Protein 6ECS (pdb70)

Structure (mmCIF, N/CA/C/O backbone):
data_6ECS
#
_entry.id   6ECS
#
_cell.length_a   116.410
_cell.length_b   116.410
_cell.length_c   161.760
_cell.angle_alpha   90.00
_cell.angle_beta   90.00
_cell.angle_gamma   120.00
#
_symmetry.space_group_name_H-M   'P 32 2 1'
#
loop_
_atom_site.group_PDB
_atom_site.id
_atom_site.type_symbol
_atom_site.label_atom_id
_atom_site.label_alt_id
_atom_site.label_comp_id
_atom_site.label_asym_id
_atom_site.label_entity_id
_atom_site.label_seq_id
_atom_site.pdbx_PDB_ins_code
_atom_site.Cartn_x
_atom_site.Cartn_y
_atom_site.Cartn_z
_atom_site.occupancy
_atom_site.B_iso_or_equiv
_atom_site.auth_seq_id
_atom_site.auth_comp_id
_atom_site.auth_asym_id
_atom_site.auth_atom_id
_atom_site.pdbx_PDB_model_num
ATOM 1 N N . MET A 1 1 ? -72.333 22.576 -10.877 1.00 80.66 1 MET A N 1
ATOM 2 C CA . MET A 1 1 ? -72.045 21.434 -10.021 1.00 63.53 1 MET A CA 1
ATOM 3 C C . MET A 1 1 ? -70.881 21.714 -9.104 1.00 69.46 1 MET A C 1
ATOM 4 O O . MET A 1 1 ? -69.939 22.425 -9.467 1.00 84.25 1 MET A O 1
ATOM 9 N N . ASP A 1 2 ? -70.944 21.136 -7.910 1.00 74.37 2 ASP A N 1
ATOM 10 C CA . ASP A 1 2 ? -69.841 21.199 -6.958 1.00 75.91 2 ASP A CA 1
ATOM 11 C C . ASP A 1 2 ? -68.892 20.045 -7.264 1.00 77.44 2 ASP A C 1
ATOM 12 O O . ASP A 1 2 ? -69.209 18.884 -6.989 1.00 86.72 2 ASP A O 1
ATOM 17 N N . ILE A 1 3 ? -67.735 20.362 -7.843 1.00 64.36 3 ILE A N 1
ATOM 18 C CA . ILE A 1 3 ? -66.790 19.361 -8.329 1.00 54.53 3 ILE A CA 1
ATOM 19 C C . ILE A 1 3 ? -65.448 19.576 -7.641 1.00 58.46 3 ILE A C 1
ATOM 20 O O . ILE A 1 3 ? -64.830 20.638 -7.773 1.00 68.04 3 ILE A O 1
ATOM 25 N N . ASP A 1 4 ? -65.004 18.571 -6.908 1.00 59.43 4 ASP A N 1
ATOM 26 C CA . ASP A 1 4 ? -63.653 18.534 -6.401 1.00 47.29 4 ASP A CA 1
ATOM 27 C C . ASP A 1 4 ? -62.820 17.705 -7.360 1.00 59.02 4 ASP A C 1
ATOM 28 O O . ASP A 1 4 ? -63.062 16.492 -7.491 1.00 59.77 4 ASP A O 1
ATOM 33 N N . PRO A 1 5 ? -61.842 18.296 -8.047 1.00 58.01 5 PRO A N 1
ATOM 34 C CA . PRO A 1 5 ? -61.067 17.527 -9.032 1.00 58.61 5 PRO A CA 1
ATOM 35 C C . PRO A 1 5 ? -60.207 16.424 -8.426 1.00 53.63 5 PRO A C 1
ATOM 36 O O . PRO A 1 5 ? -59.686 15.598 -9.187 1.00 66.04 5 PRO A O 1
ATOM 40 N N . TYR A 1 6 ? -60.049 16.372 -7.099 1.00 47.18 6 TYR A N 1
ATOM 41 C CA . TYR A 1 6 ? -59.278 15.313 -6.451 1.00 62.77 6 TYR A CA 1
ATOM 42 C C . TYR A 1 6 ? -60.140 14.152 -5.967 1.00 64.29 6 TYR A C 1
ATOM 43 O O . TYR A 1 6 ? -59.591 13.107 -5.593 1.00 57.38 6 TYR A O 1
ATOM 52 N N . LYS A 1 7 ? -61.467 14.307 -5.988 1.00 54.97 7 LYS A N 1
ATOM 53 C CA . LYS A 1 7 ? -62.353 13.290 -5.432 1.00 50.48 7 LYS A CA 1
ATOM 54 C C . LYS A 1 7 ? -62.270 11.971 -6.205 1.00 60.65 7 LYS A C 1
ATOM 55 O O . LYS A 1 7 ? -62.330 10.891 -5.605 1.00 61.32 7 LYS A O 1
ATOM 61 N N . GLU A 1 8 ? -62.144 12.031 -7.534 1.00 61.65 8 GLU A N 1
ATOM 62 C CA . GLU A 1 8 ? -62.008 10.793 -8.296 1.00 58.08 8 GLU A CA 1
ATOM 63 C C . GLU A 1 8 ? -60.649 10.153 -8.097 1.00 70.12 8 GLU A C 1
ATOM 64 O O . GLU A 1 8 ? -60.442 9.011 -8.529 1.00 73.62 8 GLU A O 1
ATOM 70 N N . PHE A 1 9 ? -59.724 10.862 -7.460 1.00 68.68 9 PHE A N 1
ATOM 71 C CA . PHE A 1 9 ? -58.407 10.331 -7.161 1.00 72.43 9 PHE A CA 1
ATOM 72 C C . PHE A 1 9 ? -58.266 9.931 -5.701 1.00 68.43 9 PHE A C 1
ATOM 73 O O . PHE A 1 9 ? -57.149 9.860 -5.179 1.00 78.80 9 PHE A O 1
ATOM 81 N N . GLY A 1 10 ? -59.378 9.655 -5.036 1.00 56.92 10 GLY A N 1
ATOM 82 C CA . GLY A 1 10 ? -59.323 9.166 -3.682 1.00 66.05 10 GLY A CA 1
ATOM 83 C C . GLY A 1 10 ? -58.778 10.133 -2.667 1.00 58.15 10 GLY A C 1
ATOM 84 O O . GLY A 1 10 ? -58.439 9.703 -1.558 1.00 63.93 10 GLY A O 1
ATOM 85 N N . SER A 1 11 ? -58.661 11.419 -3.015 1.00 57.27 11 SER A N 1
ATOM 86 C CA . SER A 1 11 ? -58.258 12.446 -2.059 1.00 57.12 11 SER A CA 1
ATOM 87 C C . SER A 1 11 ? -59.279 13.572 -2.036 1.00 49.64 11 SER A C 1
ATOM 88 O O . SER A 1 11 ? -60.414 13.387 -2.478 1.00 60.74 11 SER A O 1
ATOM 91 N N . SER A 1 12 ? -58.911 14.723 -1.483 1.00 51.04 12 SER A N 1
ATOM 92 C CA . SER A 1 12 ? -59.845 15.839 -1.402 1.00 51.04 12 SER A CA 1
ATOM 93 C C . SER A 1 12 ? -59.076 17.147 -1.474 1.00 65.64 12 SER A C 1
ATOM 94 O O . SER A 1 12 ? -57.862 17.196 -1.261 1.00 71.65 12 SER A O 1
ATOM 97 N N . TYR A 1 13 ? -59.803 18.217 -1.777 1.00 74.82 13 TYR A N 1
ATOM 98 C CA . TYR A 1 13 ? -59.150 19.509 -1.921 1.00 64.38 13 TYR A CA 1
ATOM 99 C C . TYR A 1 13 ? -58.657 20.024 -0.577 1.00 66.83 13 TYR A C 1
ATOM 100 O O . TYR A 1 13 ? -57.525 20.513 -0.470 1.00 74.88 13 TYR A O 1
ATOM 109 N N . GLN A 1 14 ? -59.477 19.885 0.475 1.00 57.10 14 GLN A N 1
ATOM 110 C CA . GLN A 1 14 ? -59.097 20.461 1.764 1.00 72.42 14 GLN A CA 1
ATOM 111 C C . GLN A 1 14 ? -57.821 19.827 2.298 1.00 68.68 14 GLN A C 1
ATOM 112 O O . GLN A 1 14 ? -57.044 20.487 3.008 1.00 86.52 14 GLN A O 1
ATOM 118 N N . LEU A 1 15 ? -57.563 18.575 1.910 1.00 58.15 15 LEU A N 1
ATOM 119 C CA . LEU A 1 15 ? -56.340 17.897 2.308 1.00 68.02 15 LEU A CA 1
ATOM 120 C C . LEU A 1 15 ? -55.132 18.476 1.598 1.00 69.12 15 LEU A C 1
ATOM 121 O O . LEU A 1 15 ? -54.065 18.619 2.202 1.00 71.58 15 LEU A O 1
ATOM 126 N N . LEU A 1 16 ? -55.268 18.773 0.308 1.00 59.74 16 LEU A N 1
ATOM 127 C CA . LEU A 1 16 ? -54.191 19.465 -0.392 1.00 61.39 16 LEU A CA 1
ATOM 128 C C . LEU A 1 16 ? -53.956 20.845 0.213 1.00 66.91 16 LEU A C 1
ATOM 129 O O . LEU A 1 16 ? -52.817 21.321 0.286 1.00 71.24 16 LEU A O 1
ATOM 134 N N . ASN A 1 17 ? -55.029 21.494 0.671 1.00 62.31 17 ASN A N 1
ATOM 135 C CA . ASN A 1 17 ? -54.944 22.847 1.200 1.00 55.10 17 ASN A CA 1
ATOM 136 C C . ASN A 1 17 ? -54.457 22.907 2.643 1.00 58.54 17 ASN A C 1
ATOM 137 O O . ASN A 1 17 ? -54.203 24.009 3.138 1.00 70.41 17 ASN A O 1
ATOM 142 N N . PHE A 1 18 ? -54.320 21.768 3.335 1.00 65.88 18 PHE A N 1
ATOM 143 C CA . PHE A 1 18 ? -53.684 21.792 4.656 1.00 64.80 18 PHE A CA 1
ATOM 144 C C . PHE A 1 18 ? -52.179 22.048 4.547 1.00 65.84 18 PHE A C 1
ATOM 145 O O . PHE A 1 18 ? -51.589 22.728 5.397 1.00 69.97 18 PHE A O 1
ATOM 153 N N . LEU A 1 19 ? -51.549 21.502 3.512 1.00 63.04 19 LEU A N 1
ATOM 154 C CA . LEU A 1 19 ? -50.112 21.609 3.344 1.00 60.59 19 LEU A CA 1
ATOM 155 C C . LEU A 1 19 ? -49.686 23.070 3.212 1.00 66.95 19 LEU A C 1
ATOM 156 O O . LEU A 1 19 ? -50.417 23.895 2.648 1.00 66.49 19 LEU A O 1
ATOM 161 N N . PRO A 1 20 ? -48.501 23.413 3.715 1.00 65.04 20 PRO A N 1
ATOM 162 C CA . PRO A 1 20 ? -47.996 24.776 3.539 1.00 66.13 20 PRO A CA 1
ATOM 163 C C . PRO A 1 20 ? -47.749 25.073 2.070 1.00 69.11 20 PRO A C 1
ATOM 164 O O . PRO A 1 20 ? -47.453 24.182 1.275 1.00 69.56 20 PRO A O 1
ATOM 168 N N . LEU A 1 21 ? -47.897 26.351 1.708 1.00 86.29 21 LEU A N 1
ATOM 169 C CA . LEU A 1 21 ? -47.794 26.733 0.304 1.00 68.78 21 LEU A CA 1
ATOM 170 C C . LEU A 1 21 ? -46.411 26.434 -0.255 1.00 73.48 21 LEU A C 1
ATOM 171 O O . LEU A 1 21 ? -46.283 26.081 -1.431 1.00 76.21 21 LEU A O 1
ATOM 176 N N . ASP A 1 22 ? -45.369 26.553 0.568 1.00 90.27 22 ASP A N 1
ATOM 177 C CA . ASP A 1 22 ? -44.003 26.293 0.129 1.00 93.82 22 ASP A CA 1
ATOM 178 C C . ASP A 1 22 ? -43.696 24.807 -0.031 1.00 91.06 22 ASP A C 1
ATOM 179 O O . ASP A 1 22 ? -42.607 24.464 -0.497 1.00 102.46 22 ASP A O 1
ATOM 184 N N . PHE A 1 23 ? -44.624 23.923 0.334 1.00 80.05 23 PHE A N 1
ATOM 185 C CA . PHE A 1 23 ? -44.396 22.486 0.211 1.00 63.38 23 PHE A CA 1
ATOM 186 C C . PHE A 1 23 ? -44.350 22.052 -1.242 1.00 62.62 23 PHE A C 1
ATOM 187 O O . PHE A 1 23 ? -43.630 21.107 -1.586 1.00 66.19 23 PHE A O 1
ATOM 195 N N . PHE A 1 24 ? -45.116 22.702 -2.088 1.00 58.15 24 PHE A N 1
ATOM 196 C CA . PHE A 1 24 ? -45.218 22.325 -3.488 1.00 65.05 24 PHE A CA 1
ATOM 197 C C . PHE A 1 24 ? -44.092 22.966 -4.275 1.00 71.77 24 PHE A C 1
ATOM 198 O O . PHE A 1 24 ? -43.872 24.173 -4.143 1.00 73.85 24 PHE A O 1
ATOM 206 N N . PRO A 1 25 ? -43.379 22.204 -5.101 1.00 71.05 25 PRO A N 1
ATOM 207 C CA . PRO A 1 25 ? -42.322 22.800 -5.930 1.00 68.29 25 PRO A CA 1
ATOM 208 C C . PRO A 1 25 ? -42.869 23.933 -6.796 1.00 71.88 25 PRO A C 1
ATOM 209 O O . PRO A 1 25 ? -44.077 24.059 -7.010 1.00 75.17 25 PRO A O 1
ATOM 213 N N . ASP A 1 26 ? -41.971 24.788 -7.281 1.00 76.31 26 ASP A N 1
ATOM 214 C CA . ASP A 1 26 ? -42.444 25.803 -8.207 1.00 90.59 26 ASP A CA 1
ATOM 215 C C . ASP A 1 26 ? -42.888 25.145 -9.511 1.00 88.54 26 ASP A C 1
ATOM 216 O O . ASP A 1 26 ? -42.544 23.995 -9.813 1.00 84.88 26 ASP A O 1
ATOM 221 N N . LEU A 1 27 ? -43.693 25.885 -10.275 1.00 83.31 27 LEU A N 1
ATOM 222 C CA . LEU A 1 27 ? -44.324 25.300 -11.451 1.00 80.63 27 LEU A CA 1
ATOM 223 C C . LEU A 1 27 ? -43.276 24.847 -12.469 1.00 91.99 27 LEU A C 1
ATOM 224 O O . LEU A 1 27 ? -43.331 23.713 -12.960 1.00 99.47 27 LEU A O 1
ATOM 229 N N . ASN A 1 28 ? -42.284 25.703 -12.755 1.00 85.78 28 ASN A N 1
ATOM 230 C CA . ASN A 1 28 ? -41.248 25.369 -13.736 1.00 86.06 28 ASN A CA 1
ATOM 231 C C . ASN A 1 28 ? -40.588 24.028 -13.443 1.00 79.85 28 ASN A C 1
ATOM 232 O O . ASN A 1 28 ? -40.330 23.235 -14.358 1.00 70.30 28 ASN A O 1
ATOM 237 N N . ALA A 1 29 ? -40.304 23.764 -12.167 1.00 78.65 29 ALA A N 1
ATOM 238 C CA . ALA A 1 29 ? -39.707 22.493 -11.781 1.00 79.15 29 ALA A CA 1
ATOM 239 C C . ALA A 1 29 ? -40.660 21.339 -12.043 1.00 79.25 29 ALA A C 1
ATOM 240 O O . ALA A 1 29 ? -40.243 20.273 -12.507 1.00 82.61 29 ALA A O 1
ATOM 242 N N . LEU A 1 30 ? -41.945 21.530 -11.748 1.00 75.28 30 LEU A N 1
ATOM 243 C CA . LEU A 1 30 ? -42.903 20.457 -11.972 1.00 68.09 30 LEU A CA 1
ATOM 244 C C . LEU A 1 30 ? -43.060 20.163 -13.462 1.00 66.96 30 LEU A C 1
ATOM 245 O O . LEU A 1 30 ? -43.131 18.996 -13.866 1.00 57.34 30 LEU A O 1
ATOM 250 N N . VAL A 1 31 ? -43.095 21.199 -14.301 1.00 69.78 31 VAL A N 1
ATOM 251 C CA . VAL A 1 31 ? -43.146 20.936 -15.732 1.00 67.68 31 VAL A CA 1
ATOM 252 C C . VAL A 1 31 ? -41.877 20.226 -16.180 1.00 67.94 31 VAL A C 1
ATOM 253 O O . VAL A 1 31 ? -41.945 19.259 -16.943 1.00 67.74 31 VAL A O 1
ATOM 257 N N . ASP A 1 32 ? -40.706 20.655 -15.681 1.00 70.13 32 ASP A N 1
ATOM 258 C CA . ASP A 1 32 ? -39.462 19.969 -16.040 1.00 70.86 32 ASP A CA 1
ATOM 259 C C . ASP A 1 32 ? -39.516 18.499 -15.637 1.00 71.02 32 ASP A C 1
ATOM 260 O O . ASP A 1 32 ? -39.109 17.618 -16.405 1.00 67.88 32 ASP A O 1
ATOM 265 N N . THR A 1 33 ? -40.059 18.219 -14.451 1.00 64.88 33 THR A N 1
ATOM 266 C CA . THR A 1 33 ? -40.192 16.844 -13.986 1.00 74.63 33 THR A CA 1
ATOM 267 C C . THR A 1 33 ? -41.137 16.057 -14.882 1.00 71.35 33 THR A C 1
ATOM 268 O O . THR A 1 33 ? -40.811 14.954 -15.333 1.00 71.42 33 THR A O 1
ATOM 272 N N . ALA A 1 34 ? -42.317 16.617 -15.147 1.00 65.54 34 ALA A N 1
ATOM 273 C CA . ALA A 1 34 ? -43.287 15.974 -16.022 1.00 66.04 34 ALA A CA 1
ATOM 274 C C . ALA A 1 34 ? -42.712 15.708 -17.414 1.00 73.57 34 ALA A C 1
ATOM 275 O O . ALA A 1 34 ? -42.906 14.624 -17.976 1.00 72.68 34 ALA A O 1
ATOM 277 N N . THR A 1 35 ? -42.024 16.693 -17.996 1.00 73.90 35 THR A N 1
ATOM 278 C CA . THR A 1 35 ? -41.385 16.496 -19.293 1.00 70.70 35 THR A CA 1
ATOM 279 C C . THR A 1 35 ? -40.386 15.351 -19.235 1.00 72.81 35 THR A C 1
ATOM 280 O O . THR A 1 35 ? -40.438 14.415 -20.046 1.00 81.62 35 THR A O 1
ATOM 284 N N . ALA A 1 36 ? -39.496 15.391 -18.240 1.00 71.31 36 ALA A N 1
ATOM 285 C CA . ALA A 1 36 ? -38.400 14.434 -18.156 1.00 69.43 36 ALA A CA 1
ATOM 286 C C . ALA A 1 36 ? -38.898 13.016 -17.903 1.00 73.42 36 ALA A C 1
ATOM 287 O O . ALA A 1 36 ? -38.357 12.057 -18.462 1.00 77.44 36 ALA A O 1
ATOM 289 N N . LEU A 1 37 ? -39.930 12.862 -17.076 1.00 74.46 37 LEU A N 1
ATOM 290 C CA . LEU A 1 37 ? -40.397 11.542 -16.676 1.00 69.64 37 LEU A CA 1
ATOM 291 C C . LEU A 1 37 ? -41.492 10.977 -17.570 1.00 63.90 37 LEU A C 1
ATOM 292 O O . LEU A 1 37 ? -41.599 9.750 -17.692 1.00 62.20 37 LEU A O 1
ATOM 297 N N . TYR A 1 38 ? -42.310 11.829 -18.203 1.00 58.94 38 TYR A N 1
ATOM 298 C CA . TYR A 1 38 ? -43.483 11.327 -18.909 1.00 61.44 38 TYR A CA 1
ATOM 299 C C . TYR A 1 38 ? -43.792 12.064 -20.213 1.00 68.20 38 TYR A C 1
ATOM 300 O O . TYR A 1 38 ? -44.941 11.994 -20.680 1.00 68.39 38 TYR A O 1
ATOM 3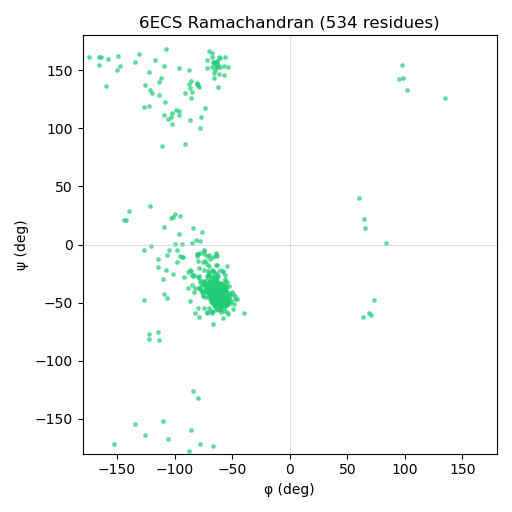09 N N . GLU A 1 39 ? -42.816 12.755 -20.828 1.00 62.57 39 GLU A N 1
ATOM 310 C CA . GLU A 1 39 ? -43.129 13.544 -22.022 1.00 61.22 39 GLU A CA 1
ATOM 311 C C . GLU A 1 39 ? -43.761 12.690 -23.113 1.00 64.79 39 GLU A C 1
ATOM 312 O O . GLU A 1 39 ? -44.778 13.071 -23.705 1.00 62.76 39 GLU A O 1
ATOM 318 N N . GLU A 1 40 ? -43.171 11.530 -23.402 1.00 76.25 40 GLU A N 1
ATOM 319 C CA . GLU A 1 40 ? -43.701 10.711 -24.485 1.00 70.77 40 GLU A CA 1
ATOM 320 C C . GLU A 1 40 ? -45.110 10.229 -24.171 1.00 76.26 40 GLU A C 1
ATOM 321 O O . GLU A 1 40 ? -45.973 10.205 -25.058 1.00 80.76 40 GLU A O 1
ATOM 327 N N . GLU A 1 41 ? -45.371 9.867 -22.909 1.00 72.03 41 GLU A N 1
ATOM 328 C CA . GLU A 1 41 ? -46.688 9.345 -22.553 1.00 69.59 41 GLU A CA 1
ATOM 329 C C . GLU A 1 41 ? -47.759 10.432 -22.603 1.00 74.59 41 GLU A C 1
ATOM 330 O O . GLU A 1 41 ? -48.880 10.179 -23.063 1.00 80.47 41 GLU A O 1
ATOM 336 N N . LEU A 1 42 ? -47.433 11.642 -22.135 1.00 68.16 42 LEU A N 1
ATOM 337 C CA . LEU A 1 42 ? -48.422 12.714 -22.086 1.00 63.23 42 LEU A CA 1
ATOM 338 C C . LEU A 1 42 ? -48.723 13.264 -23.468 1.00 68.21 42 LEU A C 1
ATOM 339 O O . LEU A 1 42 ? -49.876 13.588 -23.776 1.00 74.42 42 LEU A O 1
ATOM 344 N N . THR A 1 43 ? -47.698 13.428 -24.289 1.00 60.35 43 THR A N 1
ATOM 345 C CA . THR A 1 43 ? -47.928 13.835 -25.668 1.00 62.14 43 THR A CA 1
ATOM 346 C C . THR A 1 43 ? -48.319 12.665 -26.575 1.00 64.84 43 THR A C 1
ATOM 347 O O . THR A 1 43 ? -48.487 12.863 -27.785 1.00 64.66 43 THR A O 1
ATOM 351 N N . GLY A 1 44 ? -48.484 11.462 -26.030 1.00 63.36 44 GLY A N 1
ATOM 352 C CA . GLY A 1 44 ? -48.853 10.308 -26.823 1.00 59.29 44 GLY A CA 1
ATOM 353 C C . GLY A 1 44 ? -50.333 10.249 -27.191 1.00 68.06 44 GLY A C 1
ATOM 354 O O . GLY A 1 44 ? -51.109 11.179 -26.967 1.00 73.50 44 GLY A O 1
ATOM 355 N N . ARG A 1 45 ? -50.714 9.104 -27.769 1.00 74.70 45 ARG A N 1
ATOM 356 C CA . ARG A 1 45 ? -52.048 8.839 -28.303 1.00 66.25 45 ARG A CA 1
ATOM 357 C C . ARG A 1 45 ? -52.917 8.029 -27.347 1.00 58.20 45 ARG A C 1
ATOM 358 O O . ARG A 1 45 ? -54.092 7.755 -27.661 1.00 64.31 45 ARG A O 1
ATOM 366 N N . GLU A 1 46 ? -52.394 7.676 -26.175 1.00 56.51 46 GLU A N 1
ATOM 367 C CA . GLU A 1 46 ? -53.108 6.817 -25.243 1.00 67.70 46 GLU A CA 1
ATOM 368 C C . GLU A 1 46 ? -53.298 7.504 -23.896 1.00 71.36 46 GLU A C 1
ATOM 369 O O . GLU A 1 46 ? -52.470 8.316 -23.457 1.00 75.74 46 GLU A O 1
ATOM 375 N N . HIS A 1 47 ? -54.414 7.159 -23.249 1.00 61.36 47 HIS A N 1
ATOM 376 C CA . HIS A 1 47 ? -54.791 7.770 -21.973 1.00 54.78 47 HIS A CA 1
ATOM 377 C C . HIS A 1 47 ? -53.700 7.619 -20.918 1.00 56.12 47 HIS A C 1
ATOM 378 O O . HIS A 1 47 ? -53.403 8.573 -20.190 1.00 53.31 47 HIS A O 1
ATOM 385 N N . CYS A 1 48 ? -53.119 6.413 -20.810 1.00 71.52 48 CYS A N 1
ATOM 386 C CA . CYS A 1 48 ? -52.143 5.967 -19.804 1.00 69.58 48 CYS A CA 1
ATOM 387 C C . CYS A 1 48 ? -52.764 5.811 -18.418 1.00 71.19 48 CYS A C 1
ATOM 388 O O . CYS A 1 48 ? -52.762 4.708 -17.860 1.00 76.62 48 CYS A O 1
ATOM 391 N N . SER A 1 49 ? -53.302 6.889 -17.863 1.00 61.93 49 SER A N 1
ATOM 392 C CA . SER A 1 49 ? -53.941 6.866 -16.553 1.00 55.50 49 SER A CA 1
ATOM 393 C C . SER A 1 49 ? -54.736 8.151 -16.388 1.00 60.64 49 SER A C 1
ATOM 394 O O . SER A 1 49 ? -54.415 9.160 -17.017 1.00 60.38 49 SER A O 1
ATOM 397 N N . PRO A 1 50 ? -55.773 8.137 -15.551 1.00 55.10 50 PRO A N 1
ATOM 398 C CA . PRO A 1 50 ? -56.473 9.393 -15.253 1.00 56.61 50 PRO A CA 1
ATOM 399 C C . PRO A 1 50 ? -55.544 10.470 -14.719 1.00 56.30 50 PRO A C 1
ATOM 400 O O . PRO A 1 50 ? -55.826 11.661 -14.899 1.00 59.51 50 PRO A O 1
ATOM 404 N N . HIS A 1 51 ? -54.428 10.083 -14.091 1.00 53.44 51 HIS A N 1
ATOM 405 C CA . HIS A 1 51 ? -53.408 11.052 -13.692 1.00 56.55 51 HIS A CA 1
ATOM 406 C C . HIS A 1 51 ? -52.820 11.779 -14.900 1.00 56.96 51 HIS A C 1
ATOM 407 O O . HIS A 1 51 ? -52.668 13.004 -14.879 1.00 61.70 51 HIS A O 1
ATOM 414 N N . HIS A 1 52 ? -52.440 11.033 -15.948 1.00 57.80 52 HIS A N 1
ATOM 415 C CA . HIS A 1 52 ? -52.000 11.653 -17.201 1.00 59.22 52 HIS A CA 1
ATOM 416 C C . HIS A 1 52 ? -53.050 12.620 -17.744 1.00 56.66 52 HIS A C 1
ATOM 417 O O . HIS A 1 52 ? -52.727 13.750 -18.133 1.00 59.20 52 HIS A O 1
ATOM 424 N N . THR A 1 53 ? -54.314 12.177 -17.795 1.00 45.56 53 THR A N 1
ATOM 425 C CA . THR A 1 53 ? -55.401 13.034 -18.260 1.00 46.89 53 THR A CA 1
ATOM 426 C C . THR A 1 53 ? -55.493 14.307 -17.432 1.00 52.56 53 THR A C 1
ATOM 427 O O . THR A 1 53 ? -55.655 15.407 -17.980 1.00 56.94 53 THR A O 1
ATOM 431 N N . ALA A 1 54 ? -55.395 14.181 -16.107 1.00 50.27 54 ALA A N 1
ATOM 432 C CA . ALA A 1 54 ? -55.419 15.367 -15.258 1.00 53.54 54 ALA A CA 1
ATOM 433 C C . ALA A 1 54 ? -54.230 16.284 -15.557 1.00 56.87 54 ALA A C 1
ATOM 434 O O . ALA A 1 54 ? -54.387 17.506 -15.673 1.00 60.08 54 ALA A O 1
ATOM 436 N N . ILE A 1 55 ? -53.041 15.712 -15.729 1.00 51.61 55 ILE A N 1
ATOM 437 C CA . ILE A 1 55 ? -51.868 16.522 -16.025 1.00 64.07 55 ILE A CA 1
ATOM 438 C C . ILE A 1 55 ? -52.065 17.298 -17.326 1.00 65.03 55 ILE A C 1
ATOM 439 O O . ILE A 1 55 ? -51.829 18.514 -17.379 1.00 61.27 55 ILE A O 1
ATOM 444 N N . ARG A 1 56 ? -52.528 16.622 -18.388 1.00 57.33 56 ARG A N 1
ATOM 445 C CA . ARG A 1 56 ? -52.673 17.329 -19.659 1.00 58.38 56 ARG A CA 1
ATOM 446 C C . ARG A 1 56 ? -53.753 18.386 -19.583 1.00 54.10 56 ARG A C 1
ATOM 447 O O . ARG A 1 56 ? -53.624 19.460 -20.187 1.00 54.18 56 ARG A O 1
ATOM 455 N N . GLN A 1 57 ? -54.840 18.095 -18.873 1.00 47.63 57 GLN A N 1
ATOM 456 C CA . GLN A 1 57 ? -55.875 19.108 -18.737 1.00 54.08 57 GLN A CA 1
ATOM 457 C C . GLN A 1 57 ? -55.330 20.327 -18.002 1.00 56.67 57 GLN A C 1
ATOM 458 O O . GLN A 1 57 ? -55.563 21.469 -18.415 1.00 65.40 57 GLN A O 1
ATOM 464 N N . ALA A 1 58 ? -54.553 20.095 -16.942 1.00 54.70 58 ALA A N 1
ATOM 465 C CA . ALA A 1 58 ? -54.024 21.189 -16.134 1.00 56.92 58 ALA A CA 1
ATOM 466 C C . ALA A 1 58 ? -53.008 22.021 -16.913 1.00 66.45 58 ALA A C 1
ATOM 467 O O . ALA A 1 58 ? -52.999 23.255 -16.811 1.00 72.16 58 ALA A O 1
ATOM 469 N N . LEU A 1 59 ? -52.145 21.367 -17.693 1.00 64.79 59 LEU A N 1
ATOM 470 C CA . LEU A 1 59 ? -51.160 22.101 -18.484 1.00 66.32 59 LEU A CA 1
ATOM 471 C C . LEU A 1 59 ? -51.829 22.887 -19.605 1.00 67.12 59 LEU A C 1
ATOM 472 O O . LEU A 1 59 ? -51.448 24.030 -19.880 1.00 68.81 59 LEU A O 1
ATOM 477 N N . VAL A 1 60 ? -52.828 22.285 -20.259 1.00 57.69 60 VAL A N 1
ATOM 478 C CA . VAL A 1 60 ? -53.601 22.986 -21.28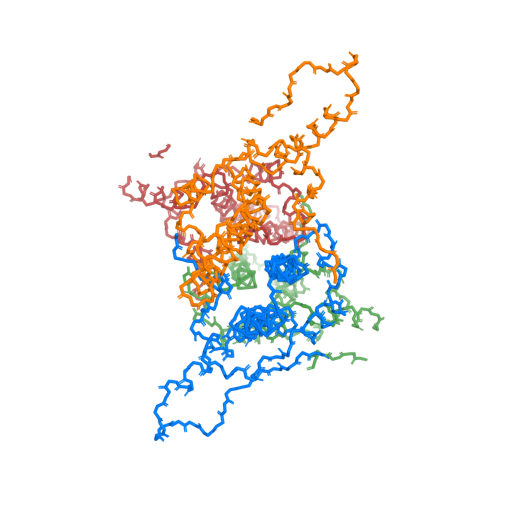5 1.00 59.45 60 VAL A CA 1
ATOM 479 C C . VAL A 1 60 ? -54.286 24.223 -20.695 1.00 63.10 60 VAL A C 1
ATOM 480 O O . VAL A 1 60 ? -54.196 25.331 -21.243 1.00 65.86 60 VAL A O 1
ATOM 484 N N . CYS A 1 61 ? -54.966 24.052 -19.558 1.00 61.69 61 CYS A N 1
ATOM 485 C CA . CYS A 1 61 ? -55.562 25.179 -18.840 1.00 60.18 61 CYS A CA 1
ATOM 486 C C . CYS A 1 61 ? -54.533 26.268 -18.564 1.00 71.50 61 CYS A C 1
ATOM 487 O O . CYS A 1 61 ? -54.757 27.452 -18.866 1.00 78.24 61 CYS A O 1
ATOM 490 N N . TRP A 1 62 ? -53.394 25.880 -17.983 1.00 71.36 62 TRP A N 1
ATOM 491 C CA . TRP A 1 62 ? -52.363 26.857 -17.659 1.00 73.52 62 TRP A CA 1
ATOM 492 C C . TRP A 1 62 ? -51.887 27.578 -18.907 1.00 77.60 62 TRP A C 1
ATOM 493 O O . TRP A 1 62 ? -51.569 28.775 -18.869 1.00 78.24 62 TRP A O 1
ATOM 504 N N . ASP A 1 63 ? -51.838 26.864 -20.028 1.00 70.94 63 ASP A N 1
ATOM 505 C CA . ASP A 1 63 ? -51.433 27.498 -21.271 1.00 70.61 63 ASP A CA 1
ATOM 506 C C . ASP A 1 63 ? -52.433 28.575 -21.668 1.00 74.85 63 ASP A C 1
ATOM 507 O O . ASP A 1 63 ? -52.050 29.725 -21.922 1.00 77.08 63 ASP A O 1
ATOM 512 N N . GLU A 1 64 ? -53.729 28.230 -21.700 1.00 67.77 64 GLU A N 1
ATOM 513 C CA . GLU A 1 64 ? -54.743 29.253 -21.954 1.00 64.80 64 GLU A CA 1
ATOM 514 C C . GLU A 1 64 ? -54.527 30.463 -21.063 1.00 71.84 64 GLU A C 1
ATOM 515 O O . GLU A 1 64 ? -54.604 31.609 -21.527 1.00 75.25 64 GLU A O 1
ATOM 521 N N . LEU A 1 65 ? -54.212 30.228 -19.788 1.00 61.51 65 LEU A N 1
ATOM 522 C CA . LEU A 1 65 ? -54.029 31.346 -18.873 1.00 69.61 65 LEU A CA 1
ATOM 523 C C . LEU A 1 65 ? -52.848 32.219 -19.280 1.00 71.96 65 LEU A C 1
ATOM 524 O O . LEU A 1 65 ? -52.949 33.454 -19.300 1.00 73.99 65 LEU A O 1
ATOM 529 N N . THR A 1 66 ? -51.710 31.600 -19.598 1.00 71.90 66 THR A N 1
ATOM 530 C CA . THR A 1 66 ? -50.551 32.415 -19.951 1.00 81.04 66 THR A CA 1
ATOM 531 C C . THR A 1 66 ? -50.786 33.178 -21.248 1.00 83.08 66 THR A C 1
ATOM 532 O O . THR A 1 66 ? -50.303 34.308 -21.393 1.00 95.06 66 THR A O 1
ATOM 536 N N . LYS A 1 67 ? -51.547 32.596 -22.182 1.00 70.16 67 LYS A N 1
ATOM 537 C CA . LYS A 1 67 ? -51.891 33.323 -23.401 1.00 76.76 67 LYS A CA 1
ATOM 538 C C . LYS A 1 67 ? -52.855 34.466 -23.118 1.00 86.55 67 LYS A C 1
ATOM 539 O O . LYS A 1 67 ? -52.824 35.490 -23.814 1.00 88.25 67 LYS A O 1
ATOM 545 N N . LEU A 1 68 ? -53.729 34.304 -22.124 1.00 82.60 68 LEU A N 1
ATOM 546 C CA . LEU A 1 68 ? -54.626 35.390 -21.749 1.00 72.31 68 LEU A CA 1
ATOM 547 C C . LEU A 1 68 ? -53.852 36.554 -21.143 1.00 83.95 68 LEU A C 1
ATOM 548 O O . LEU A 1 68 ? -54.022 37.707 -21.563 1.00 96.71 68 LEU A O 1
ATOM 553 N N . ILE A 1 69 ? -52.986 36.275 -20.161 1.00 84.83 69 ILE A N 1
ATOM 554 C CA . ILE A 1 69 ? -52.242 37.381 -19.563 1.00 87.88 69 ILE A CA 1
ATOM 555 C C . ILE A 1 69 ? -51.274 37.977 -20.579 1.00 78.64 69 ILE A C 1
ATOM 556 O O . ILE A 1 69 ? -50.995 39.181 -20.539 1.00 78.02 69 ILE A O 1
ATOM 561 N N . ALA A 1 70 ? -50.774 37.170 -21.518 1.00 73.90 70 ALA A N 1
ATOM 562 C CA . ALA A 1 70 ? -49.960 37.716 -22.604 1.00 76.36 70 ALA A CA 1
ATOM 563 C C . ALA A 1 70 ? -50.776 38.654 -23.483 1.00 84.12 70 ALA A C 1
ATOM 564 O O . ALA A 1 70 ? -50.298 39.733 -23.873 1.00 91.33 70 ALA A O 1
ATOM 566 N N . TRP A 1 71 ? -52.016 38.261 -23.795 1.00 81.83 71 TRP A N 1
ATOM 567 C CA . TRP A 1 71 ? -52.882 39.076 -24.643 1.00 83.58 71 TRP A CA 1
ATOM 568 C C . TRP A 1 71 ? -53.199 40.416 -23.986 1.00 87.34 71 TRP A C 1
ATOM 569 O O . TRP A 1 71 ? -52.973 41.479 -24.574 1.00 99.23 71 TRP A O 1
ATOM 580 N N . MET A 1 72 ? -53.734 40.391 -22.765 1.00 78.44 72 MET A N 1
ATOM 581 C CA . MET A 1 72 ? -54.025 41.651 -22.090 1.00 97.50 72 MET A CA 1
ATOM 582 C C . MET A 1 72 ? -52.764 42.432 -21.753 1.00 113.19 72 MET A C 1
ATOM 583 O O . MET A 1 72 ? -52.832 43.652 -21.567 1.00 118.36 72 MET A O 1
ATOM 588 N N . SER A 1 73 ? -51.622 41.757 -21.663 1.00 109.73 73 SER A N 1
ATOM 589 C CA . SER A 1 73 ? -50.359 42.446 -21.442 1.00 107.47 73 SER A CA 1
ATOM 590 C C . SER A 1 73 ? -50.029 43.295 -22.650 1.00 107.20 73 SER A C 1
ATOM 591 O O . SER A 1 73 ? -50.063 44.527 -22.582 1.00 115.55 73 SER A O 1
ATOM 594 N N . SER A 1 74 ? -49.726 42.640 -23.768 1.00 105.67 74 SER A N 1
ATOM 595 C CA . SER A 1 74 ? -49.314 43.384 -24.952 1.00 118.67 74 SER A CA 1
ATOM 596 C C . SER A 1 74 ? -50.440 44.192 -25.565 1.00 127.15 74 SER A C 1
ATOM 597 O O . SER A 1 74 ? -50.169 45.051 -26.414 1.00 139.99 74 SER A O 1
ATOM 600 N N . ASN A 1 75 ? -51.690 43.964 -25.164 1.00 118.62 75 ASN A N 1
ATOM 601 C CA . ASN A 1 75 ? -52.811 44.572 -25.867 1.00 120.91 75 ASN A CA 1
ATOM 602 C C . ASN A 1 75 ? -53.476 45.708 -25.110 1.00 121.55 75 ASN A C 1
ATOM 603 O O . ASN A 1 75 ? -53.718 46.753 -25.731 1.00 136.88 75 ASN A O 1
ATOM 608 N N . ILE A 1 76 ? -53.770 45.567 -23.812 1.00 100.97 76 ILE A N 1
ATOM 609 C CA . ILE A 1 76 ? -54.630 46.529 -23.112 1.00 114.64 76 ILE A CA 1
ATOM 610 C C . ILE A 1 76 ? -53.967 47.096 -21.844 1.00 123.14 76 ILE A C 1
ATOM 611 O O . ILE A 1 76 ? -53.937 48.307 -21.644 1.00 129.09 76 ILE A O 1
ATOM 616 N N . THR A 1 77 ? -53.399 46.233 -20.992 1.00 120.14 77 THR A N 1
ATOM 617 C CA . THR A 1 77 ? -53.034 46.587 -19.610 1.00 129.06 77 THR A CA 1
ATOM 618 C C . THR A 1 77 ? -51.633 47.195 -19.521 1.00 134.33 77 THR A C 1
ATOM 619 O O . THR A 1 77 ? -50.688 46.698 -20.149 1.00 136.33 77 THR A O 1
ATOM 623 N N . SER A 1 78 ? -51.511 48.248 -18.703 1.00 134.84 78 SER A N 1
ATOM 624 C CA . SER A 1 78 ? -50.245 48.937 -18.427 1.00 130.93 78 SER A CA 1
ATOM 625 C C . SER A 1 78 ? -49.285 48.017 -17.658 1.00 130.70 78 SER A C 1
ATOM 626 O O . SER A 1 78 ? -49.572 46.845 -17.420 1.00 132.43 78 SER A O 1
ATOM 629 N N . GLU A 1 79 ? -48.143 48.554 -17.222 1.00 131.48 79 GLU A N 1
ATOM 630 C CA . GLU A 1 79 ? -47.105 47.692 -16.667 1.00 130.92 79 GLU A CA 1
ATOM 631 C C . GLU A 1 79 ? -47.404 47.306 -15.222 1.00 132.19 79 GLU A C 1
ATOM 632 O O . GLU A 1 79 ? -47.450 46.118 -14.883 1.00 141.14 79 GLU A O 1
ATOM 638 N N . GLN A 1 80 ? -47.624 48.290 -14.352 1.00 129.52 80 GLN A N 1
ATOM 639 C CA . GLN A 1 80 ? -47.814 47.963 -12.943 1.00 129.57 80 GLN A CA 1
ATOM 640 C C . GLN A 1 80 ? -49.074 47.123 -12.734 1.00 133.59 80 GLN A C 1
ATOM 641 O O . GLN A 1 80 ? -49.051 46.109 -12.022 1.00 130.73 80 GLN A O 1
ATOM 647 N N . VAL A 1 81 ? -50.180 47.516 -13.375 1.00 128.53 81 VAL A N 1
ATOM 648 C CA . VAL A 1 81 ? -51.438 46.778 -13.249 1.00 122.92 81 VAL A CA 1
ATOM 649 C C . VAL A 1 81 ? -51.292 45.359 -13.798 1.00 119.87 81 VAL A C 1
ATOM 650 O O . VAL A 1 81 ? -51.867 44.399 -13.257 1.00 115.63 81 VAL A O 1
ATOM 654 N N . ARG A 1 82 ? -50.484 45.198 -14.850 1.00 118.20 82 ARG A N 1
ATOM 655 C CA . ARG A 1 82 ? -50.145 43.865 -15.339 1.00 115.40 82 ARG A CA 1
ATOM 656 C C . ARG A 1 82 ? -49.432 43.050 -14.273 1.00 113.87 82 ARG A C 1
ATOM 657 O O . ARG A 1 82 ? -49.710 41.856 -14.105 1.00 113.43 82 ARG A O 1
ATOM 665 N N . THR A 1 83 ? -48.501 43.671 -13.545 1.00 109.02 83 THR A N 1
ATOM 666 C CA . THR A 1 83 ? -47.762 42.904 -12.547 1.00 106.22 83 THR A CA 1
ATOM 667 C C . THR A 1 83 ? -48.633 42.541 -11.349 1.00 105.62 83 THR A C 1
ATOM 668 O O . THR A 1 83 ? -48.410 41.498 -10.720 1.00 115.64 83 THR A O 1
ATOM 672 N N . ILE A 1 84 ? -49.639 43.356 -11.017 1.00 97.71 84 ILE A N 1
ATOM 673 C CA . ILE A 1 84 ? -50.505 42.935 -9.916 1.00 99.87 84 ILE A CA 1
ATOM 674 C C . ILE A 1 84 ? -51.457 41.834 -10.375 1.00 103.12 84 ILE A C 1
ATOM 675 O O . ILE A 1 84 ? -51.814 40.945 -9.586 1.00 91.93 84 ILE A O 1
AT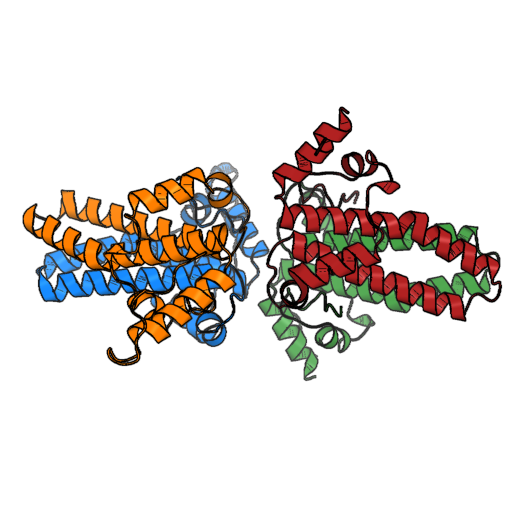OM 680 N N . ILE A 1 85 ? -51.865 41.853 -11.650 1.00 105.62 85 ILE A N 1
ATOM 681 C CA . ILE A 1 85 ? -52.655 40.741 -12.182 1.00 96.79 85 ILE A CA 1
ATOM 682 C C . ILE A 1 85 ? -51.836 39.454 -12.166 1.00 90.97 85 ILE A C 1
ATOM 683 O O . ILE A 1 85 ? -52.314 38.387 -11.756 1.00 86.52 85 ILE A O 1
ATOM 688 N N . VAL A 1 86 ? -50.589 39.535 -12.626 1.00 85.81 86 VAL A N 1
ATOM 689 C CA . VAL A 1 86 ? -49.740 38.350 -12.676 1.00 91.59 86 VAL A CA 1
ATOM 690 C C . VAL A 1 86 ? -49.446 37.841 -11.268 1.00 94.65 86 VAL A C 1
ATOM 691 O O . VAL A 1 86 ? -49.387 36.628 -11.026 1.00 100.61 86 VAL A O 1
ATOM 695 N N . ASN A 1 87 ? -49.283 38.753 -10.310 1.00 96.84 87 ASN A N 1
ATOM 696 C CA . ASN A 1 87 ? -48.990 38.316 -8.952 1.00 103.44 87 ASN A CA 1
ATOM 697 C C . ASN A 1 87 ? -50.208 37.665 -8.300 1.00 104.17 87 ASN A C 1
ATOM 698 O O . ASN A 1 87 ? -50.073 36.647 -7.606 1.00 105.28 87 ASN A O 1
ATOM 703 N N . HIS A 1 88 ? -51.404 38.231 -8.507 1.00 95.41 88 HIS A N 1
ATOM 704 C CA . HIS A 1 88 ? -52.610 37.557 -8.029 1.00 96.68 88 HIS A CA 1
ATOM 705 C C . HIS A 1 88 ? -52.747 36.183 -8.664 1.00 90.25 88 HIS A C 1
ATOM 706 O O . HIS A 1 88 ? -53.110 35.209 -7.992 1.00 73.56 88 HIS A O 1
ATOM 713 N N . VAL A 1 89 ? -52.466 36.090 -9.963 1.00 89.38 89 VAL A N 1
ATOM 714 C CA . VAL A 1 89 ? -52.589 34.817 -10.662 1.00 84.58 89 VAL A CA 1
ATOM 715 C C . VAL A 1 89 ? -51.658 33.786 -10.037 1.00 85.16 89 VAL A C 1
ATOM 716 O O . VAL A 1 89 ? -52.071 32.673 -9.690 1.00 92.75 89 VAL A O 1
ATOM 720 N N . ASN A 1 90 ? -50.390 34.151 -9.855 1.00 80.03 90 ASN A N 1
ATOM 721 C CA . ASN A 1 90 ? -49.440 33.182 -9.329 1.00 86.78 90 ASN A CA 1
ATOM 722 C C . ASN A 1 90 ? -49.748 32.817 -7.881 1.00 91.79 90 ASN A C 1
ATOM 723 O O . ASN A 1 90 ? -49.546 31.662 -7.479 1.00 83.49 90 ASN A O 1
ATOM 728 N N . ASP A 1 91 ? -50.265 33.769 -7.094 1.00 100.12 91 ASP A N 1
ATOM 729 C CA . ASP A 1 91 ? -50.617 33.485 -5.707 1.00 107.99 91 ASP A CA 1
ATOM 730 C C . ASP A 1 91 ? -51.882 32.636 -5.573 1.00 102.29 91 ASP A C 1
ATOM 731 O O . ASP A 1 91 ? -52.133 32.098 -4.487 1.00 99.97 91 ASP A O 1
ATOM 736 N N . THR A 1 92 ? -52.670 32.484 -6.642 1.00 95.49 92 THR A N 1
ATOM 737 C CA . THR A 1 92 ? -53.916 31.725 -6.579 1.00 75.13 92 THR A CA 1
ATOM 738 C C . THR A 1 92 ? -53.921 30.571 -7.577 1.00 85.62 92 THR A C 1
ATOM 739 O O . THR A 1 92 ? -53.662 29.418 -7.217 1.00 84.67 92 THR A O 1
ATOM 743 N N . TRP A 1 93 ? -54.232 30.892 -8.833 1.00 64.11 93 TRP A N 1
ATOM 744 C CA . TRP A 1 93 ? -54.333 29.895 -9.898 1.00 76.12 93 TRP A CA 1
ATOM 745 C C . TRP A 1 93 ? -53.048 29.083 -10.038 1.00 78.75 93 TRP A C 1
ATOM 746 O O . TRP A 1 93 ? -53.082 27.850 -10.164 1.00 70.23 93 TRP A O 1
ATOM 757 N N . GLY A 1 94 ? -51.904 29.769 -10.052 1.00 77.28 94 GLY A N 1
ATOM 758 C CA . GLY A 1 94 ? -50.635 29.073 -10.172 1.00 78.32 94 GLY A CA 1
ATOM 759 C C . GLY A 1 94 ? -50.399 28.094 -9.039 1.00 72.87 94 GLY A C 1
ATOM 760 O O . GLY A 1 94 ? -49.869 26.999 -9.251 1.00 83.73 94 GLY A O 1
ATOM 761 N N . LEU A 1 95 ? -50.782 28.474 -7.819 1.00 67.05 95 LEU A N 1
ATOM 762 C CA . LEU A 1 95 ? -50.674 27.533 -6.714 1.00 66.94 95 LEU A CA 1
ATOM 763 C C . LEU A 1 95 ? -51.505 26.296 -6.993 1.00 71.16 95 LEU A C 1
ATOM 764 O O . LEU A 1 95 ? -51.055 25.174 -6.751 1.00 64.69 95 LEU A O 1
ATOM 769 N N . LYS A 1 96 ? -52.703 26.480 -7.550 1.00 68.74 96 LYS A N 1
ATOM 770 C CA . LYS A 1 96 ? -53.590 25.351 -7.798 1.00 46.67 96 LYS A CA 1
ATOM 771 C C . LYS A 1 96 ? -53.037 24.434 -8.886 1.00 56.01 96 LYS A C 1
ATOM 772 O O . LYS A 1 96 ? -53.124 23.201 -8.771 1.00 75.54 96 LYS A O 1
ATOM 778 N N . VAL A 1 97 ? -52.435 25.009 -9.931 1.00 49.81 97 VAL A N 1
ATOM 779 C CA . VAL A 1 97 ? -51.789 24.189 -10.956 1.00 58.67 97 VAL A CA 1
ATOM 780 C C . VAL A 1 97 ? -50.587 23.445 -10.378 1.00 62.72 97 VAL A C 1
ATOM 781 O O . VAL A 1 97 ? -50.303 22.300 -10.758 1.00 55.24 97 VAL A O 1
ATOM 785 N N . ARG A 1 98 ? -49.854 24.078 -9.457 1.00 62.44 98 ARG A N 1
ATOM 786 C CA . ARG A 1 98 ? -48.746 23.379 -8.814 1.00 60.97 98 ARG A CA 1
ATOM 787 C C . ARG A 1 98 ? -49.249 22.262 -7.906 1.00 61.68 98 ARG A C 1
ATOM 788 O O . ARG A 1 98 ? -48.681 21.169 -7.888 1.00 68.17 98 ARG A O 1
ATOM 796 N N . GLN A 1 99 ? -50.311 22.516 -7.145 1.00 62.75 99 GLN A N 1
ATOM 797 C CA . GLN A 1 99 ? -50.926 21.467 -6.338 1.00 59.20 99 GLN A CA 1
ATOM 798 C C . GLN A 1 99 ? -51.318 20.277 -7.198 1.00 58.71 99 GLN A C 1
ATOM 799 O O . GLN A 1 99 ? -51.055 19.127 -6.834 1.00 54.48 99 GLN A O 1
ATOM 805 N N . SER A 1 100 ? -51.940 20.539 -8.355 1.00 64.07 100 SER A N 1
ATOM 806 C CA . SER A 1 100 ? -52.364 19.453 -9.239 1.00 58.51 100 SER A CA 1
ATOM 807 C C . SER A 1 100 ? -51.165 18.684 -9.787 1.00 60.22 100 SER A C 1
ATOM 808 O O . SER A 1 100 ? -51.097 17.453 -9.676 1.00 65.25 100 SER A O 1
ATOM 811 N N . LEU A 1 101 ? -50.205 19.393 -10.383 1.00 57.99 101 LEU A N 1
ATOM 812 C CA . LEU A 1 101 ? -49.041 18.713 -10.938 1.00 60.52 101 LEU A CA 1
ATOM 813 C C . LEU A 1 101 ? -48.301 17.932 -9.862 1.00 63.61 101 LEU A C 1
ATOM 814 O O . LEU A 1 101 ? -47.855 16.804 -10.100 1.00 65.80 101 LEU A O 1
ATOM 819 N N . TRP A 1 102 ? -48.176 18.506 -8.667 1.00 56.49 102 TRP A N 1
ATOM 820 C CA . TRP A 1 102 ? -47.486 17.803 -7.597 1.00 57.96 102 TRP A CA 1
ATOM 821 C C . TRP A 1 102 ? -48.230 16.531 -7.245 1.00 66.39 102 TRP A C 1
ATOM 822 O O . TRP A 1 102 ? -47.633 15.450 -7.146 1.00 67.58 102 TRP A O 1
ATOM 833 N N . PHE A 1 103 ? -49.547 16.647 -7.069 1.00 58.22 103 PHE A N 1
ATOM 834 C CA . PHE A 1 103 ? -50.362 15.496 -6.705 1.00 56.44 103 PHE A CA 1
ATOM 835 C C . PHE A 1 103 ? -50.210 14.375 -7.727 1.00 61.36 103 PHE A C 1
ATOM 836 O O . PHE A 1 103 ? -49.855 13.244 -7.380 1.00 53.37 103 PHE A O 1
ATOM 844 N N . HIS A 1 104 ? -50.446 14.680 -9.004 1.00 59.70 104 HIS A N 1
ATOM 845 C CA . HIS A 1 104 ? -50.535 13.615 -9.995 1.00 58.98 104 HIS A CA 1
ATOM 846 C C . HIS A 1 104 ? -49.156 13.075 -10.363 1.00 65.62 104 HIS A C 1
ATOM 847 O O . HIS A 1 104 ? -48.982 11.858 -10.525 1.00 64.40 104 HIS A O 1
ATOM 854 N N . LEU A 1 105 ? -48.161 13.957 -10.487 1.00 62.23 105 LEU A N 1
ATOM 855 C CA . LEU A 1 105 ? -46.793 13.495 -10.706 1.00 61.41 105 LEU A CA 1
ATOM 856 C C . LEU A 1 105 ? -46.319 12.618 -9.551 1.00 66.47 105 LEU A C 1
ATOM 857 O O . LEU A 1 105 ? -45.641 11.599 -9.767 1.00 67.29 105 LEU A O 1
ATOM 862 N N . SER A 1 106 ? -46.685 12.993 -8.314 1.00 57.43 106 SER A N 1
ATOM 863 C CA . SER A 1 106 ? -46.337 12.194 -7.141 1.00 58.65 106 SER A CA 1
ATOM 864 C C . SER A 1 106 ? -47.054 10.847 -7.144 1.00 63.66 106 SER A C 1
ATOM 865 O O . SER A 1 106 ? -46.477 9.828 -6.749 1.00 68.32 106 SER A O 1
ATOM 868 N N . CYS A 1 107 ? -48.313 10.817 -7.577 1.00 52.27 107 CYS A N 1
ATOM 869 C CA . CYS A 1 107 ? -49.013 9.544 -7.675 1.00 56.27 107 CYS A CA 1
ATOM 870 C C . CYS A 1 107 ? -48.338 8.637 -8.696 1.00 59.63 107 CYS A C 1
ATOM 871 O O . CYS A 1 107 ? -48.030 7.478 -8.403 1.00 63.13 107 CYS A O 1
ATOM 874 N N . LEU A 1 108 ? -48.064 9.161 -9.892 1.00 62.66 108 LEU A N 1
ATOM 875 C CA . LEU A 1 108 ? -47.399 8.359 -10.914 1.00 58.69 108 LEU A CA 1
ATOM 876 C C . LEU A 1 108 ? -46.031 7.860 -10.448 1.00 68.99 108 LEU A C 1
ATOM 877 O O . LEU A 1 108 ? -45.622 6.748 -10.804 1.00 76.19 108 LEU A O 1
ATOM 882 N N . THR A 1 109 ? -45.312 8.655 -9.640 1.00 67.00 109 THR A N 1
ATOM 883 C CA . THR A 1 109 ? -43.947 8.271 -9.274 1.00 65.91 109 THR A CA 1
ATOM 884 C C . THR A 1 109 ? -43.897 7.346 -8.049 1.00 64.74 109 THR A C 1
ATOM 885 O O . THR A 1 109 ? -43.236 6.299 -8.081 1.00 70.89 109 THR A O 1
ATOM 889 N N . PHE A 1 110 ? -44.592 7.698 -6.967 1.00 59.08 110 PHE A N 1
ATOM 890 C CA . PHE A 1 110 ? -44.525 6.950 -5.716 1.00 63.17 110 PHE A CA 1
ATOM 891 C C . PHE A 1 110 ? -45.751 6.085 -5.450 1.00 74.21 110 PHE A C 1
ATOM 892 O O . PHE A 1 110 ? -45.763 5.338 -4.461 1.00 88.76 110 PHE A O 1
ATOM 900 N N . GLY A 1 111 ? -46.773 6.154 -6.298 1.00 68.37 111 GLY A N 1
ATOM 901 C CA . GLY A 1 111 ? -47.977 5.372 -6.098 1.00 74.66 111 GLY A CA 1
ATOM 902 C C . GLY A 1 111 ? -49.115 6.195 -5.531 1.00 80.99 111 GLY A C 1
ATOM 903 O O . GLY A 1 111 ? -48.913 6.953 -4.577 1.00 89.66 111 GLY A O 1
ATOM 904 N N . GLN A 1 112 ? -50.316 6.064 -6.106 1.00 76.97 112 GLN A N 1
ATOM 905 C CA . GLN A 1 112 ? -51.439 6.863 -5.623 1.00 68.83 112 GLN A CA 1
ATOM 906 C C . GLN A 1 112 ? -51.754 6.551 -4.167 1.00 63.03 112 GLN A C 1
ATOM 907 O O . GLN A 1 112 ? -52.089 7.455 -3.396 1.00 62.47 112 GLN A O 1
ATOM 913 N N . HIS A 1 113 ? -51.626 5.285 -3.762 1.00 63.88 113 HIS A N 1
ATOM 914 C CA . HIS A 1 113 ? -51.980 4.934 -2.392 1.00 65.72 113 HIS A CA 1
ATOM 915 C C . HIS A 1 113 ? -51.082 5.634 -1.377 1.00 73.47 113 HIS A C 1
ATOM 916 O O . HIS A 1 113 ? -51.568 6.148 -0.363 1.00 77.33 113 HIS A O 1
ATOM 923 N N . THR A 1 114 ? -49.771 5.675 -1.623 1.00 70.49 114 THR A N 1
ATOM 924 C CA . THR A 1 114 ? -48.916 6.267 -0.603 1.00 69.40 114 THR A CA 1
ATOM 925 C C . THR A 1 114 ? -49.093 7.785 -0.557 1.00 65.96 114 THR A C 1
ATOM 926 O O . THR A 1 114 ? -48.955 8.392 0.514 1.00 76.23 114 THR A O 1
ATOM 930 N N . VAL A 1 115 ? -49.472 8.401 -1.681 1.00 52.73 115 VAL A N 1
ATOM 931 C CA . VAL A 1 115 ? -49.790 9.830 -1.684 1.00 60.74 115 VAL A CA 1
ATOM 932 C C . VAL A 1 115 ? -51.076 10.089 -0.908 1.00 56.59 115 VAL A C 1
ATOM 933 O O . VAL A 1 115 ? -51.150 11.017 -0.090 1.00 57.18 115 VAL A O 1
ATOM 937 N N . GLN A 1 116 ? -52.111 9.280 -1.164 1.00 53.27 116 GLN A N 1
ATOM 938 C CA . GLN A 1 116 ? -53.356 9.393 -0.409 1.00 53.46 116 GLN A CA 1
ATOM 939 C C . GLN A 1 116 ? -53.091 9.286 1.083 1.00 64.37 116 GLN A C 1
ATOM 940 O O . GLN A 1 116 ? -53.578 10.105 1.877 1.00 63.64 116 GLN A O 1
ATOM 946 N N . GLU A 1 117 ? -52.321 8.261 1.477 1.00 66.74 117 GLU A N 1
ATOM 947 C CA . GLU A 1 117 ? -52.040 8.014 2.887 1.00 61.54 117 GLU A CA 1
ATOM 948 C C . GLU A 1 117 ? -51.243 9.162 3.487 1.00 60.67 117 GLU A C 1
ATOM 949 O O . GLU A 1 117 ? -51.444 9.532 4.652 1.00 64.99 117 GLU A O 1
ATOM 955 N N . PHE A 1 118 ? -50.338 9.751 2.700 1.00 57.59 118 PHE A N 1
ATOM 956 C CA . PHE A 1 118 ? -49.611 10.918 3.182 1.00 53.98 118 PHE A CA 1
ATOM 957 C C . PHE A 1 118 ? -50.566 12.056 3.479 1.00 53.61 118 PHE A C 1
ATOM 958 O O . PHE A 1 118 ? -50.566 12.612 4.580 1.00 49.45 118 PHE A O 1
ATOM 966 N N . LEU A 1 119 ? -51.394 12.413 2.496 1.00 61.38 119 LEU A N 1
ATOM 967 C CA . LEU A 1 119 ? -52.308 13.534 2.664 1.00 59.08 119 LEU A CA 1
ATOM 968 C C . LEU A 1 119 ? -53.238 13.322 3.853 1.00 61.90 119 LEU A C 1
ATOM 969 O O . LEU A 1 119 ? -53.479 14.252 4.637 1.00 69.44 119 LEU A O 1
ATOM 974 N N . VAL A 1 120 ? -53.766 12.103 4.006 1.00 51.31 120 VAL A N 1
ATOM 975 C CA . VAL A 1 120 ? -54.657 11.809 5.124 1.00 62.11 120 VAL A CA 1
ATOM 976 C C . VAL A 1 120 ? -53.913 11.939 6.447 1.00 72.35 120 VAL A C 1
ATOM 977 O O . VAL A 1 120 ? -54.428 12.532 7.410 1.00 77.18 120 VAL A O 1
ATOM 981 N N . SER A 1 121 ? -52.682 11.409 6.506 1.00 61.92 121 SER A N 1
ATOM 982 C CA . SER A 1 121 ? -51.859 11.536 7.706 1.00 70.00 121 SER A CA 1
ATOM 983 C C . SER A 1 121 ? -51.610 13.002 8.052 1.00 69.40 121 SER A C 1
ATOM 984 O O . SER A 1 121 ? -51.725 13.415 9.215 1.00 73.96 121 SER A O 1
ATOM 987 N N . PHE A 1 122 ? -51.261 13.800 7.054 1.00 56.63 122 PHE A N 1
ATOM 988 C CA . PHE A 1 122 ? -51.025 15.212 7.297 1.00 61.28 122 PHE A CA 1
ATOM 989 C C . PHE A 1 122 ? -52.277 15.902 7.814 1.00 62.88 122 PHE A C 1
ATOM 990 O O . PHE A 1 122 ? -52.195 16.756 8.702 1.00 57.08 122 PHE A O 1
ATOM 998 N N . GLY A 1 123 ? -53.438 15.577 7.240 1.00 63.59 123 GLY A N 1
ATOM 999 C CA . GLY A 1 123 ? -54.684 16.106 7.771 1.00 59.01 123 GLY A CA 1
ATOM 1000 C C . GLY A 1 123 ? -54.866 15.787 9.243 1.00 61.51 123 GLY A C 1
ATOM 1001 O O . GLY A 1 123 ? -55.098 16.679 10.067 1.00 58.47 123 GLY A O 1
ATOM 1002 N N . VAL A 1 124 ? -54.753 14.507 9.595 1.00 69.02 124 VAL A N 1
ATOM 1003 C CA . VAL A 1 124 ? -54.835 14.127 11.002 1.00 64.10 124 VAL A CA 1
ATOM 1004 C C . VAL A 1 124 ? -53.877 14.962 11.836 1.00 64.85 124 VAL A C 1
ATOM 1005 O O . VAL A 1 124 ? -54.236 15.472 12.902 1.00 69.72 124 VAL A O 1
ATOM 1009 N N . TRP A 1 125 ? -52.652 15.139 11.345 1.00 70.05 125 TRP A N 1
ATOM 1010 C CA . TRP A 1 125 ? -51.623 15.803 12.134 1.00 69.04 125 TRP A CA 1
ATOM 1011 C C . TRP A 1 125 ? -51.941 17.282 12.333 1.00 64.17 125 TRP A C 1
ATOM 1012 O O . TRP A 1 125 ? -51.888 17.791 13.457 1.00 66.52 125 TRP A O 1
ATOM 1023 N N . ILE A 1 126 ? -52.280 17.988 11.254 1.00 51.06 126 ILE A N 1
ATOM 1024 C CA . ILE A 1 126 ? -52.560 19.407 11.393 1.00 62.22 126 ILE A CA 1
ATOM 1025 C C . ILE A 1 126 ? -53.819 19.624 12.222 1.00 61.32 126 ILE A C 1
ATOM 1026 O O . ILE A 1 126 ? -53.956 20.653 12.896 1.00 59.93 126 ILE A O 1
ATOM 1031 N N . ARG A 1 127 ? -54.746 18.666 12.210 1.00 64.38 127 ARG A N 1
ATOM 1032 C CA . ARG A 1 127 ? -55.977 18.829 12.971 1.00 64.46 127 ARG A CA 1
ATOM 1033 C C . ARG A 1 127 ? -55.807 18.512 14.453 1.00 68.01 127 ARG A C 1
ATOM 1034 O O . ARG A 1 127 ? -56.726 18.786 15.233 1.00 71.13 127 ARG A O 1
ATOM 1042 N N . THR A 1 128 ? -54.651 17.942 14.865 1.00 73.89 128 THR A N 1
ATOM 1043 C CA . THR A 1 128 ? -54.463 17.538 16.258 1.00 70.03 128 THR A CA 1
ATOM 1044 C C . THR A 1 128 ? -54.082 18.740 17.120 1.00 75.30 128 THR A C 1
ATOM 1045 O O . THR A 1 128 ? -53.289 19.583 16.696 1.00 84.10 128 THR A O 1
ATOM 1049 N N . PRO A 1 129 ? -54.651 18.859 18.316 1.00 71.12 129 PRO A N 1
ATOM 1050 C CA . PRO A 1 129 ? -54.247 19.942 19.221 1.00 66.37 129 PRO A CA 1
ATOM 1051 C C . PRO A 1 129 ? -52.812 19.785 19.689 1.00 83.84 129 PRO A C 1
ATOM 1052 O O . PRO A 1 129 ? -52.305 18.673 19.851 1.00 91.72 129 PRO A O 1
ATOM 1056 N N . ALA A 1 130 ? -52.165 20.929 19.912 1.00 95.20 130 ALA A N 1
ATOM 1057 C CA . ALA A 1 130 ? -50.756 20.959 20.302 1.00 91.64 130 ALA A CA 1
ATOM 1058 C C . ALA A 1 130 ? -50.390 20.047 21.472 1.00 98.03 130 ALA A C 1
ATOM 1059 O O . ALA A 1 130 ? -49.309 19.432 21.411 1.00 90.95 130 ALA A O 1
ATOM 1061 N N . PRO A 1 131 ? -51.194 19.915 22.544 1.00 98.56 131 PRO A N 1
ATOM 1062 C CA . PRO A 1 131 ? -50.800 18.980 23.625 1.00 96.23 131 PRO A CA 1
ATOM 1063 C C . PRO A 1 131 ? -50.554 17.556 23.144 1.00 99.06 131 PRO A C 1
ATOM 1064 O O . PRO A 1 131 ? -49.499 16.976 23.435 1.00 103.57 131 PRO A O 1
ATOM 1068 N N . ALA A 1 132 ? -51.497 16.977 22.403 1.00 90.33 132 ALA A N 1
ATOM 1069 C CA . ALA A 1 132 ? -51.360 15.621 21.887 1.00 83.45 132 ALA A CA 1
ATOM 1070 C C . ALA A 1 132 ? -50.592 15.533 20.573 1.00 91.47 132 ALA A C 1
ATOM 1071 O O . ALA A 1 132 ? -50.440 14.427 20.046 1.00 93.59 132 ALA A O 1
ATOM 1073 N N . ARG A 1 133 ? -50.109 16.641 20.029 1.00 95.86 133 ARG A N 1
ATOM 1074 C CA . ARG A 1 133 ? -49.628 16.624 18.650 1.00 91.94 133 ARG A CA 1
ATOM 1075 C C . ARG A 1 133 ? -48.177 16.168 18.591 1.00 94.32 133 ARG A C 1
ATOM 1076 O O . ARG A 1 133 ? -47.322 16.759 19.258 1.00 99.50 133 ARG A O 1
ATOM 1084 N N . PRO A 1 134 ? -47.857 15.148 17.790 1.00 93.76 134 PRO A N 1
ATOM 1085 C CA . PRO A 1 134 ? -46.463 14.736 17.657 1.00 89.50 134 PRO A CA 1
ATOM 1086 C C . PRO A 1 134 ? -45.642 15.857 17.047 1.00 90.20 134 PRO A C 1
ATOM 1087 O O . PRO A 1 134 ? -46.174 16.694 16.298 1.00 90.71 134 PRO A O 1
ATOM 1091 N N . PRO A 1 135 ? -44.339 15.913 17.332 1.00 93.64 135 PRO A N 1
ATOM 1092 C CA . PRO A 1 135 ? -43.543 17.056 16.860 1.00 94.52 135 PRO A CA 1
ATOM 1093 C C . PRO A 1 135 ? -43.320 17.077 15.359 1.00 89.97 135 PRO A C 1
ATOM 1094 O O . PRO A 1 135 ? -43.142 18.164 14.795 1.00 83.25 135 PRO A O 1
ATOM 1098 N N . ASN A 1 136 ? -43.349 15.931 14.688 1.00 90.89 136 ASN A N 1
ATOM 1099 C CA . ASN A 1 136 ? -42.878 15.830 13.315 1.00 93.08 136 ASN A CA 1
ATOM 1100 C C . ASN A 1 136 ? -44.020 15.525 12.353 1.00 86.22 136 ASN A C 1
ATOM 1101 O O . ASN A 1 136 ? -44.915 14.729 12.645 1.00 88.30 136 ASN A O 1
ATOM 1106 N N . ALA A 1 137 ? -43.979 16.175 11.207 1.00 81.66 137 ALA A N 1
ATOM 1107 C CA . ALA A 1 137 ? -44.995 15.973 10.198 1.00 72.49 137 ALA A CA 1
ATOM 1108 C C . ALA A 1 137 ? -44.837 14.598 9.554 1.00 74.44 137 ALA A C 1
ATOM 1109 O O . ALA A 1 137 ? -43.724 14.070 9.467 1.00 84.40 137 ALA A O 1
ATOM 1111 N N . PRO A 1 138 ? -45.932 14.013 9.063 1.00 77.62 138 PRO A N 1
ATOM 1112 C CA . PRO A 1 138 ? -45.802 12.889 8.131 1.00 66.15 138 PRO A CA 1
ATOM 1113 C C . PRO A 1 138 ? -44.982 13.331 6.932 1.00 73.78 138 PRO A C 1
ATOM 1114 O O . PRO A 1 138 ? -44.941 14.519 6.593 1.00 81.55 138 PRO A O 1
ATOM 1118 N N . ILE A 1 139 ? -44.310 12.376 6.282 1.00 73.08 139 ILE A N 1
ATOM 1119 C CA . ILE A 1 139 ? -43.517 12.767 5.125 1.00 88.16 139 ILE A CA 1
ATOM 1120 C C . ILE A 1 139 ? -43.801 11.857 3.941 1.00 86.76 139 ILE A C 1
ATOM 1121 O O . ILE A 1 139 ? -44.379 10.777 4.068 1.00 89.08 139 ILE A O 1
ATOM 1126 N N . LEU A 1 140 ? -43.386 12.339 2.772 1.00 90.88 140 LEU A N 1
ATOM 1127 C CA . LEU A 1 140 ? -43.540 11.671 1.492 1.00 92.04 140 LEU A CA 1
ATOM 1128 C C . LEU A 1 140 ? -42.374 12.113 0.619 1.00 114.05 140 LEU A C 1
ATOM 1129 O O . LEU A 1 140 ? -41.857 13.224 0.785 1.00 113.35 140 LEU A O 1
ATOM 1134 N N . SER A 1 141 ? -41.948 11.231 -0.292 1.00 124.30 141 SER A N 1
ATOM 1135 C CA . SER A 1 141 ? -40.776 11.486 -1.125 1.00 121.08 141 SER A CA 1
ATOM 1136 C C . SER A 1 141 ? -40.967 12.742 -1.980 1.00 126.27 141 SER A C 1
ATOM 1137 O O . SER A 1 141 ? -42.087 13.212 -2.211 1.00 135.85 141 SER A O 1
ATOM 1140 N N . THR A 1 142 ? -39.850 13.289 -2.459 1.00 118.37 142 THR A N 1
ATOM 1141 C CA . THR A 1 142 ? -39.872 14.433 -3.359 1.00 112.27 142 THR A CA 1
ATOM 1142 C C . THR A 1 142 ? -39.459 13.996 -4.758 1.00 111.58 142 THR A C 1
ATOM 1143 O O . THR A 1 142 ? -38.730 13.015 -4.934 1.00 105.72 142 THR A O 1
ATOM 1147 N N . LEU A 1 143 ? -39.937 14.729 -5.745 1.00 119.36 143 LEU A N 1
ATOM 1148 C CA . LEU A 1 143 ? -39.808 14.459 -7.167 1.00 117.78 143 LEU A CA 1
ATOM 1149 C C . LEU A 1 143 ? -38.517 15.061 -7.719 1.00 122.72 143 LEU A C 1
ATOM 1150 O O . LEU A 1 143 ? -38.033 16.082 -7.216 1.00 123.12 143 LEU A O 1
ATOM 1155 N N . PRO A 1 144 ? -37.940 14.430 -8.757 1.00 112.59 144 PRO A N 1
ATOM 1156 C CA . PRO A 1 144 ? -36.705 14.843 -9.447 1.00 115.63 144 PRO A CA 1
ATOM 1157 C C . PRO A 1 144 ? -36.623 16.327 -9.840 1.00 116.97 144 PRO A C 1
ATOM 1158 O O . PRO A 1 144 ? -35.518 16.837 -10.093 1.00 116.61 144 PRO A O 1
ATOM 1162 N N . MET B 1 1 ? -43.997 21.834 -23.045 1.00 104.29 1 MET B N 1
ATOM 1163 C CA . MET B 1 1 ? -44.479 20.592 -23.647 1.00 88.49 1 MET B CA 1
ATOM 1164 C C . MET B 1 1 ? -45.675 20.838 -24.538 1.00 85.86 1 MET B C 1
ATOM 1165 O O . MET B 1 1 ? -46.541 21.646 -24.211 1.00 100.58 1 MET B O 1
ATOM 1170 N N . ASP B 1 2 ? -45.735 20.113 -25.651 1.00 75.00 2 ASP B N 1
ATOM 1171 C CA . ASP B 1 2 ? -46.757 20.318 -26.677 1.00 70.86 2 ASP B CA 1
ATOM 1172 C C . ASP B 1 2 ? -47.830 19.235 -26.541 1.00 72.62 2 ASP B C 1
ATOM 1173 O O . ASP B 1 2 ? -47.629 18.094 -26.965 1.00 82.40 2 ASP B O 1
ATOM 1178 N N . ILE B 1 3 ? -48.985 19.595 -25.977 1.00 66.88 3 ILE B N 1
ATOM 1179 C CA . ILE B 1 3 ? -50.034 18.633 -25.645 1.00 65.44 3 ILE B CA 1
ATOM 1180 C C . ILE B 1 3 ? -51.307 18.994 -26.402 1.00 68.53 3 ILE B C 1
ATOM 1181 O O . ILE B 1 3 ? -51.745 20.148 -26.373 1.00 68.76 3 ILE B O 1
ATOM 1186 N N . ASP B 1 4 ? -51.904 18.000 -27.078 1.00 71.01 4 ASP B N 1
ATOM 1187 C CA . ASP B 1 4 ? -53.234 18.130 -27.667 1.00 51.96 4 ASP B CA 1
ATOM 1188 C C . ASP B 1 4 ? -54.219 17.404 -26.769 1.00 52.35 4 ASP B C 1
ATOM 1189 O O . ASP B 1 4 ? -54.219 16.159 -26.736 1.00 64.60 4 ASP B O 1
ATOM 1194 N N . PRO B 1 5 ? -55.100 18.114 -26.066 1.00 57.87 5 PRO B N 1
ATOM 1195 C CA . PRO B 1 5 ? -56.005 17.437 -25.121 1.00 61.57 5 PRO B CA 1
ATOM 1196 C C . PRO B 1 5 ? -56.963 16.470 -25.787 1.00 61.80 5 PRO B C 1
ATOM 1197 O O . PRO B 1 5 ? -57.607 15.687 -25.081 1.00 69.23 5 PRO B O 1
ATOM 1201 N N . TYR B 1 6 ? -57.044 16.480 -27.118 1.00 64.19 6 TYR B N 1
ATOM 1202 C CA . TYR B 1 6 ? -57.876 15.558 -27.879 1.00 61.71 6 TYR B CA 1
ATOM 1203 C C . TYR B 1 6 ? -57.107 14.361 -28.437 1.00 55.53 6 TYR B C 1
ATOM 1204 O O . TYR B 1 6 ? -57.735 13.371 -28.837 1.00 49.67 6 TYR B O 1
ATOM 1213 N N . LYS B 1 7 ? -55.772 14.411 -28.464 1.00 55.28 7 LYS B N 1
ATOM 1214 C CA . LYS B 1 7 ? -55.045 13.312 -29.080 1.00 61.18 7 LYS B CA 1
ATOM 1215 C C . LYS B 1 7 ? -55.179 12.041 -28.245 1.00 68.19 7 LYS B C 1
ATOM 1216 O O . LYS B 1 7 ? -55.299 10.938 -28.789 1.00 61.60 7 LYS B O 1
ATOM 1222 N N . GLU B 1 8 ? -55.215 12.179 -26.922 1.00 77.11 8 GLU B N 1
ATOM 1223 C CA . GLU B 1 8 ? -55.507 11.039 -26.065 1.00 60.07 8 GLU B CA 1
ATOM 1224 C C . GLU B 1 8 ? -56.881 10.445 -26.351 1.00 66.06 8 GLU B C 1
ATOM 1225 O O . GLU B 1 8 ? -57.114 9.266 -26.064 1.00 75.93 8 GLU B O 1
ATOM 1231 N N . PHE B 1 9 ? -57.788 11.223 -26.940 1.00 65.85 9 PHE B N 1
ATOM 1232 C CA . PHE B 1 9 ? -59.131 10.764 -27.267 1.00 63.76 9 PHE B CA 1
ATOM 1233 C C . PHE B 1 9 ? -59.291 10.420 -28.748 1.00 62.42 9 PHE B C 1
ATOM 1234 O O . PHE B 1 9 ? -60.414 10.427 -29.267 1.00 64.42 9 PHE B O 1
ATOM 1242 N N . GLY B 1 10 ? -58.193 10.098 -29.430 1.00 58.34 10 GLY B N 1
ATOM 1243 C CA . GLY B 1 10 ? -58.265 9.707 -30.820 1.00 55.29 10 GLY B CA 1
ATOM 1244 C C . GLY B 1 10 ? -58.746 10.793 -31.743 1.00 55.21 10 GLY B C 1
ATOM 1245 O O . GLY B 1 10 ? -59.249 10.477 -32.826 1.00 65.97 10 GLY B O 1
ATOM 1246 N N . SER B 1 11 ? -58.628 12.059 -31.344 1.00 59.17 11 SER B N 1
ATOM 1247 C CA . SER B 1 11 ? -58.988 13.183 -32.204 1.00 54.07 11 SER B CA 1
ATOM 1248 C C . SER B 1 11 ? -57.899 14.255 -32.161 1.00 65.00 11 SER B C 1
ATOM 1249 O O . SER B 1 11 ? -56.721 13.989 -31.885 1.00 64.73 11 SER B O 1
ATOM 1252 N N . SER B 1 12 ? -58.294 15.494 -32.440 1.00 69.85 12 SER B N 1
ATOM 1253 C CA . SER B 1 12 ? -57.368 16.520 -32.877 1.00 80.48 12 SER B CA 1
ATOM 1254 C C . SER B 1 12 ? -57.989 17.883 -32.633 1.00 76.94 12 SER B C 1
ATOM 1255 O O . SER B 1 12 ? -59.160 18.091 -32.929 1.00 76.57 12 SER B O 1
ATOM 1258 N N . TYR B 1 13 ? -57.199 18.820 -32.105 1.00 68.77 13 TYR B N 1
ATOM 1259 C CA . TYR B 1 13 ? -57.669 20.205 -32.122 1.00 64.35 13 TYR B CA 1
ATOM 1260 C C . TYR B 1 13 ? -58.110 20.604 -33.528 1.00 62.68 13 TYR B C 1
ATOM 1261 O O . TYR B 1 13 ? -59.201 21.144 -33.713 1.00 72.37 13 TYR B O 1
ATOM 1270 N N . GLN B 1 14 ? -57.272 20.321 -34.537 1.00 64.38 14 GLN B N 1
ATOM 1271 C CA . GLN B 1 14 ? -57.550 20.734 -35.914 1.00 62.21 14 GLN B CA 1
ATOM 1272 C C . GLN B 1 14 ? -58.938 20.298 -36.381 1.00 66.38 14 GLN B C 1
ATOM 1273 O O . GLN B 1 14 ? -59.600 21.020 -37.137 1.00 76.31 14 GLN B O 1
ATOM 1279 N N . LEU B 1 15 ? -59.401 19.120 -35.944 1.00 62.77 15 LEU B N 1
ATOM 1280 C CA . LEU B 1 15 ? -60.716 18.669 -36.389 1.00 54.57 15 LEU B CA 1
ATOM 1281 C C . LEU B 1 15 ? -61.816 19.453 -35.695 1.00 61.06 15 LEU B C 1
ATOM 1282 O O . LEU B 1 15 ? -62.818 19.811 -36.322 1.00 70.61 15 LEU B O 1
ATOM 1287 N N . LEU B 1 16 ? -61.632 19.748 -34.407 1.00 57.99 16 LEU B N 1
ATOM 1288 C CA . LEU B 1 16 ? -62.577 20.599 -33.686 1.00 61.75 16 LEU B CA 1
ATOM 1289 C C . LEU B 1 16 ? -62.638 22.011 -34.280 1.00 67.14 16 LEU B C 1
ATOM 1290 O O . LEU B 1 16 ? -63.715 22.613 -34.352 1.00 77.42 16 LEU B O 1
ATOM 1295 N N . ASN B 1 17 ? -61.498 22.557 -34.713 1.00 54.42 17 ASN B N 1
ATOM 1296 C CA . ASN B 1 17 ? -61.451 23.926 -35.209 1.00 57.97 17 ASN B CA 1
ATOM 1297 C C . ASN B 1 17 ? -61.974 24.069 -36.629 1.00 68.19 17 ASN B C 1
ATOM 1298 O O . ASN B 1 17 ? -62.072 25.202 -37.118 1.00 76.38 17 ASN B O 1
ATOM 1303 N N . PHE B 1 18 ? -62.276 22.960 -37.311 1.00 62.92 18 PHE B N 1
ATOM 1304 C CA . PHE B 1 18 ? -62.958 23.052 -38.599 1.00 66.68 18 PHE B CA 1
ATOM 1305 C C . PHE B 1 18 ? -64.421 23.439 -38.429 1.00 66.83 18 PHE B C 1
ATOM 1306 O O . PHE B 1 18 ? -64.964 24.186 -39.253 1.00 82.81 18 PHE B O 1
ATOM 1314 N N . LEU B 1 19 ? -65.062 22.944 -37.370 1.00 52.90 19 LEU B N 1
ATOM 1315 C CA . LEU B 1 19 ? -66.481 23.176 -37.152 1.00 53.69 19 LEU B CA 1
ATOM 1316 C C . LEU B 1 19 ? -66.748 24.654 -36.898 1.00 57.63 19 LEU B C 1
ATOM 1317 O O . LEU B 1 19 ? -65.943 25.327 -36.241 1.00 63.29 19 LEU B O 1
ATOM 1322 N N . PRO B 1 20 ? -67.871 25.177 -37.387 1.00 58.85 20 PRO B N 1
ATOM 1323 C CA . PRO B 1 20 ? -68.197 26.582 -37.149 1.00 63.54 20 PRO B CA 1
ATOM 1324 C C . PRO B 1 20 ? -68.485 26.824 -35.677 1.00 70.25 20 PRO B C 1
ATOM 1325 O O . PRO B 1 20 ? -68.908 25.925 -34.944 1.00 65.14 20 PRO B O 1
ATOM 1329 N N . LEU B 1 21 ? -68.234 28.065 -35.250 1.00 79.54 21 LEU B N 1
ATOM 1330 C CA . LEU B 1 21 ? -68.291 28.395 -33.831 1.00 71.08 21 LEU B CA 1
ATOM 1331 C C . LEU B 1 21 ? -69.697 28.215 -33.267 1.00 74.86 21 LEU B C 1
ATOM 1332 O O . LEU B 1 21 ? -69.854 27.795 -32.115 1.00 81.44 21 LEU B O 1
ATOM 1337 N N . ASP B 1 22 ? -70.727 28.496 -34.071 1.00 78.42 22 ASP B N 1
ATOM 1338 C CA . ASP B 1 22 ? -72.120 28.379 -33.652 1.00 83.06 22 ASP B CA 1
ATOM 1339 C C . ASP B 1 22 ? -72.602 26.939 -33.568 1.00 74.90 22 ASP B C 1
ATOM 1340 O O . ASP B 1 22 ? -73.736 26.709 -33.130 1.00 76.49 22 ASP B O 1
ATOM 1345 N N . PHE B 1 23 ? -71.768 25.976 -33.965 1.00 71.38 23 PHE B N 1
ATOM 1346 C CA . PHE B 1 23 ? -72.144 24.566 -33.915 1.00 68.66 23 PHE B CA 1
ATOM 1347 C C . PHE B 1 23 ? -72.128 24.034 -32.489 1.00 73.00 23 PHE B C 1
ATOM 1348 O O . PHE B 1 23 ? -72.944 23.175 -32.131 1.00 80.07 23 PHE B O 1
ATOM 1356 N N . PHE B 1 24 ? -71.230 24.513 -31.682 1.00 70.78 24 PHE B N 1
ATOM 1357 C CA . PHE B 1 24 ? -71.215 24.070 -30.299 1.00 66.86 24 PHE B CA 1
ATOM 1358 C C . PHE B 1 24 ? -72.281 24.814 -29.501 1.00 66.75 24 PHE B C 1
ATOM 1359 O O . PHE B 1 24 ? -72.476 26.016 -29.697 1.00 64.81 24 PHE B O 1
ATOM 1367 N N . PRO B 1 25 ? -73.020 24.115 -28.644 1.00 68.60 25 PRO B N 1
ATOM 1368 C CA . PRO B 1 25 ? -74.026 24.792 -27.821 1.00 67.30 25 PRO B CA 1
ATOM 1369 C C . PRO B 1 25 ? -73.395 25.801 -26.871 1.00 75.62 25 PRO B C 1
ATOM 1370 O O . PRO B 1 25 ? -72.209 25.722 -26.540 1.00 71.12 25 PRO B O 1
ATOM 1374 N N . ASP B 1 26 ? -74.213 26.774 -26.447 1.00 85.37 26 ASP B N 1
ATOM 1375 C CA . ASP B 1 26 ? -73.821 27.702 -25.395 1.00 82.16 26 ASP B CA 1
ATOM 1376 C C . ASP B 1 26 ? -73.360 26.936 -24.165 1.00 84.80 26 ASP B C 1
ATOM 1377 O O . ASP B 1 26 ? -73.767 25.790 -23.921 1.00 87.62 26 ASP B O 1
ATOM 1382 N N . LEU B 1 27 ? -72.485 27.581 -23.391 1.00 77.38 27 LEU B N 1
ATOM 1383 C CA . LEU B 1 27 ? -71.839 26.874 -22.295 1.00 71.25 27 LEU B CA 1
ATOM 1384 C C . LEU B 1 27 ? -72.829 26.569 -21.187 1.00 77.48 27 LEU B C 1
ATOM 1385 O O . LEU B 1 27 ? -72.760 25.514 -20.556 1.00 80.51 27 LEU B O 1
ATOM 1390 N N . ASN B 1 28 ? -73.737 27.494 -20.919 1.00 88.17 28 ASN B N 1
ATOM 1391 C CA . ASN B 1 28 ? -74.813 27.215 -19.982 1.00 88.30 28 ASN B CA 1
ATOM 1392 C C . ASN B 1 28 ? -75.607 25.986 -20.404 1.00 82.71 28 ASN B C 1
ATOM 1393 O O . ASN B 1 28 ? -76.035 25.201 -19.552 1.00 90.48 28 ASN B O 1
ATOM 1398 N N . ALA B 1 29 ? -75.793 25.797 -21.712 1.00 83.57 29 ALA B N 1
ATOM 1399 C CA . ALA B 1 29 ? -76.507 24.627 -22.215 1.00 82.29 29 ALA B CA 1
ATOM 1400 C C . ALA B 1 29 ? -75.710 23.341 -22.009 1.00 85.55 29 ALA B C 1
ATOM 1401 O O . ALA B 1 29 ? -76.275 22.314 -21.606 1.00 82.79 29 ALA B O 1
ATOM 1403 N N . LEU B 1 30 ? -74.399 23.367 -22.295 1.00 83.20 30 LEU B N 1
ATOM 1404 C CA . LEU B 1 30 ? -73.594 22.159 -22.111 1.00 68.54 30 LEU B CA 1
ATOM 1405 C C . LEU B 1 30 ? -73.464 21.811 -20.640 1.00 67.59 30 LEU B C 1
ATOM 1406 O O . LEU B 1 30 ? -73.492 20.632 -20.269 1.00 69.75 30 LEU B O 1
ATOM 1411 N N . VAL B 1 31 ? -73.325 22.825 -19.787 1.00 67.80 31 VAL B N 1
ATOM 1412 C CA . VAL B 1 31 ? -73.241 22.567 -18.357 1.00 67.18 31 VAL B CA 1
ATOM 1413 C C . VAL B 1 31 ? -74.565 22.030 -17.847 1.00 69.41 31 VAL B C 1
ATOM 1414 O O . VAL B 1 31 ? -74.594 21.101 -17.043 1.00 67.72 31 VAL B O 1
ATOM 1418 N N . ASP B 1 32 ? -75.681 22.592 -18.314 1.00 77.26 32 ASP B N 1
ATOM 1419 C CA . ASP B 1 32 ? -76.987 22.037 -17.966 1.00 76.19 32 ASP B CA 1
ATOM 1420 C C . ASP B 1 32 ? -77.085 20.570 -18.364 1.00 76.76 32 ASP B C 1
ATOM 1421 O O . ASP B 1 32 ? -77.579 19.742 -17.589 1.00 75.05 32 ASP B O 1
ATOM 1426 N N . THR B 1 33 ? -76.608 20.228 -19.567 1.00 73.82 33 THR B N 1
ATOM 1427 C CA . THR B 1 33 ? -76.680 18.844 -20.031 1.00 74.17 33 THR B CA 1
ATOM 1428 C C . THR B 1 33 ? -75.807 17.929 -19.185 1.00 80.82 33 THR B C 1
ATOM 1429 O O . THR B 1 33 ? -76.231 16.827 -18.817 1.00 85.45 33 THR B O 1
ATOM 1433 N N . ALA B 1 34 ? -74.586 18.369 -18.865 1.00 78.87 34 ALA B N 1
ATOM 1434 C CA . ALA B 1 34 ? -73.714 17.571 -18.010 1.00 71.10 34 ALA B CA 1
ATOM 1435 C C . ALA B 1 34 ? -74.295 17.430 -16.609 1.00 72.85 34 ALA B C 1
ATOM 1436 O O . ALA B 1 34 ? -74.202 16.369 -15.990 1.00 78.86 34 ALA B O 1
ATOM 1438 N N . THR B 1 35 ? -74.893 18.492 -16.081 1.00 72.59 35 THR B N 1
ATOM 1439 C CA . THR B 1 35 ? -75.539 18.391 -14.770 1.00 72.52 35 THR B CA 1
ATOM 1440 C C . THR B 1 35 ? -76.662 17.356 -14.799 1.00 74.78 35 THR B C 1
ATOM 1441 O O . THR B 1 35 ? -76.659 16.402 -14.010 1.00 78.50 35 THR B O 1
ATOM 1445 N N . ALA B 1 36 ? -77.574 17.465 -15.775 1.00 72.13 36 ALA B N 1
ATOM 1446 C CA . ALA B 1 36 ? -78.769 16.621 -15.786 1.00 68.89 36 ALA B CA 1
ATOM 1447 C C . ALA B 1 36 ? -78.436 15.176 -16.093 1.00 74.80 36 ALA B C 1
ATOM 1448 O O . ALA B 1 36 ? -78.986 14.260 -15.471 1.00 82.39 36 ALA B O 1
ATOM 1450 N N . LEU B 1 37 ? -77.550 14.950 -17.051 1.00 74.32 37 LEU B N 1
ATOM 1451 C CA . LEU B 1 37 ? -77.238 13.595 -17.479 1.00 79.91 37 LEU B CA 1
ATOM 1452 C C . LEU B 1 37 ? -76.148 12.929 -16.649 1.00 81.54 37 LEU B C 1
ATOM 1453 O O . LEU B 1 37 ? -76.078 11.694 -16.629 1.00 87.43 37 LEU B O 1
ATOM 1458 N N . TYR B 1 38 ? -75.295 13.703 -15.963 1.00 73.04 38 TYR B N 1
ATOM 1459 C CA . TYR B 1 38 ? -74.126 13.097 -15.338 1.00 66.10 38 TYR B CA 1
ATOM 1460 C C . TYR B 1 38 ? -73.729 13.710 -13.995 1.00 69.44 38 TYR B C 1
ATOM 1461 O O . TYR B 1 38 ? -72.579 13.523 -13.574 1.00 60.91 38 TYR B O 1
ATOM 1470 N N . GLU B 1 39 ? -74.639 14.403 -13.287 1.00 62.61 39 GLU B N 1
ATOM 1471 C CA . GLU B 1 39 ? -74.230 15.103 -12.069 1.00 55.19 39 GLU B CA 1
ATOM 1472 C C . GLU B 1 39 ? -73.647 14.140 -11.043 1.00 64.98 39 GLU B C 1
ATOM 1473 O O . GLU B 1 39 ? -72.583 14.399 -10.467 1.00 61.01 39 GLU B O 1
ATOM 1479 N N . GLU B 1 40 ? -74.316 13.008 -10.816 1.00 66.40 40 GLU B N 1
ATOM 1480 C CA . GLU B 1 40 ? -73.896 12.177 -9.702 1.00 70.29 40 GLU B CA 1
ATOM 1481 C C . GLU B 1 40 ? -72.604 11.438 -10.035 1.00 67.57 40 GLU B C 1
ATOM 1482 O O . GLU B 1 40 ? -71.759 11.233 -9.157 1.00 65.01 40 GLU B O 1
ATOM 1488 N N . GLU B 1 41 ? -72.404 11.082 -11.307 1.00 67.77 41 GLU B N 1
ATOM 1489 C CA . GLU B 1 41 ? -71.145 10.465 -11.714 1.00 61.64 41 GLU B CA 1
ATOM 1490 C C . GLU B 1 41 ? -69.989 11.460 -11.618 1.00 67.41 41 GLU B C 1
ATOM 1491 O O . GLU B 1 41 ? -68.924 11.136 -11.082 1.00 80.37 41 GLU B O 1
ATOM 1497 N N . LEU B 1 42 ? -70.183 12.679 -12.138 1.00 68.37 42 LEU B N 1
ATOM 1498 C CA . LEU B 1 42 ? -69.104 13.667 -12.182 1.00 64.75 42 LEU B CA 1
ATOM 1499 C C . LEU B 1 42 ? -68.689 14.104 -10.788 1.00 61.03 42 LEU B C 1
ATOM 1500 O O . LEU B 1 42 ? -67.507 14.360 -10.541 1.00 67.49 42 LEU B O 1
ATOM 1505 N N . THR B 1 43 ? -69.641 14.185 -9.860 1.00 56.09 43 THR B N 1
ATOM 1506 C CA . THR B 1 43 ? -69.362 14.649 -8.508 1.00 58.91 43 THR B CA 1
ATOM 1507 C C . THR B 1 43 ? -69.110 13.495 -7.546 1.00 59.99 43 THR B C 1
ATOM 1508 O O . THR B 1 43 ? -69.287 13.645 -6.333 1.00 70.69 43 THR B O 1
ATOM 1512 N N . GLY B 1 44 ? -68.674 12.349 -8.065 1.00 65.66 44 GLY B N 1
ATOM 1513 C CA . GLY B 1 44 ? -68.538 11.139 -7.290 1.00 56.15 44 GLY B CA 1
ATOM 1514 C C . GLY B 1 44 ? -67.097 10.789 -6.973 1.00 57.42 44 GLY B C 1
ATOM 1515 O O . GLY B 1 44 ? -66.177 11.593 -7.139 1.00 75.79 44 GLY B O 1
ATOM 1516 N N . ARG B 1 45 ? -66.916 9.552 -6.502 1.00 59.40 45 ARG B N 1
ATOM 1517 C CA . ARG B 1 45 ? -65.623 9.033 -6.065 1.00 68.83 45 ARG B CA 1
ATOM 1518 C C . ARG B 1 45 ? -64.878 8.281 -7.156 1.00 63.06 45 ARG B C 1
ATOM 1519 O O . ARG B 1 45 ? -63.693 7.979 -6.970 1.00 68.46 45 ARG B O 1
ATOM 1527 N N . GLU B 1 46 ? -65.533 7.983 -8.279 1.00 59.02 46 GLU B N 1
ATOM 1528 C CA . GLU B 1 46 ? -64.973 7.132 -9.321 1.00 64.38 46 GLU B CA 1
ATOM 1529 C C . GLU B 1 46 ? -64.675 7.934 -10.584 1.00 66.24 46 GLU B C 1
ATOM 1530 O O . GLU B 1 46 ? -65.422 8.853 -10.940 1.00 74.01 46 GLU B O 1
ATOM 1536 N N . HIS B 1 47 ? -63.571 7.571 -11.252 1.00 61.35 47 HIS B N 1
ATOM 1537 C CA . HIS B 1 47 ? -63.196 8.209 -12.511 1.00 49.78 47 HIS B CA 1
ATOM 1538 C C . HIS B 1 47 ? -64.322 8.128 -13.532 1.00 62.13 47 HIS B C 1
ATOM 1539 O O . HIS B 1 47 ? -64.561 9.090 -14.273 1.00 66.10 47 HIS B O 1
ATOM 1546 N N . CYS B 1 48 ? -65.000 6.970 -13.604 1.00 61.33 48 CYS B N 1
ATOM 1547 C CA . CYS B 1 48 ? -66.036 6.656 -14.593 1.00 55.70 48 CYS B CA 1
ATOM 1548 C C . CYS B 1 48 ? -65.514 6.504 -16.024 1.00 51.34 48 CYS B C 1
ATOM 1549 O O . CYS B 1 48 ? -65.683 5.447 -16.640 1.00 61.96 48 CYS B O 1
ATOM 1552 N N . SER B 1 49 ? -64.893 7.537 -16.578 1.00 49.32 49 SER B N 1
ATOM 1553 C CA . SER B 1 49 ? -64.284 7.431 -17.896 1.00 54.67 49 SER B CA 1
ATOM 1554 C C . SER B 1 49 ? -63.328 8.596 -18.072 1.00 60.15 49 SER B C 1
ATOM 1555 O O . SER B 1 49 ? -63.429 9.596 -17.348 1.00 68.12 49 SER B O 1
ATOM 1558 N N . PRO B 1 50 ? -62.390 8.504 -19.019 1.00 57.67 50 PRO B N 1
ATOM 1559 C CA . PRO B 1 50 ? -61.550 9.673 -19.306 1.00 56.23 50 PRO B CA 1
ATOM 1560 C C . PRO B 1 50 ? -62.361 10.896 -19.666 1.00 47.49 50 PRO B C 1
ATOM 1561 O O . PRO B 1 50 ? -61.953 12.014 -19.334 1.00 62.94 50 PRO B O 1
ATOM 1565 N N . HIS B 1 51 ? -63.520 10.711 -20.299 1.00 47.35 51 HIS B N 1
ATOM 1566 C CA . HIS B 1 51 ? -64.411 11.836 -20.579 1.00 52.54 51 HIS B CA 1
ATOM 1567 C C . HIS B 1 51 ? -64.845 12.549 -19.307 1.00 53.48 51 HIS B C 1
ATOM 1568 O O . HIS B 1 51 ? -64.943 13.780 -19.293 1.00 58.14 51 HIS B O 1
ATOM 1575 N N . HIS B 1 52 ? -65.130 11.795 -18.236 1.00 46.76 52 HIS B N 1
ATOM 1576 C CA . HIS B 1 52 ? -65.528 12.417 -16.974 1.00 58.32 52 HIS B CA 1
ATOM 1577 C C . HIS B 1 52 ? -64.385 13.238 -16.400 1.00 64.56 52 HIS B C 1
ATOM 1578 O O . HIS B 1 52 ? -64.572 14.402 -16.023 1.00 62.75 52 HIS B O 1
ATOM 1585 N N . THR B 1 53 ? -63.191 12.639 -16.334 1.00 49.31 53 THR B N 1
ATOM 1586 C CA . THR B 1 53 ? -62.006 13.349 -15.870 1.00 55.71 53 THR B CA 1
ATOM 1587 C C . THR B 1 53 ? -61.782 14.633 -16.664 1.00 60.06 53 THR B C 1
ATOM 1588 O O . THR B 1 53 ? -61.501 15.694 -16.090 1.00 56.38 53 THR B O 1
ATOM 1592 N N . ALA B 1 54 ? -61.936 14.560 -17.987 1.00 55.70 54 ALA B N 1
ATOM 1593 C CA . ALA B 1 54 ? -61.778 15.747 -18.819 1.00 51.67 54 ALA B CA 1
ATOM 1594 C C . ALA B 1 54 ? -62.855 16.792 -18.517 1.00 59.94 54 ALA B C 1
ATOM 1595 O O . ALA B 1 54 ? -62.570 17.995 -18.480 1.00 62.24 54 ALA B O 1
ATOM 1597 N N . ILE B 1 55 ? -64.094 16.361 -18.281 1.00 53.12 55 ILE B N 1
ATOM 1598 C CA . ILE B 1 55 ? -65.147 17.334 -18.018 1.00 55.91 55 ILE B CA 1
ATOM 1599 C C . ILE B 1 55 ? -64.931 18.009 -16.663 1.00 59.79 55 ILE B C 1
ATOM 1600 O O . ILE B 1 55 ? -65.113 19.229 -16.533 1.00 65.35 55 ILE B O 1
ATOM 1605 N N . ARG B 1 56 ? -64.538 17.245 -15.634 1.00 42.81 56 ARG B N 1
ATOM 1606 C CA . ARG B 1 56 ? -64.294 17.894 -14.350 1.00 51.82 56 ARG B CA 1
ATOM 1607 C C . ARG B 1 56 ? -63.118 18.848 -14.446 1.00 53.23 56 ARG B C 1
ATOM 1608 O O . ARG B 1 56 ? -63.163 19.955 -13.895 1.00 59.53 56 ARG B O 1
ATOM 1616 N N . GLN B 1 57 ? -62.066 18.452 -15.161 1.00 52.95 57 GLN B N 1
ATOM 1617 C CA . GLN B 1 57 ? -60.924 19.347 -15.302 1.00 55.33 57 GLN B CA 1
ATOM 1618 C C . GLN B 1 57 ? -61.320 20.612 -16.059 1.00 54.49 57 GLN B C 1
ATOM 1619 O O . GLN B 1 57 ? -60.962 21.726 -15.661 1.00 55.16 57 GLN B O 1
ATOM 1625 N N . ALA B 1 58 ? -62.075 20.453 -17.150 1.00 52.14 58 ALA B N 1
ATOM 1626 C CA . ALA B 1 58 ? -62.490 21.599 -17.963 1.00 60.75 58 ALA B CA 1
ATOM 1627 C C . ALA B 1 58 ? -63.345 22.578 -17.162 1.00 64.52 58 ALA B C 1
ATOM 1628 O O . ALA B 1 58 ? -63.168 23.802 -17.267 1.00 67.41 58 ALA B O 1
ATOM 1630 N N . LEU B 1 59 ? -64.284 22.052 -16.360 1.00 59.28 59 LEU B N 1
ATOM 1631 C CA . LEU B 1 59 ? -65.161 22.926 -15.598 1.00 54.37 59 LEU B CA 1
ATOM 1632 C C . LEU B 1 59 ? -64.442 23.548 -14.417 1.00 57.66 59 LEU B C 1
ATOM 1633 O O . LEU B 1 59 ? -64.751 24.681 -14.035 1.00 61.09 59 LEU B O 1
ATOM 1638 N N . VAL B 1 60 ? -63.515 22.817 -13.794 1.00 59.41 60 VAL B N 1
ATOM 1639 C CA . VAL B 1 60 ? -62.718 23.414 -12.727 1.00 51.43 60 VAL B CA 1
ATOM 1640 C C . VAL B 1 60 ? -61.862 24.543 -13.282 1.00 53.32 60 VAL B C 1
ATOM 1641 O O . VAL B 1 60 ? -61.746 25.619 -12.676 1.00 59.43 60 VAL B O 1
ATOM 1645 N N . CYS B 1 61 ? -61.270 24.321 -14.458 1.00 51.39 61 CYS B N 1
ATOM 1646 C CA . CYS B 1 61 ? -60.529 25.370 -15.150 1.00 56.10 61 CYS B CA 1
ATOM 1647 C C . CYS B 1 61 ? -61.406 26.591 -15.403 1.00 67.99 61 CYS B C 1
ATOM 1648 O O . CYS B 1 61 ? -61.045 27.720 -15.036 1.00 70.81 61 CYS B O 1
ATOM 1651 N N . TRP B 1 62 ? -62.580 26.378 -16.008 1.00 67.88 62 TRP B N 1
ATOM 1652 C CA . TRP B 1 62 ? -63.490 27.490 -16.267 1.00 67.11 62 TRP B CA 1
ATOM 1653 C C . TRP B 1 62 ? -63.909 28.190 -14.986 1.00 69.86 62 TRP B C 1
ATOM 1654 O O . TRP B 1 62 ? -64.145 29.406 -14.991 1.00 73.62 62 TRP B O 1
ATOM 1665 N N . ASP B 1 63 ? -64.035 27.446 -13.889 1.00 74.27 63 ASP B N 1
ATOM 1666 C CA . ASP B 1 63 ? -64.378 28.080 -12.625 1.00 75.40 63 ASP B CA 1
ATOM 1667 C C . ASP B 1 63 ? -63.253 28.998 -12.177 1.00 74.81 63 ASP B C 1
ATOM 1668 O O . ASP B 1 63 ? -63.491 30.139 -11.767 1.00 77.76 63 ASP B O 1
ATOM 1673 N N . GLU B 1 64 ? -62.009 28.527 -12.278 1.00 66.40 64 GLU B N 1
ATOM 1674 C CA . GLU B 1 64 ? -60.890 29.393 -11.929 1.00 67.90 64 GLU B CA 1
ATOM 1675 C C . GLU B 1 64 ? -60.903 30.650 -12.784 1.00 63.05 64 GLU B C 1
ATOM 1676 O O . GLU B 1 64 ? -60.624 31.752 -12.290 1.00 69.01 64 GLU B O 1
ATOM 1682 N N . LEU B 1 65 ? -61.280 30.507 -14.061 1.00 57.80 65 LEU B N 1
ATOM 1683 C CA . LEU B 1 65 ? -61.348 31.667 -14.945 1.00 65.52 65 LEU B CA 1
ATOM 1684 C C . LEU B 1 65 ? -62.442 32.639 -14.521 1.00 75.24 65 LEU B C 1
ATOM 1685 O O . LEU B 1 65 ? -62.221 33.857 -14.522 1.00 75.46 65 LEU B O 1
ATOM 1690 N N . THR B 1 66 ? -63.633 32.132 -14.175 1.00 78.38 66 THR B N 1
ATOM 1691 C CA . THR B 1 66 ? -64.696 33.030 -13.723 1.00 81.36 66 THR B CA 1
ATOM 1692 C C . THR B 1 66 ? -64.291 33.759 -12.446 1.00 84.66 66 THR B C 1
ATOM 1693 O O . THR B 1 66 ? -64.591 34.948 -12.286 1.00 84.31 66 THR B O 1
ATOM 1697 N N . LYS B 1 67 ? -63.595 33.072 -11.531 1.00 80.76 67 LYS B N 1
ATOM 1698 C CA . LYS B 1 67 ? -63.155 33.734 -10.307 1.00 81.80 67 LYS B CA 1
ATOM 1699 C C . LYS B 1 67 ? -62.077 34.777 -10.586 1.00 91.73 67 LYS B C 1
ATOM 1700 O O . LYS B 1 67 ? -62.032 35.813 -9.909 1.00 98.57 67 LYS B O 1
ATOM 1706 N N . LEU B 1 68 ? -61.210 34.532 -11.575 1.00 88.03 68 LEU B N 1
ATOM 1707 C CA . LEU B 1 68 ? -60.233 35.546 -11.967 1.00 76.85 68 LEU B CA 1
ATOM 1708 C C . LEU B 1 68 ? -60.922 36.766 -12.551 1.00 82.86 68 LEU B C 1
ATOM 1709 O O . LEU B 1 68 ? -60.596 37.908 -12.201 1.00 107.24 68 LEU B O 1
ATOM 1714 N N . ILE B 1 69 ? -61.870 36.538 -13.462 1.00 79.02 69 ILE B N 1
ATOM 1715 C CA . ILE B 1 69 ? -62.616 37.634 -14.077 1.00 79.21 69 ILE B CA 1
ATOM 1716 C C . ILE B 1 69 ? -63.389 38.410 -13.020 1.00 86.02 69 ILE B C 1
ATOM 1717 O O . ILE B 1 69 ? -63.526 39.635 -13.102 1.00 90.19 69 ILE B O 1
ATOM 1722 N N . ALA B 1 70 ? -63.897 37.707 -12.008 1.00 89.51 70 ALA B N 1
ATOM 1723 C CA . ALA B 1 70 ? -64.569 38.364 -10.892 1.00 73.33 70 ALA B CA 1
ATOM 1724 C C . ALA B 1 70 ? -63.602 39.259 -10.121 1.00 75.99 70 ALA B C 1
ATOM 1725 O O . ALA B 1 70 ? -63.895 40.436 -9.851 1.00 91.03 70 ALA B O 1
ATOM 1727 N N . TRP B 1 71 ? -62.436 38.712 -9.768 1.00 82.88 71 TRP B N 1
ATOM 1728 C CA . TRP B 1 71 ? -61.462 39.454 -8.979 1.00 86.89 71 TRP B CA 1
ATOM 1729 C C . TRP B 1 71 ? -61.019 40.717 -9.707 1.00 91.95 71 TRP B C 1
ATOM 1730 O O . TRP B 1 71 ? -61.161 41.835 -9.190 1.00 105.36 71 TRP B O 1
ATOM 1741 N N . MET B 1 72 ? -60.481 40.562 -10.921 1.00 87.71 72 MET B N 1
ATOM 1742 C CA . MET B 1 72 ? -60.006 41.744 -11.630 1.00 101.04 72 MET B CA 1
ATOM 1743 C C . MET B 1 72 ? -61.157 42.625 -12.076 1.00 108.36 72 MET B C 1
ATOM 1744 O O . MET B 1 72 ? -60.947 43.811 -12.349 1.00 113.58 72 MET B O 1
ATOM 1749 N N . SER B 1 73 ? -62.368 42.075 -12.120 1.00 110.71 73 SER B N 1
ATOM 1750 C CA . SER B 1 73 ? -63.546 42.862 -12.460 1.00 114.80 73 SER B CA 1
ATOM 1751 C C . SER B 1 73 ? -63.853 43.881 -11.366 1.00 123.45 73 SER B C 1
ATOM 1752 O O . SER B 1 73 ? -63.863 45.094 -11.612 1.00 125.51 73 SER B O 1
ATOM 1755 N N . SER B 1 74 ? -64.079 43.407 -10.136 1.00 125.66 74 SER B N 1
ATOM 1756 C CA . SER B 1 74 ? -64.436 44.318 -9.052 1.00 127.41 74 SER B CA 1
ATOM 1757 C C . SER B 1 74 ? -63.247 45.060 -8.452 1.00 130.87 74 SER B C 1
ATOM 1758 O O . SER B 1 74 ? -63.462 46.028 -7.715 1.00 138.66 74 SER B O 1
ATOM 1761 N N . ASN B 1 75 ? -62.012 44.644 -8.732 1.00 124.50 75 ASN B N 1
ATOM 1762 C CA . ASN B 1 75 ? -60.841 45.246 -8.101 1.00 133.36 75 ASN B CA 1
ATOM 1763 C C . ASN B 1 75 ? -59.995 46.098 -9.034 1.00 145.73 75 ASN B C 1
ATOM 1764 O O . ASN B 1 75 ? -59.556 47.180 -8.637 1.00 157.81 75 ASN B O 1
ATOM 1769 N N . ILE B 1 76 ? -59.747 45.642 -10.262 1.00 118.17 76 ILE B N 1
ATOM 1770 C CA . ILE B 1 76 ? -58.684 46.195 -11.089 1.00 120.79 76 ILE B CA 1
ATOM 1771 C C . ILE B 1 76 ? -59.208 46.994 -12.283 1.00 126.10 76 ILE B C 1
ATOM 1772 O O . ILE B 1 76 ? -58.561 47.964 -12.697 1.00 128.90 76 ILE B O 1
ATOM 1777 N N . THR B 1 77 ? -60.375 46.653 -12.815 1.00 128.93 77 THR B N 1
ATOM 1778 C CA . THR B 1 77 ? -60.687 46.923 -14.209 1.00 132.90 77 THR B CA 1
ATOM 1779 C C . THR B 1 77 ? -61.981 47.715 -14.357 1.00 137.60 77 THR B C 1
ATOM 1780 O O . THR B 1 77 ? -62.974 47.441 -13.674 1.00 129.43 77 THR B O 1
ATOM 1784 N N . SER B 1 78 ? -61.949 48.704 -15.257 1.00 146.85 78 SER B N 1
ATOM 1785 C CA . SER B 1 78 ? -63.110 49.515 -15.599 1.00 145.25 78 SER B CA 1
ATOM 1786 C C . SER B 1 78 ? -64.127 48.684 -16.375 1.00 145.19 78 SER B C 1
ATOM 1787 O O . SER B 1 78 ? -63.826 47.599 -16.867 1.00 154.40 78 SER B O 1
ATOM 1790 N N . GLU B 1 79 ? -65.345 49.217 -16.509 1.00 139.71 79 GLU B N 1
ATOM 1791 C CA . GLU B 1 79 ? -66.423 48.402 -17.063 1.00 140.20 79 GLU B CA 1
ATOM 1792 C C . GLU B 1 79 ? -66.204 48.115 -18.543 1.00 134.52 79 GLU B C 1
ATOM 1793 O O . GLU B 1 79 ? -66.559 47.032 -19.027 1.00 129.07 79 GLU B O 1
ATOM 1799 N N . GLN B 1 80 ? -65.604 49.050 -19.279 1.00 125.03 80 GLN B N 1
ATOM 1800 C CA . GLN B 1 80 ? -65.461 48.808 -20.709 1.00 122.90 80 GLN B CA 1
ATOM 1801 C C . GLN B 1 80 ? -64.237 47.953 -21.026 1.00 121.53 80 GLN B C 1
ATOM 1802 O O . GLN B 1 80 ? -64.310 47.061 -21.881 1.00 128.44 80 GLN B O 1
ATOM 1808 N N . VAL B 1 81 ? -63.110 48.188 -20.348 1.00 110.12 81 VAL B N 1
ATOM 1809 C CA . VAL B 1 81 ? -61.978 47.273 -20.493 1.00 99.74 81 VAL B CA 1
ATOM 1810 C C . VAL B 1 81 ? -62.336 45.887 -19.957 1.00 96.10 81 VAL B C 1
ATOM 1811 O O . VAL B 1 81 ? -61.862 44.862 -20.472 1.00 93.16 81 VAL B O 1
ATOM 1815 N N . ARG B 1 82 ? -63.209 45.826 -18.951 1.00 98.24 82 ARG B N 1
ATOM 1816 C CA . ARG B 1 82 ? -63.719 44.536 -18.501 1.00 104.23 82 ARG B CA 1
ATOM 1817 C C . ARG B 1 82 ? -64.470 43.825 -19.612 1.00 105.84 82 ARG B C 1
ATOM 1818 O O . ARG B 1 82 ? -64.236 42.642 -19.869 1.00 105.52 82 ARG B O 1
ATOM 1826 N N . THR B 1 83 ? -65.405 44.518 -20.260 1.00 101.19 83 THR B N 1
ATOM 1827 C CA . THR B 1 83 ? -66.193 43.845 -21.282 1.00 99.88 83 THR B CA 1
ATOM 1828 C C . THR B 1 83 ? -65.348 43.497 -22.496 1.00 95.44 83 THR B C 1
ATOM 1829 O O . THR B 1 83 ? -65.652 42.529 -23.194 1.00 101.63 83 THR B O 1
ATOM 1833 N N . ILE B 1 84 ? -64.287 44.257 -22.764 1.00 91.41 84 ILE B N 1
ATOM 1834 C CA . ILE B 1 84 ? -63.356 43.854 -23.815 1.00 94.88 84 ILE B CA 1
ATOM 1835 C C . ILE B 1 84 ? -62.668 42.550 -23.438 1.00 101.50 84 ILE B C 1
ATOM 1836 O O . ILE B 1 84 ? -62.514 41.642 -24.270 1.00 104.85 84 ILE B O 1
ATOM 1841 N N . ILE B 1 85 ? -62.272 42.427 -22.171 1.00 98.47 85 ILE B N 1
ATOM 1842 C CA . ILE B 1 85 ? -61.641 41.201 -21.688 1.00 93.25 85 ILE B CA 1
ATOM 1843 C C . ILE B 1 85 ? -62.617 40.032 -21.745 1.00 90.53 85 ILE B C 1
ATOM 1844 O O . ILE B 1 85 ? -62.280 38.929 -22.198 1.00 90.26 85 ILE B O 1
ATOM 1849 N N . VAL B 1 86 ? -63.829 40.250 -21.243 1.00 81.50 86 VAL B N 1
ATOM 1850 C CA . VAL B 1 86 ? -64.837 39.204 -21.241 1.00 85.17 86 VAL B CA 1
ATOM 1851 C C . VAL B 1 86 ? -65.155 38.772 -22.662 1.00 90.81 86 VAL B C 1
ATOM 1852 O O . VAL B 1 86 ? -65.363 37.586 -22.933 1.00 90.92 86 VAL B O 1
ATOM 1856 N N . ASN B 1 87 ? -65.193 39.722 -23.594 1.00 97.75 87 ASN B N 1
ATOM 1857 C CA . ASN B 1 87 ? -65.364 39.352 -24.994 1.00 100.41 87 ASN B CA 1
ATOM 1858 C C . ASN B 1 87 ? -64.221 38.464 -25.461 1.00 93.73 87 ASN B C 1
ATOM 1859 O O . ASN B 1 87 ? -64.453 37.447 -26.129 1.00 95.35 87 ASN B O 1
ATOM 1864 N N . HIS B 1 88 ? -62.978 38.826 -25.111 1.00 84.24 88 HIS B N 1
ATOM 1865 C CA . HIS B 1 88 ? -61.829 38.036 -25.550 1.00 81.41 88 HIS B CA 1
ATOM 1866 C C . HIS B 1 88 ? -61.916 36.610 -25.020 1.00 93.49 88 HIS B C 1
ATOM 1867 O O . HIS B 1 88 ? -61.871 35.644 -25.791 1.00 102.81 88 HIS B O 1
ATOM 1874 N N . VAL B 1 89 ? -62.054 36.453 -23.702 1.00 89.84 89 VAL B N 1
ATOM 1875 C CA . VAL B 1 89 ? -62.089 35.099 -23.167 1.00 89.88 89 VAL B CA 1
ATOM 1876 C C . VAL B 1 89 ? -63.342 34.356 -23.622 1.00 87.20 89 VAL B C 1
ATOM 1877 O O . VAL B 1 89 ? -63.342 33.123 -23.663 1.00 96.37 89 VAL B O 1
ATOM 1881 N N . ASN B 1 90 ? -64.403 35.069 -24.004 1.00 83.28 90 ASN B N 1
ATOM 1882 C CA . ASN B 1 90 ? -65.602 34.383 -24.481 1.00 82.77 90 ASN B CA 1
ATOM 1883 C C . ASN B 1 90 ? -65.390 33.814 -25.880 1.00 87.64 90 ASN B C 1
ATOM 1884 O O . ASN B 1 90 ? -65.758 32.665 -26.150 1.00 98.46 90 ASN B O 1
ATOM 1889 N N . ASP B 1 91 ? -64.796 34.599 -26.782 1.00 87.46 91 ASP B N 1
ATOM 1890 C CA . ASP B 1 91 ? -64.514 34.136 -28.138 1.00 94.02 91 ASP B CA 1
ATOM 1891 C C . ASP B 1 91 ? -63.325 33.187 -28.212 1.00 87.89 91 ASP B C 1
ATOM 1892 O O . ASP B 1 91 ? -63.127 32.546 -29.250 1.00 84.32 91 ASP B O 1
ATOM 1897 N N . THR B 1 92 ? -62.507 33.114 -27.164 1.00 81.96 92 THR B N 1
ATOM 1898 C CA . THR B 1 92 ? -61.338 32.249 -27.189 1.00 64.88 92 THR B CA 1
ATOM 1899 C C . THR B 1 92 ? -61.475 31.115 -26.180 1.00 66.94 92 THR B C 1
ATOM 1900 O O . THR B 1 92 ? -61.874 30.002 -26.532 1.00 65.62 92 THR B O 1
ATOM 1904 N N . TRP B 1 93 ? -61.151 31.403 -24.921 1.00 64.20 93 TRP B N 1
ATOM 1905 C CA . TRP B 1 93 ? -61.188 30.397 -23.861 1.00 68.29 93 TRP B CA 1
ATOM 1906 C C . TRP B 1 93 ? -62.550 29.720 -23.774 1.00 72.27 93 TRP B C 1
ATOM 1907 O O . TRP B 1 93 ? -62.645 28.486 -23.752 1.00 72.04 93 TRP B O 1
ATOM 1918 N N . GLY B 1 94 ? -63.616 30.521 -23.710 1.00 67.91 94 GLY B N 1
ATOM 1919 C CA . GLY B 1 94 ? -64.953 29.966 -23.589 1.00 55.71 94 GLY B CA 1
ATOM 1920 C C . GLY B 1 94 ? -65.321 29.053 -24.741 1.00 64.51 94 GLY B C 1
ATOM 1921 O O . GLY B 1 94 ? -65.876 27.972 -24.529 1.00 71.31 94 GLY B O 1
ATOM 1922 N N . LEU B 1 95 ? -65.026 29.477 -25.977 1.00 70.01 95 LEU B N 1
ATOM 1923 C CA . LEU B 1 95 ? -65.252 28.603 -27.124 1.00 74.65 95 LEU B CA 1
ATOM 1924 C C . LEU B 1 95 ? -64.579 27.257 -26.915 1.00 78.91 95 LEU B C 1
ATOM 1925 O O . LEU B 1 95 ? -65.166 26.207 -27.198 1.00 83.12 95 LEU B O 1
ATOM 1930 N N . LYS B 1 96 ? -63.348 27.276 -26.395 1.00 67.86 96 LYS B N 1
ATOM 1931 C CA . LYS B 1 96 ? -62.608 26.042 -26.189 1.00 60.44 96 LYS B CA 1
ATOM 1932 C C . LYS B 1 96 ? -63.235 25.194 -25.098 1.00 60.84 96 LYS B C 1
ATOM 1933 O O . LYS B 1 96 ? -63.256 23.959 -25.213 1.00 65.42 96 LYS B O 1
ATOM 1939 N N . VAL B 1 97 ? -63.777 25.826 -24.054 1.00 51.49 97 VAL B N 1
ATOM 1940 C CA . VAL B 1 97 ? -64.464 25.043 -23.035 1.00 55.61 97 VAL B CA 1
ATOM 1941 C C . VAL B 1 97 ? -65.690 24.380 -23.640 1.00 64.11 97 VAL B C 1
ATOM 1942 O O . VAL B 1 97 ? -65.920 23.180 -23.444 1.00 67.54 97 VAL B O 1
ATOM 1946 N N . ARG B 1 98 ? -66.469 25.139 -24.423 1.00 59.70 98 ARG B N 1
ATOM 1947 C CA . ARG B 1 98 ? -67.626 24.564 -25.106 1.00 57.34 98 ARG B CA 1
ATOM 1948 C C . ARG B 1 98 ? -67.213 23.419 -26.021 1.00 68.64 98 ARG B C 1
ATOM 1949 O O . ARG B 1 98 ? -67.916 22.409 -26.115 1.00 77.55 98 ARG B O 1
ATOM 1957 N N . GLN B 1 99 ? -66.065 23.547 -26.692 1.00 68.77 99 GLN B N 1
ATOM 1958 C CA . GLN B 1 99 ? -65.586 22.462 -27.544 1.00 65.42 99 GLN B CA 1
ATOM 1959 C C . GLN B 1 99 ? -65.277 21.209 -26.722 1.00 72.72 99 GLN B C 1
ATOM 1960 O O . GLN B 1 99 ? -65.611 20.093 -27.142 1.00 80.92 99 GLN B O 1
ATOM 1966 N N . SER B 1 100 ? -64.648 21.373 -25.545 1.00 54.27 100 SER B N 1
ATOM 1967 C CA . SER B 1 100 ? -64.323 20.222 -24.704 1.00 47.98 100 SER B CA 1
ATOM 1968 C C . SER B 1 100 ? -65.589 19.557 -24.167 1.00 62.55 100 SER B C 1
ATOM 1969 O O . SER B 1 100 ? -65.756 18.332 -24.266 1.00 65.06 100 SER B O 1
ATOM 1972 N N . LEU B 1 101 ? -66.495 20.357 -23.599 1.00 55.64 101 LEU B N 1
ATOM 1973 C CA . LEU B 1 101 ? -67.745 19.825 -23.066 1.00 59.19 101 LEU B CA 1
ATOM 1974 C C . LEU B 1 101 ? -68.563 19.139 -24.151 1.00 61.83 101 LEU B C 1
ATOM 1975 O O . LEU B 1 101 ? -69.070 18.030 -23.954 1.00 62.95 101 LEU B O 1
ATOM 1980 N N . TRP B 1 102 ? -68.723 19.798 -25.301 1.00 55.27 102 TRP B N 1
ATOM 1981 C CA . TRP B 1 102 ? -69.452 19.187 -26.407 1.00 56.77 102 TRP B CA 1
ATOM 1982 C C . TRP B 1 102 ? -68.799 17.879 -26.840 1.00 69.05 102 TRP B C 1
ATOM 1983 O O . TRP B 1 102 ? -69.485 16.872 -27.057 1.00 62.67 102 TRP B O 1
ATOM 1994 N N . PHE B 1 103 ? -67.471 17.885 -27.004 1.00 69.86 103 PHE B N 1
ATOM 1995 C CA . PHE B 1 103 ? -66.783 16.680 -27.457 1.00 69.68 103 PHE B CA 1
ATOM 1996 C C . PHE B 1 103 ? -67.012 15.527 -26.490 1.00 62.68 103 PHE B C 1
ATOM 1997 O O . PHE B 1 103 ? -67.424 14.432 -26.895 1.00 56.85 103 PHE B O 1
ATOM 2005 N N . HIS B 1 104 ? -66.776 15.760 -25.198 1.00 58.34 104 HIS B N 1
ATOM 2006 C CA . HIS B 1 104 ? -66.819 14.647 -24.259 1.00 64.06 104 HIS B CA 1
ATOM 2007 C C . HIS B 1 104 ? -68.253 14.210 -23.963 1.00 63.92 104 HIS B C 1
ATOM 2008 O O . HIS B 1 104 ? -68.546 13.011 -23.964 1.00 60.89 104 HIS B O 1
ATOM 2015 N N . LEU B 1 105 ? -69.164 15.161 -23.737 1.00 58.77 105 LEU B N 1
ATOM 2016 C CA . LEU B 1 105 ? -70.576 14.818 -23.573 1.00 58.17 105 LEU B CA 1
ATOM 2017 C C . LEU B 1 105 ? -71.105 14.062 -24.786 1.00 69.35 105 LEU B C 1
ATOM 2018 O O . LEU B 1 105 ? -71.907 13.124 -24.648 1.00 67.34 105 LEU B O 1
ATOM 2023 N N . SER B 1 106 ? -70.668 14.464 -25.987 1.00 69.93 106 SER B N 1
ATOM 2024 C CA . SER B 1 106 ? -71.046 13.757 -27.208 1.00 63.98 106 SER B CA 1
ATOM 2025 C C . SER B 1 106 ? -70.485 12.341 -27.235 1.00 67.95 106 SER B C 1
ATOM 2026 O O . SER B 1 106 ? -71.178 11.404 -27.643 1.00 71.31 106 SER B O 1
ATOM 2029 N N . CYS B 1 107 ? -69.223 12.164 -26.831 1.00 61.78 107 CYS B N 1
ATOM 2030 C CA . CYS B 1 107 ? -68.675 10.814 -26.741 1.00 58.41 107 CYS B CA 1
ATOM 2031 C C . CYS B 1 107 ? -69.497 9.959 -25.794 1.00 59.01 107 CYS B C 1
ATOM 2032 O O . CYS B 1 107 ? -69.852 8.821 -26.120 1.00 74.12 107 CYS B O 1
ATOM 2035 N N . LEU B 1 108 ? -69.818 10.496 -24.620 1.00 57.35 108 LEU B N 1
ATOM 2036 C CA . LEU B 1 108 ? -70.566 9.730 -23.635 1.00 61.73 108 LEU B CA 1
ATOM 2037 C C . LEU B 1 108 ? -71.926 9.319 -24.176 1.00 74.85 108 LEU B C 1
ATOM 2038 O O . LEU B 1 108 ? -72.293 8.142 -24.111 1.00 86.65 108 LEU B O 1
ATOM 2043 N N . THR B 1 109 ? -72.687 10.268 -24.733 1.00 81.09 109 THR B N 1
ATOM 2044 C CA . THR B 1 109 ? -74.052 9.920 -25.125 1.00 86.17 109 THR B CA 1
ATOM 2045 C C . THR B 1 109 ? -74.111 9.182 -26.457 1.00 79.20 109 THR B C 1
ATOM 2046 O O . THR B 1 109 ? -75.047 8.416 -26.685 1.00 78.50 109 THR B O 1
ATOM 2050 N N . PHE B 1 110 ? -73.150 9.403 -27.353 1.00 71.89 110 PHE B N 1
ATOM 2051 C CA . PHE B 1 110 ? -73.243 8.929 -28.731 1.00 76.90 110 PHE B CA 1
ATOM 2052 C C . PHE B 1 110 ? -72.116 7.989 -29.145 1.00 73.17 110 PHE B C 1
ATOM 2053 O O . PHE B 1 110 ? -72.110 7.531 -30.292 1.00 79.13 110 PHE B O 1
ATOM 2061 N N . GLY B 1 111 ? -71.159 7.698 -28.266 1.00 77.53 111 GLY B N 1
ATOM 2062 C CA . GLY B 1 111 ? -70.056 6.822 -28.624 1.00 69.44 111 GLY B CA 1
ATOM 2063 C C . GLY B 1 111 ? -68.826 7.564 -29.099 1.00 85.41 111 GLY B C 1
ATOM 2064 O O . GLY B 1 111 ? -68.941 8.575 -29.798 1.00 91.55 111 GLY B O 1
ATOM 2065 N N . GLN B 1 112 ? -67.638 7.074 -28.733 1.00 85.73 112 GLN B N 1
ATOM 2066 C CA . GLN B 1 112 ? -66.428 7.806 -29.085 1.00 84.14 112 GLN B CA 1
ATOM 2067 C C . GLN B 1 112 ? -66.067 7.596 -30.552 1.00 89.75 112 GLN B C 1
ATOM 2068 O O . GLN B 1 112 ? -65.638 8.540 -31.225 1.00 92.58 112 GLN B O 1
ATOM 2074 N N . HIS B 1 113 ? -66.245 6.373 -31.070 1.00 87.19 113 HIS B N 1
ATOM 2075 C CA . HIS B 1 113 ? -65.977 6.119 -32.487 1.00 84.40 113 HIS B CA 1
ATOM 2076 C C . HIS B 1 113 ? -66.907 6.933 -33.376 1.00 89.57 113 HIS B C 1
ATOM 2077 O O . HIS B 1 113 ? -66.494 7.440 -34.427 1.00 103.20 113 HIS B O 1
ATOM 2084 N N . THR B 1 114 ? -68.168 7.072 -32.966 1.00 82.23 114 THR B N 1
ATOM 2085 C CA . THR B 1 114 ? -69.121 7.887 -33.714 1.00 76.25 114 THR B CA 1
ATOM 2086 C C . THR B 1 114 ? -68.634 9.328 -33.852 1.00 71.23 114 THR B C 1
ATOM 2087 O O . THR B 1 114 ? -68.638 9.899 -34.953 1.00 68.36 114 THR B O 1
ATOM 2091 N N . VAL B 1 115 ? -68.215 9.932 -32.735 1.00 70.15 115 VAL B N 1
ATOM 2092 C CA . VAL B 1 115 ? -67.782 11.327 -32.742 1.00 64.64 115 VAL B CA 1
ATOM 2093 C C . VAL B 1 115 ? -66.486 11.483 -33.530 1.00 69.26 115 VAL B C 1
ATOM 2094 O O . VAL B 1 115 ? -66.327 12.439 -34.301 1.00 68.84 115 VAL B O 1
ATOM 2098 N N . GLN B 1 116 ? -65.539 10.556 -33.337 1.00 67.10 116 GLN B N 1
ATOM 2099 C CA . GLN B 1 116 ? -64.299 10.557 -34.108 1.00 69.69 116 GLN B CA 1
ATOM 2100 C C . GLN B 1 116 ? -64.587 10.565 -35.606 1.00 75.33 116 GLN B C 1
ATOM 2101 O O . GLN B 1 116 ? -64.129 11.449 -36.346 1.00 70.02 116 GLN B O 1
ATOM 2107 N N . GLU B 1 117 ? -65.333 9.551 -36.064 1.00 79.06 117 GLU B N 1
ATOM 2108 C CA . GLU B 1 117 ? -65.662 9.423 -37.478 1.00 89.42 117 GLU B CA 1
ATOM 2109 C C . GLU B 1 117 ? -66.426 10.640 -37.985 1.00 84.68 117 GLU B C 1
ATOM 2110 O O . GLU B 1 117 ? -66.266 11.034 -39.145 1.00 91.20 117 GLU B O 1
ATOM 2116 N N . PHE B 1 118 ? -67.262 11.243 -37.139 1.00 70.70 118 PHE B N 1
ATOM 2117 C CA . PHE B 1 118 ? -67.938 12.467 -37.537 1.00 60.48 118 PHE B CA 1
ATOM 2118 C C . PHE B 1 118 ? -66.931 13.573 -37.808 1.00 67.42 118 PHE B C 1
ATOM 2119 O O . PHE B 1 118 ? -67.012 14.261 -38.829 1.00 76.71 118 PHE B O 1
ATOM 2127 N N . LEU B 1 119 ? -65.965 13.748 -36.905 1.00 68.39 119 LEU B N 1
ATOM 2128 C CA . LEU B 1 119 ? -64.984 14.816 -37.064 1.00 60.05 119 LEU B CA 1
ATOM 2129 C C . LEU B 1 119 ? -64.096 14.583 -38.281 1.00 71.48 119 LEU B C 1
ATOM 2130 O O . LEU B 1 119 ? -63.733 15.537 -38.984 1.00 74.15 119 LEU B O 1
ATOM 2135 N N . VAL B 1 120 ? -63.733 13.324 -38.549 1.00 58.23 120 VAL B N 1
ATOM 2136 C CA . VAL B 1 120 ? -62.915 13.066 -39.727 1.00 60.33 120 VAL B CA 1
ATOM 2137 C C . VAL B 1 120 ? -63.735 13.277 -40.994 1.00 79.21 120 VAL B C 1
ATOM 2138 O O . VAL B 1 120 ? -63.216 13.784 -42.001 1.00 77.98 120 VAL B O 1
ATOM 2142 N N . SER B 1 121 ? -65.029 12.936 -40.961 1.00 79.25 121 SER B N 1
ATOM 2143 C CA . SER B 1 121 ? -65.875 13.130 -42.134 1.00 77.54 121 SER B CA 1
ATOM 2144 C C . SER B 1 121 ? -66.079 14.606 -42.407 1.00 80.75 121 SER B C 1
ATOM 2145 O O . SER B 1 121 ? -66.010 15.050 -43.559 1.00 80.49 121 SER B O 1
ATOM 2148 N N . PHE B 1 122 ? -66.310 15.381 -41.350 1.00 76.81 122 PHE B N 1
ATOM 2149 C CA . PHE B 1 122 ? -66.433 16.820 -41.500 1.00 68.87 122 PHE B CA 1
ATOM 2150 C C . PHE B 1 122 ? -65.136 17.430 -42.014 1.00 68.89 122 PHE B C 1
ATOM 2151 O O . PHE B 1 122 ? -65.163 18.335 -42.855 1.00 76.31 122 PHE B O 1
ATOM 2159 N N . GLY B 1 123 ? -63.991 16.960 -41.518 1.00 64.16 123 GLY B N 1
ATOM 2160 C CA . GLY B 1 123 ? -62.727 17.442 -42.056 1.00 57.17 123 GLY B CA 1
ATOM 2161 C C . GLY B 1 123 ? -62.608 17.180 -43.545 1.00 64.67 123 GLY B C 1
ATOM 2162 O O . GLY B 1 123 ? -62.282 18.079 -44.329 1.00 65.63 123 GLY B O 1
ATOM 2163 N N . VAL B 1 124 ? -62.895 15.945 -43.959 1.00 67.73 124 VAL B N 1
ATOM 2164 C CA . VAL B 1 124 ? -62.908 15.640 -45.384 1.00 68.71 124 VAL B CA 1
ATOM 2165 C C . VAL B 1 124 ? -63.855 16.580 -46.113 1.00 71.55 124 VAL B C 1
ATOM 2166 O O . VAL B 1 124 ? -63.566 17.039 -47.222 1.00 84.58 124 VAL B O 1
ATOM 2170 N N . TRP B 1 125 ? -64.987 16.903 -45.490 1.00 71.37 125 TRP B N 1
ATOM 2171 C CA . TRP B 1 125 ? -66.004 17.705 -46.163 1.00 73.41 125 TRP B CA 1
ATOM 2172 C C . TRP B 1 125 ? -65.518 19.128 -46.383 1.00 75.97 125 TRP B C 1
ATOM 2173 O O . TRP B 1 125 ? -65.483 19.622 -47.517 1.00 84.37 125 TRP B O 1
ATOM 2184 N N . ILE B 1 126 ? -65.143 19.804 -45.297 1.00 68.82 126 ILE B N 1
ATOM 2185 C CA . ILE B 1 126 ? -64.622 21.160 -45.360 1.00 67.90 126 ILE B CA 1
ATOM 2186 C C . ILE B 1 126 ? -63.389 21.236 -46.248 1.00 69.28 126 ILE B C 1
ATOM 2187 O O . ILE B 1 126 ? -63.072 22.307 -46.776 1.00 75.70 126 ILE B O 1
ATOM 2192 N N . ARG B 1 127 ? -62.693 20.110 -46.447 1.00 65.48 127 ARG B N 1
ATOM 2193 C CA . ARG B 1 127 ? -61.477 20.108 -47.250 1.00 63.89 127 ARG B CA 1
ATOM 2194 C C . ARG B 1 127 ? -61.744 19.953 -48.743 1.00 71.22 127 ARG B C 1
ATOM 2195 O O . ARG B 1 127 ? -60.890 20.340 -49.545 1.00 75.79 127 ARG B O 1
ATOM 2203 N N . THR B 1 128 ? -62.893 19.391 -49.140 1.00 78.32 128 THR B N 1
ATOM 2204 C CA . THR B 1 128 ? -63.037 19.165 -50.579 1.00 77.37 128 THR B CA 1
ATOM 2205 C C . THR B 1 128 ? -63.583 20.415 -51.265 1.00 85.89 128 THR B C 1
ATOM 2206 O O . THR B 1 128 ? -64.479 21.078 -50.727 1.00 84.62 128 THR B O 1
ATOM 2210 N N . PRO B 1 129 ? -63.060 20.713 -52.456 1.00 84.61 129 PRO B N 1
ATOM 2211 C CA . PRO B 1 129 ? -63.487 21.915 -53.183 1.00 85.99 129 PRO B CA 1
ATOM 2212 C C . PRO B 1 129 ? -64.941 21.837 -53.624 1.00 100.24 129 PRO B C 1
ATOM 2213 O O . PRO B 1 129 ? -65.513 20.759 -53.805 1.00 109.83 129 PRO B O 1
ATOM 2217 N N . ALA B 1 130 ? -65.516 23.022 -53.837 1.00 105.50 130 ALA B N 1
ATOM 2218 C CA . ALA B 1 130 ? -66.954 23.160 -54.067 1.00 107.73 130 ALA B CA 1
ATOM 2219 C C . ALA B 1 130 ? -67.526 22.328 -55.218 1.00 110.03 130 ALA B C 1
ATOM 2220 O O . ALA B 1 130 ? -68.639 21.797 -55.051 1.00 103.78 130 ALA B O 1
ATOM 2222 N N . PRO B 1 131 ? -66.861 22.185 -56.410 1.00 108.95 131 PRO B N 1
ATOM 2223 C CA . PRO B 1 131 ? -67.444 21.340 -57.471 1.00 107.24 131 PRO B CA 1
ATOM 2224 C C . PRO B 1 131 ? -67.778 19.927 -57.002 1.0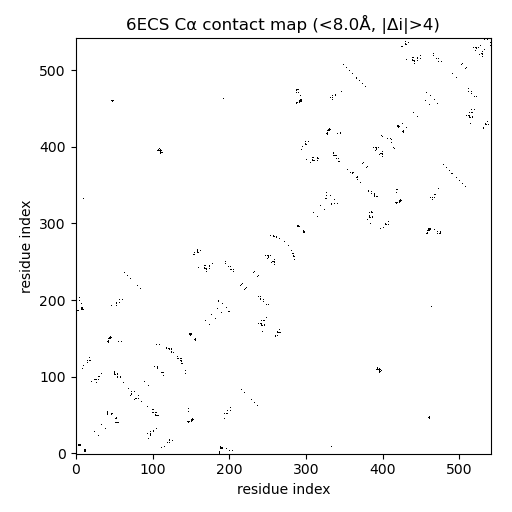0 104.67 131 PRO B C 1
ATOM 2225 O O . PRO B 1 131 ? -68.941 19.513 -57.034 1.00 104.88 131 PRO B O 1
ATOM 2229 N N . ALA B 1 132 ? -66.767 19.190 -56.546 1.00 98.43 132 ALA B N 1
ATOM 2230 C CA . ALA B 1 132 ? -66.931 17.828 -56.058 1.00 98.32 132 ALA B CA 1
ATOM 2231 C C . ALA B 1 132 ? -67.509 17.755 -54.646 1.00 99.46 132 ALA B C 1
ATOM 2232 O O . ALA B 1 132 ? -67.665 16.650 -54.111 1.00 100.30 132 ALA B O 1
ATOM 2234 N N . ARG B 1 133 ? -67.844 18.872 -54.042 1.00 90.03 133 ARG B N 1
ATOM 2235 C CA . ARG B 1 133 ? -68.203 18.770 -52.634 1.00 85.40 133 ARG B CA 1
ATOM 2236 C C . ARG B 1 133 ? -69.705 18.541 -52.483 1.00 88.28 133 ARG B C 1
ATOM 2237 O O . ARG B 1 133 ? -70.504 19.253 -53.110 1.00 86.36 133 ARG B O 1
ATOM 2245 N N . PRO B 1 134 ? -70.113 17.551 -51.689 1.00 86.37 134 PRO B N 1
ATOM 2246 C CA . PRO B 1 134 ? -71.541 17.332 -51.466 1.00 87.21 134 PRO B CA 1
ATOM 2247 C C . PRO B 1 134 ? -72.161 18.541 -50.785 1.00 95.19 134 PRO B C 1
ATOM 2248 O O . PRO B 1 134 ? -71.471 19.292 -50.072 1.00 93.01 134 PRO B O 1
ATOM 2252 N N . PRO B 1 135 ? -73.467 18.750 -50.963 1.00 97.33 135 PRO B N 1
ATOM 2253 C CA . PRO B 1 135 ? -74.075 19.994 -50.465 1.00 97.75 135 PRO B CA 1
ATOM 2254 C C . PRO B 1 135 ? -74.353 20.011 -48.969 1.00 96.77 135 PRO B C 1
ATOM 2255 O O . PRO B 1 135 ? -74.485 21.106 -48.400 1.00 94.91 135 PRO B O 1
ATOM 2259 N N . ASN B 1 136 ? -74.434 18.853 -48.307 1.00 94.03 136 ASN B N 1
ATOM 2260 C CA . ASN B 1 136 ? -74.852 18.777 -46.911 1.00 89.18 136 ASN B CA 1
ATOM 2261 C C . ASN B 1 136 ? -73.770 18.144 -46.054 1.00 86.28 136 ASN B C 1
ATOM 2262 O O . ASN B 1 136 ? -73.227 17.089 -46.402 1.00 83.34 136 ASN B O 1
ATOM 2267 N N . ALA B 1 137 ? -73.488 18.786 -44.926 1.00 83.01 137 ALA B N 1
ATOM 2268 C CA . ALA B 1 137 ? -72.419 18.346 -44.052 1.00 75.41 137 ALA B CA 1
ATOM 2269 C C . ALA B 1 137 ? -72.756 16.989 -43.445 1.00 84.01 137 ALA B C 1
ATOM 2270 O O . ALA B 1 137 ? -73.930 16.610 -43.362 1.00 91.22 137 ALA B O 1
ATOM 2272 N N . PRO B 1 138 ? -71.741 16.239 -43.023 1.00 80.34 138 PRO B N 1
ATOM 2273 C CA . PRO B 1 138 ? -71.987 15.073 -42.171 1.00 76.08 138 PRO B CA 1
ATOM 2274 C C . PRO B 1 138 ? -72.732 15.466 -40.908 1.00 86.14 138 PRO B C 1
ATOM 2275 O O . PRO B 1 138 ? -72.525 16.545 -40.352 1.00 95.18 138 PRO B O 1
ATOM 2279 N N . ILE B 1 139 ? -73.592 14.567 -40.446 1.00 88.41 139 ILE B N 1
ATOM 2280 C CA . ILE B 1 139 ? -74.298 14.746 -39.190 1.00 93.07 139 ILE B CA 1
ATOM 2281 C C . ILE B 1 139 ? -73.727 13.789 -38.151 1.00 85.86 139 ILE B C 1
ATOM 2282 O O . ILE B 1 139 ? -72.991 12.860 -38.471 1.00 88.24 139 ILE B O 1
ATOM 2287 N N . LEU B 1 140 ? -74.096 13.995 -36.888 1.00 78.24 140 LEU B N 1
ATOM 2288 C CA . LEU B 1 140 ? -73.657 13.117 -35.808 1.00 90.52 140 LEU B CA 1
ATOM 2289 C C . LEU B 1 140 ? -74.850 12.295 -35.327 1.00 112.68 140 LEU B C 1
ATOM 2290 O O . LEU B 1 140 ? -75.788 12.841 -34.732 1.00 116.01 140 LEU B O 1
ATOM 2295 N N . SER B 1 141 ? -74.811 10.985 -35.591 1.00 114.76 141 SER B N 1
ATOM 2296 C CA . SER B 1 141 ? -75.912 10.084 -35.234 1.00 104.68 141 SER B CA 1
ATOM 2297 C C . SER B 1 141 ? -75.413 8.696 -34.815 1.00 102.13 141 SER B C 1
ATOM 2298 O O . SER B 1 141 ? -76.209 7.783 -34.555 1.00 104.92 141 SER B O 1
ATOM 2301 N N . MET C 1 1 ? -60.775 -15.053 -25.980 1.00 125.24 1 MET C N 1
ATOM 2302 C CA . MET C 1 1 ? -59.670 -14.190 -26.384 1.00 112.38 1 MET C CA 1
ATOM 2303 C C . MET C 1 1 ? -58.503 -14.325 -25.423 1.00 105.75 1 MET C C 1
ATOM 2304 O O . MET C 1 1 ? -58.613 -14.975 -24.378 1.00 104.32 1 MET C O 1
ATOM 2309 N N . ASP C 1 2 ? -57.387 -13.692 -25.780 1.00 105.61 2 ASP C N 1
ATOM 2310 C CA . ASP C 1 2 ? -56.124 -13.835 -25.059 1.00 110.43 2 ASP C CA 1
ATOM 2311 C C . ASP C 1 2 ? -55.886 -12.569 -24.254 1.00 100.00 2 ASP C C 1
ATOM 2312 O O . ASP C 1 2 ? -55.562 -11.523 -24.824 1.00 91.23 2 ASP C O 1
ATOM 2317 N N . ILE C 1 3 ? -56.031 -12.669 -22.932 1.00 93.82 3 ILE C N 1
ATOM 2318 C CA . ILE C 1 3 ? -55.932 -11.526 -22.030 1.00 87.16 3 ILE C CA 1
ATOM 2319 C C . ILE C 1 3 ? -54.700 -11.688 -21.152 1.00 85.53 3 ILE C C 1
ATOM 2320 O O . ILE C 1 3 ? -54.516 -12.735 -20.522 1.00 73.22 3 ILE C O 1
ATOM 2325 N N . ASP C 1 4 ? -53.856 -10.646 -21.110 1.00 86.03 4 ASP C N 1
ATOM 2326 C CA . ASP C 1 4 ? -52.755 -10.583 -20.160 1.00 76.29 4 ASP C CA 1
ATOM 2327 C C . ASP C 1 4 ? -53.219 -9.762 -18.972 1.00 87.95 4 ASP C C 1
ATOM 2328 O O . ASP C 1 4 ? -53.415 -8.541 -19.111 1.00 98.78 4 ASP C O 1
ATOM 2333 N N . PRO C 1 5 ? -53.402 -10.366 -17.795 1.00 79.69 5 PRO C N 1
ATOM 2334 C CA . PRO C 1 5 ? -53.979 -9.615 -16.671 1.00 86.50 5 PRO C CA 1
ATOM 2335 C C . PRO C 1 5 ? -53.112 -8.458 -16.211 1.00 93.07 5 PRO C C 1
ATOM 2336 O O . PRO C 1 5 ? -53.625 -7.559 -15.529 1.00 90.93 5 PRO C O 1
ATOM 2340 N N . TYR C 1 6 ? -51.826 -8.445 -16.579 1.00 88.25 6 TYR C N 1
ATOM 2341 C CA . TYR C 1 6 ? -50.891 -7.400 -16.177 1.00 83.10 6 TYR C CA 1
ATOM 2342 C C . TYR C 1 6 ? -50.781 -6.267 -17.190 1.00 94.51 6 TYR C C 1
ATOM 2343 O O . TYR C 1 6 ? -50.012 -5.327 -16.960 1.00 91.67 6 TYR C O 1
ATOM 2352 N N . LYS C 1 7 ? -51.523 -6.329 -18.297 1.00 96.25 7 LYS C N 1
ATOM 2353 C CA . LYS C 1 7 ? -51.380 -5.316 -19.337 1.00 85.46 7 LYS C CA 1
ATOM 2354 C C . LYS C 1 7 ? -52.040 -4.012 -18.921 1.00 85.53 7 LYS C C 1
ATOM 2355 O O . LYS C 1 7 ? -51.474 -2.928 -19.106 1.00 91.71 7 LYS C O 1
ATOM 2361 N N . GLU C 1 8 ? -53.243 -4.100 -18.347 1.00 92.43 8 GLU C N 1
ATOM 2362 C CA . GLU C 1 8 ? -53.911 -2.905 -17.838 1.00 103.30 8 GLU C CA 1
ATOM 2363 C C . GLU C 1 8 ? -53.126 -2.258 -16.706 1.00 100.50 8 GLU C C 1
ATOM 2364 O O . GLU C 1 8 ? -53.368 -1.091 -16.378 1.00 117.41 8 GLU C O 1
ATOM 2370 N N . PHE C 1 9 ? -52.194 -2.990 -16.102 1.00 73.65 9 PHE C N 1
ATOM 2371 C CA . PHE C 1 9 ? -51.271 -2.435 -15.125 1.00 85.80 9 PHE C CA 1
ATOM 2372 C C . PHE C 1 9 ? -49.904 -2.123 -15.740 1.00 92.09 9 PHE C C 1
ATOM 2373 O O . PHE C 1 9 ? -48.887 -2.119 -15.035 1.00 76.72 9 PHE C O 1
ATOM 2381 N N . GLY C 1 10 ? -49.868 -1.867 -17.047 1.00 89.84 10 GLY C N 1
ATOM 2382 C CA . GLY C 1 10 ? -48.651 -1.437 -17.722 1.00 86.32 10 GLY C CA 1
ATOM 2383 C C . GLY C 1 10 ? -47.492 -2.409 -17.651 1.00 90.16 10 GLY C C 1
ATOM 2384 O O . GLY C 1 10 ? -46.338 -1.987 -17.498 1.00 93.72 10 GLY C O 1
ATOM 2385 N N . SER C 1 11 ? -47.766 -3.702 -17.772 1.00 88.87 11 SER C N 1
ATOM 2386 C CA . SER C 1 11 ? -46.726 -4.717 -17.663 1.00 82.64 11 SER C CA 1
ATOM 2387 C C . SER C 1 11 ? -47.168 -5.929 -18.477 1.00 84.63 11 SER C C 1
ATOM 2388 O O . SER C 1 11 ? -48.161 -5.878 -19.209 1.00 95.68 11 SER C O 1
ATOM 2391 N N . SER C 1 12 ? -46.426 -7.025 -18.360 1.00 85.92 12 SER C N 1
ATOM 2392 C CA . SER C 1 12 ? -46.780 -8.236 -19.080 1.00 87.76 12 SER C CA 1
ATOM 2393 C C . SER C 1 12 ? -46.368 -9.433 -18.242 1.00 93.70 12 SER C C 1
ATOM 2394 O O . SER C 1 12 ? -45.453 -9.346 -17.418 1.00 91.41 12 SER C O 1
ATOM 2397 N N . TYR C 1 13 ? -47.069 -10.549 -18.450 1.00 95.12 13 TYR C N 1
ATOM 2398 C CA . TYR C 1 13 ? -46.749 -11.760 -17.708 1.00 92.02 13 TYR C CA 1
ATOM 2399 C C . TYR C 1 13 ? -45.327 -12.227 -18.018 1.00 93.93 13 TYR C C 1
ATOM 2400 O O . TYR C 1 13 ? -44.616 -12.725 -17.124 1.00 96.01 13 TYR C O 1
ATOM 2409 N N . GLN C 1 14 ? -44.876 -12.018 -19.261 1.00 86.34 14 GLN C N 1
ATOM 2410 C CA . GLN C 1 14 ? -43.500 -12.347 -19.617 1.00 94.36 14 GLN C CA 1
ATOM 2411 C C . GLN C 1 14 ? -42.502 -11.578 -18.758 1.00 102.34 14 GLN C C 1
ATOM 2412 O O . GLN C 1 14 ? -41.495 -12.141 -18.308 1.00 100.23 14 GLN C O 1
ATOM 2418 N N . LEU C 1 15 ? -42.760 -10.283 -18.538 1.00 115.01 15 LEU C N 1
ATOM 2419 C CA . LEU C 1 15 ? -41.923 -9.477 -17.653 1.00 115.11 15 LEU C CA 1
ATOM 2420 C C . LEU C 1 15 ? -41.802 -10.105 -16.275 1.00 103.01 15 LEU C C 1
ATOM 2421 O O . LEU C 1 15 ? -40.759 -9.981 -15.625 1.00 101.76 15 LEU C O 1
ATOM 2426 N N . LEU C 1 16 ? -42.847 -10.798 -15.825 1.00 95.44 16 LEU C N 1
ATOM 2427 C CA . LEU C 1 16 ? -42.903 -11.342 -14.477 1.00 100.87 16 LEU C CA 1
ATOM 2428 C C . LEU C 1 16 ? -42.300 -12.728 -14.347 1.00 108.08 16 LEU C C 1
ATOM 2429 O O . LEU C 1 16 ? -41.904 -13.114 -13.239 1.00 108.73 16 LEU C O 1
ATOM 2434 N N . ASN C 1 17 ? -42.235 -13.495 -15.432 1.00 112.91 17 ASN C N 1
ATOM 2435 C CA . ASN C 1 17 ? -41.657 -14.826 -15.303 1.00 114.59 17 ASN C CA 1
ATOM 2436 C C . ASN C 1 17 ? -40.141 -14.797 -15.138 1.00 119.56 17 ASN C C 1
ATOM 2437 O O . ASN C 1 17 ? -39.591 -15.668 -14.456 1.00 132.24 17 ASN C O 1
ATOM 2442 N N . PHE C 1 18 ? -39.449 -13.812 -15.725 1.00 112.77 18 PHE C N 1
ATOM 2443 C CA . PHE C 1 18 ? -37.984 -13.798 -15.683 1.00 112.80 18 PHE C CA 1
ATOM 2444 C C . PHE C 1 18 ? -37.435 -13.876 -14.261 1.00 103.47 18 PHE C C 1
ATOM 2445 O O . PHE C 1 18 ? -36.270 -14.241 -14.073 1.00 106.14 18 PHE C O 1
ATOM 2453 N N . LEU C 1 19 ? -38.248 -13.580 -13.265 1.00 92.82 19 LEU C N 1
ATOM 2454 C CA . LEU C 1 19 ? -37.831 -13.525 -11.873 1.00 100.26 19 LEU C CA 1
ATOM 2455 C C . LEU C 1 19 ? -37.937 -14.920 -11.259 1.00 102.32 19 LEU C C 1
ATOM 2456 O O . LEU C 1 19 ? -38.922 -15.625 -11.496 1.00 106.14 19 LEU C O 1
ATOM 2461 N N . PRO C 1 20 ? -36.925 -15.352 -10.508 1.00 98.40 20 PRO C N 1
ATOM 2462 C CA . PRO C 1 20 ? -36.910 -16.728 -9.987 1.00 91.94 20 PRO C CA 1
ATOM 2463 C C . PRO C 1 20 ? -38.055 -17.007 -9.022 1.00 103.90 20 PRO C C 1
ATOM 2464 O O . PRO C 1 20 ? -38.636 -16.098 -8.428 1.00 116.61 20 PRO C O 1
ATOM 2468 N N . LEU C 1 21 ? -38.377 -18.304 -8.873 1.00 107.20 21 LEU C N 1
ATOM 2469 C CA . LEU C 1 21 ? -39.467 -18.713 -7.985 1.00 106.48 21 LEU C CA 1
ATOM 2470 C C . LEU C 1 21 ? -39.200 -18.291 -6.548 1.00 109.17 21 LEU C C 1
ATOM 2471 O O . LEU C 1 21 ? -40.119 -17.841 -5.852 1.00 107.34 21 LEU C O 1
ATOM 2476 N N . ASP C 1 22 ? -37.953 -18.417 -6.092 1.00 107.13 22 ASP C N 1
ATOM 2477 C CA . ASP C 1 22 ? -37.641 -18.073 -4.715 1.00 105.38 22 ASP C CA 1
ATOM 2478 C C . ASP C 1 22 ? -37.717 -16.577 -4.453 1.00 105.75 22 ASP C C 1
ATOM 2479 O O . ASP C 1 22 ? -37.653 -16.166 -3.289 1.00 100.07 22 ASP C O 1
ATOM 2484 N N . PHE C 1 23 ? -37.861 -15.757 -5.497 1.00 102.47 23 PHE C N 1
ATOM 2485 C CA . PHE C 1 23 ? -38.021 -14.320 -5.284 1.00 93.26 23 PHE C CA 1
ATOM 2486 C C . PHE C 1 23 ? -39.347 -13.992 -4.599 1.00 89.79 23 PHE C C 1
ATOM 2487 O O . PHE C 1 23 ? -39.383 -13.182 -3.671 1.00 97.09 23 PHE C O 1
ATOM 2495 N N . PHE C 1 24 ? -40.440 -14.625 -5.018 1.00 95.25 24 PHE C N 1
ATOM 2496 C CA . PHE C 1 24 ? -41.766 -14.293 -4.498 1.00 95.49 24 PHE C CA 1
ATOM 2497 C C . PHE C 1 24 ? -41.985 -14.934 -3.130 1.00 86.88 24 PHE C C 1
ATOM 2498 O O . PHE C 1 24 ? -41.667 -16.110 -2.944 1.00 91.25 24 PHE C O 1
ATOM 2506 N N . PRO C 1 25 ? -42.531 -14.205 -2.159 1.00 87.49 25 PRO C N 1
ATOM 2507 C CA . PRO C 1 25 ? -42.818 -14.814 -0.854 1.00 86.71 25 PRO C CA 1
ATOM 2508 C C . PRO C 1 25 ? -43.888 -15.887 -0.972 1.00 89.60 25 PRO C C 1
ATOM 2509 O O . PRO C 1 25 ? -44.699 -15.899 -1.902 1.00 90.77 25 PRO C O 1
ATOM 2513 N N . ASP C 1 26 ? -43.866 -16.813 -0.017 1.00 85.69 26 ASP C N 1
ATOM 2514 C CA . ASP C 1 26 ? -44.880 -17.857 0.011 1.00 84.69 26 ASP C CA 1
ATOM 2515 C C . ASP C 1 26 ? -46.256 -17.220 0.153 1.00 84.17 26 ASP C C 1
ATOM 2516 O O . ASP C 1 26 ? -46.394 -16.117 0.684 1.00 91.10 26 ASP C O 1
ATOM 2521 N N . LEU C 1 27 ? -47.281 -17.918 -0.347 1.00 82.32 27 LEU C N 1
ATOM 2522 C CA . LEU C 1 27 ? -48.614 -17.321 -0.430 1.00 81.91 27 LEU C CA 1
ATOM 2523 C C . LEU C 1 27 ? -49.107 -16.832 0.929 1.00 93.17 27 LEU C C 1
ATOM 2524 O O . LEU C 1 27 ? -49.684 -15.739 1.033 1.00 87.54 27 LEU C O 1
ATOM 2529 N N . ASN C 1 28 ? -48.880 -17.621 1.983 1.00 100.33 28 ASN C N 1
ATOM 2530 C CA . ASN C 1 28 ? -49.343 -17.233 3.311 1.00 103.19 28 ASN C CA 1
ATOM 2531 C C . ASN C 1 28 ? -48.764 -15.888 3.728 1.00 101.99 28 ASN C C 1
ATOM 2532 O O . ASN C 1 28 ? -49.473 -15.045 4.288 1.00 111.75 28 ASN C O 1
ATOM 2537 N N . ALA C 1 29 ? -47.482 -15.658 3.441 1.00 95.97 29 ALA C N 1
ATOM 2538 C CA . ALA C 1 29 ? -46.876 -14.366 3.751 1.00 88.59 29 ALA C CA 1
ATOM 2539 C C . ALA C 1 29 ? -47.561 -13.233 2.993 1.00 85.57 29 ALA C C 1
ATOM 2540 O O . ALA C 1 29 ? -47.782 -12.146 3.545 1.00 77.81 29 ALA C O 1
ATOM 2542 N N . LEU C 1 30 ? -47.916 -13.475 1.728 1.00 84.54 30 LEU C N 1
ATOM 2543 C CA . LEU C 1 30 ? -48.497 -12.421 0.905 1.00 79.53 30 LEU C CA 1
ATOM 2544 C C . LEU C 1 30 ? -49.908 -12.078 1.370 1.00 82.53 30 LEU C C 1
ATOM 2545 O O . LEU C 1 30 ? -50.255 -10.898 1.498 1.00 87.32 30 LEU C O 1
ATOM 2550 N N . VAL C 1 31 ? -50.736 -13.095 1.638 1.00 79.09 31 VAL C N 1
ATOM 2551 C CA . VAL C 1 31 ? -52.086 -12.803 2.125 1.00 79.89 31 VAL C CA 1
ATOM 2552 C C . VAL C 1 31 ? -52.027 -12.172 3.509 1.00 85.88 31 VAL C C 1
ATOM 2553 O O . VAL C 1 31 ? -52.859 -11.322 3.843 1.00 86.41 31 VAL C O 1
ATOM 2557 N N . ASP C 1 32 ? -51.063 -12.578 4.340 1.00 89.43 32 ASP C N 1
ATOM 2558 C CA . ASP C 1 32 ? -50.938 -11.961 5.654 1.00 90.41 32 ASP C CA 1
ATOM 2559 C C . ASP C 1 32 ? -50.549 -10.497 5.524 1.00 102.39 32 ASP C C 1
ATOM 2560 O O . ASP C 1 32 ? -51.013 -9.653 6.301 1.00 110.13 32 ASP C O 1
ATOM 2565 N N . THR C 1 33 ? -49.714 -10.178 4.529 1.00 102.16 33 THR C N 1
ATOM 2566 C CA . THR C 1 33 ? -49.355 -8.788 4.259 1.00 95.39 33 THR C CA 1
ATOM 2567 C C . THR C 1 33 ? -50.565 -7.982 3.791 1.00 98.30 33 THR C C 1
ATOM 2568 O O . THR C 1 33 ? -50.860 -6.912 4.342 1.00 104.73 33 THR C O 1
ATOM 2572 N N . ALA C 1 34 ? -51.274 -8.480 2.770 1.00 91.93 34 ALA C N 1
ATOM 2573 C CA . ALA C 1 34 ? -52.475 -7.804 2.279 1.00 86.72 34 ALA C CA 1
ATOM 2574 C C . ALA C 1 34 ? -53.517 -7.630 3.374 1.00 92.53 34 ALA C C 1
ATOM 2575 O O . ALA C 1 34 ? -54.249 -6.632 3.386 1.00 91.80 34 ALA C O 1
ATOM 2577 N N . THR C 1 35 ? -53.605 -8.592 4.291 1.00 89.61 35 THR C N 1
ATOM 2578 C CA . THR C 1 35 ? -54.566 -8.501 5.380 1.00 88.90 35 THR C CA 1
ATOM 2579 C C . THR C 1 35 ? -54.138 -7.439 6.383 1.00 92.54 35 THR C C 1
ATOM 2580 O O . THR C 1 35 ? -54.864 -6.466 6.623 1.00 91.17 35 THR C O 1
ATOM 2584 N N . ALA C 1 36 ? -52.938 -7.593 6.953 1.00 96.49 36 ALA C N 1
ATOM 2585 C CA . ALA C 1 36 ? -52.462 -6.640 7.950 1.00 98.42 36 ALA C CA 1
ATOM 2586 C C . ALA C 1 36 ? -52.472 -5.210 7.421 1.00 100.81 36 ALA C C 1
ATOM 2587 O O . ALA C 1 36 ? -52.782 -4.275 8.168 1.00 107.93 36 ALA C O 1
ATOM 2589 N N . LEU C 1 37 ? -52.178 -5.024 6.135 1.00 90.24 37 LEU C N 1
ATOM 2590 C CA . LEU C 1 37 ? -52.058 -3.686 5.573 1.00 81.51 37 LEU C CA 1
ATOM 2591 C C . LEU C 1 37 ? -53.379 -3.117 5.059 1.00 85.96 37 LEU C C 1
ATOM 2592 O O . LEU C 1 37 ? -53.615 -1.914 5.215 1.00 96.79 37 LEU C O 1
ATOM 2597 N N . TYR C 1 38 ? -54.256 -3.943 4.446 1.00 81.38 38 TYR C N 1
ATOM 2598 C CA . TYR C 1 38 ? -55.446 -3.409 3.778 1.00 90.25 38 TYR C CA 1
ATOM 2599 C C . TYR C 1 38 ? -56.709 -4.251 3.984 1.00 101.55 38 TYR C C 1
ATOM 2600 O O . TYR C 1 38 ? -57.604 -4.231 3.126 1.00 72.97 38 TYR C O 1
ATOM 2609 N N . GLU C 1 39 ? -56.828 -4.969 5.109 1.00 99.86 39 GLU C N 1
ATOM 2610 C CA . GLU C 1 39 ? -58.007 -5.819 5.300 1.00 95.34 39 GLU C CA 1
ATOM 2611 C C . GLU C 1 39 ? -59.293 -5.005 5.271 1.00 96.93 39 GLU C C 1
ATOM 2612 O O . GLU C 1 39 ? -60.263 -5.398 4.615 1.00 90.97 39 GLU C O 1
ATOM 2618 N N . GLU C 1 40 ? -59.327 -3.869 5.976 1.00 115.29 40 GLU C N 1
ATOM 2619 C CA . GLU C 1 40 ? -60.545 -3.068 5.980 1.00 106.11 40 GLU C CA 1
ATOM 2620 C C . GLU C 1 40 ? -60.807 -2.452 4.608 1.00 96.55 40 GLU C C 1
ATOM 2621 O O . GLU C 1 40 ? -61.956 -2.399 4.158 1.00 100.78 40 GLU C O 1
ATOM 2627 N N . GLU C 1 41 ? -59.758 -2.006 3.914 1.00 79.41 41 GLU C N 1
ATOM 2628 C CA . GLU C 1 41 ? -59.968 -1.444 2.588 1.00 84.36 41 GLU C CA 1
ATOM 2629 C C . GLU C 1 41 ? -60.542 -2.492 1.643 1.00 93.74 41 GLU C C 1
ATOM 2630 O O . GLU C 1 41 ? -61.411 -2.184 0.816 1.00 99.08 41 GLU C O 1
ATOM 2636 N N . LEU C 1 42 ? -60.103 -3.752 1.791 1.00 93.27 42 LEU C N 1
ATOM 2637 C CA . LEU C 1 42 ? -60.437 -4.815 0.844 1.00 83.40 42 LEU C CA 1
ATOM 2638 C C . LEU C 1 42 ? -61.809 -5.432 1.121 1.00 88.96 42 LEU C C 1
ATOM 2639 O O . LEU C 1 42 ? -62.532 -5.787 0.181 1.00 87.17 42 LEU C O 1
ATOM 2644 N N . THR C 1 43 ? -62.174 -5.590 2.393 1.00 89.47 43 THR C N 1
ATOM 2645 C CA . THR C 1 43 ? -63.530 -5.954 2.785 1.00 91.17 43 THR C CA 1
ATOM 2646 C C . THR C 1 43 ? -64.500 -4.781 2.682 1.00 106.35 43 THR C C 1
ATOM 2647 O O . THR C 1 43 ? -65.620 -4.873 3.198 1.00 115.13 43 THR C O 1
ATOM 2651 N N . GLY C 1 44 ? -64.079 -3.678 2.064 1.00 110.66 44 GLY C N 1
ATOM 2652 C CA . GLY C 1 44 ? -64.847 -2.452 2.052 1.00 108.48 44 GLY C CA 1
ATOM 2653 C C . GLY C 1 44 ? -65.839 -2.392 0.909 1.00 98.08 44 GLY C C 1
ATOM 2654 O O . GLY C 1 44 ? -65.981 -3.318 0.113 1.00 90.82 44 GLY C O 1
ATOM 2655 N N . ARG C 1 45 ? -66.537 -1.260 0.826 1.00 100.76 45 ARG C N 1
ATOM 2656 C CA . ARG C 1 45 ? -67.641 -1.093 -0.113 1.00 98.89 45 ARG C CA 1
ATOM 2657 C C . ARG C 1 45 ? -67.247 -0.375 -1.400 1.00 91.54 45 ARG C C 1
ATOM 2658 O O . ARG C 1 45 ? -68.082 -0.254 -2.309 1.00 94.22 45 ARG C O 1
ATOM 2666 N N . GLU C 1 46 ? -66.008 0.109 -1.505 1.00 87.82 46 GLU C N 1
ATOM 2667 C CA . GLU C 1 46 ? -65.569 0.886 -2.658 1.00 94.66 46 GLU C CA 1
ATOM 2668 C C . GLU C 1 46 ? -64.210 0.406 -3.135 1.00 95.54 46 GLU C C 1
ATOM 2669 O O . GLU C 1 46 ? -63.440 -0.180 -2.367 1.00 78.37 46 GLU C O 1
ATOM 2675 N N . HIS C 1 47 ? -63.931 0.692 -4.417 1.00 98.84 47 HIS C N 1
ATOM 2676 C CA . HIS C 1 47 ? -62.875 -0.002 -5.154 1.00 84.48 47 HIS C CA 1
ATOM 2677 C C . HIS C 1 47 ? -61.505 0.210 -4.522 1.00 85.91 47 HIS C C 1
ATOM 2678 O O . HIS C 1 47 ? -60.700 -0.727 -4.460 1.00 83.90 47 HIS C O 1
ATOM 2685 N N . CYS C 1 48 ? -61.234 1.429 -4.036 1.00 90.01 48 CYS C N 1
ATOM 2686 C CA . CYS C 1 48 ? -59.952 1.872 -3.491 1.00 76.25 48 CYS C CA 1
ATOM 2687 C C . CYS C 1 48 ? -58.921 2.084 -4.592 1.00 86.19 48 CYS C C 1
ATOM 2688 O O . CYS C 1 48 ? -58.233 3.112 -4.609 1.00 94.50 48 CYS C O 1
ATOM 2691 N N . SER C 1 49 ? -58.800 1.119 -5.497 1.00 81.65 49 SER C N 1
ATOM 2692 C CA . SER C 1 49 ? -57.833 1.148 -6.588 1.00 86.38 49 SER C CA 1
ATOM 2693 C C . SER C 1 49 ? -58.083 -0.061 -7.488 1.00 102.25 49 SER C C 1
ATOM 2694 O O . SER C 1 49 ? -58.733 -1.025 -7.069 1.00 105.92 49 SER C O 1
ATOM 2697 N N . PRO C 1 50 ? -57.580 -0.028 -8.726 1.00 111.02 50 PRO C N 1
ATOM 2698 C CA . PRO C 1 50 ? -57.627 -1.238 -9.567 1.00 100.02 50 PRO C CA 1
ATOM 2699 C C . PRO C 1 50 ? -56.736 -2.350 -9.046 1.00 94.55 50 PRO C C 1
ATOM 2700 O O . PRO C 1 50 ? -56.949 -3.523 -9.387 1.00 90.87 50 PRO C O 1
ATOM 2704 N N . HIS C 1 51 ? -55.734 -2.014 -8.239 1.00 96.36 51 HIS C N 1
ATOM 2705 C CA . HIS C 1 51 ? -54.962 -3.049 -7.568 1.00 101.66 51 HIS C CA 1
ATOM 2706 C C . HIS C 1 51 ? -55.809 -3.757 -6.522 1.00 97.18 51 HIS C C 1
ATOM 2707 O O . HIS C 1 51 ? -55.734 -4.977 -6.383 1.00 94.03 51 HIS C O 1
ATOM 2714 N N . HIS C 1 52 ? -56.644 -3.011 -5.799 1.00 100.69 52 HIS C N 1
ATOM 2715 C CA . HIS C 1 52 ? -57.557 -3.643 -4.853 1.00 99.24 52 HIS C CA 1
ATOM 2716 C C . HIS C 1 52 ? -58.498 -4.605 -5.568 1.00 102.03 52 HIS C C 1
ATOM 2717 O O . HIS C 1 52 ? -58.734 -5.723 -5.095 1.00 105.25 52 HIS C O 1
ATOM 2724 N N . THR C 1 53 ? -59.034 -4.188 -6.718 1.00 94.77 53 THR C N 1
ATOM 2725 C CA . THR C 1 53 ? -59.903 -5.056 -7.504 1.00 81.12 53 THR C CA 1
ATOM 2726 C C . THR C 1 53 ? -59.174 -6.317 -7.938 1.00 84.23 53 THR C C 1
ATOM 2727 O O . THR C 1 53 ? -59.699 -7.430 -7.806 1.00 81.50 53 THR C O 1
ATOM 2731 N N . ALA C 1 54 ? -57.963 -6.156 -8.483 1.00 83.46 54 ALA C N 1
ATOM 2732 C CA . ALA C 1 54 ? -57.194 -7.311 -8.941 1.00 70.97 54 ALA C CA 1
ATOM 2733 C C . ALA C 1 54 ? -56.879 -8.262 -7.793 1.00 65.51 54 ALA C C 1
ATOM 2734 O O . ALA C 1 54 ? -56.984 -9.484 -7.936 1.00 65.38 54 ALA C O 1
ATOM 2736 N N . ILE C 1 55 ? -56.481 -7.721 -6.648 1.00 73.30 55 ILE C N 1
ATOM 2737 C CA . ILE C 1 55 ? -56.257 -8.554 -5.471 1.00 74.56 55 ILE C CA 1
ATOM 2738 C C . ILE C 1 55 ? -57.530 -9.331 -5.119 1.00 74.71 55 ILE C C 1
ATOM 2739 O O . ILE C 1 55 ? -57.527 -10.565 -5.127 1.00 74.73 55 ILE C O 1
ATOM 2744 N N . ARG C 1 56 ? -58.651 -8.627 -4.888 1.00 81.22 56 ARG C N 1
ATOM 2745 C CA . ARG C 1 56 ? -59.932 -9.274 -4.565 1.00 69.21 56 ARG C CA 1
ATOM 2746 C C . ARG C 1 56 ? -60.257 -10.415 -5.533 1.00 72.47 56 ARG C C 1
ATOM 2747 O O . ARG C 1 56 ? -60.562 -11.543 -5.113 1.00 71.09 56 ARG C O 1
ATOM 2755 N N . GLN C 1 57 ? -60.182 -10.142 -6.838 1.00 66.28 57 GLN C N 1
ATOM 2756 C CA . GLN C 1 57 ? -60.453 -11.178 -7.828 1.00 67.16 57 GLN C CA 1
ATOM 2757 C C . GLN C 1 57 ? -59.510 -12.358 -7.670 1.00 66.67 57 GLN C C 1
ATOM 2758 O O . GLN C 1 57 ? -59.928 -13.525 -7.721 1.00 61.92 57 GLN C O 1
ATOM 2764 N N . ALA C 1 58 ? -58.224 -12.068 -7.485 1.00 56.72 58 ALA C N 1
ATOM 2765 C CA . ALA C 1 58 ? -57.233 -13.132 -7.398 1.00 59.53 58 ALA C CA 1
ATOM 2766 C C . ALA C 1 58 ? -57.460 -14.018 -6.169 1.00 59.70 58 ALA C C 1
ATOM 2767 O O . ALA C 1 58 ? -57.292 -15.241 -6.247 1.00 72.70 58 ALA C O 1
ATOM 2769 N N . LEU C 1 59 ? -57.870 -13.430 -5.031 1.00 65.27 59 LEU C N 1
ATOM 2770 C CA . LEU C 1 59 ? -58.096 -14.245 -3.837 1.00 70.61 59 LEU C CA 1
ATOM 2771 C C . LEU C 1 59 ? -59.403 -15.005 -3.871 1.00 72.15 59 LEU C C 1
ATOM 2772 O O . LEU C 1 59 ? -59.488 -16.076 -3.269 1.00 77.14 59 LEU C O 1
ATOM 2777 N N . VAL C 1 60 ? -60.465 -14.416 -4.421 1.00 64.75 60 VAL C N 1
ATOM 2778 C CA . VAL C 1 60 ? -61.686 -15.209 -4.577 1.00 64.62 60 VAL C CA 1
ATOM 2779 C C . VAL C 1 60 ? -61.430 -16.351 -5.548 1.00 57.21 60 VAL C C 1
ATOM 2780 O O . VAL C 1 60 ? -61.903 -17.476 -5.345 1.00 61.21 60 VAL C O 1
ATOM 2784 N N . CYS C 1 61 ? -60.670 -16.083 -6.615 1.00 56.03 61 CYS C N 1
ATOM 2785 C CA . CYS C 1 61 ? -60.281 -17.147 -7.533 1.00 53.85 61 CYS C CA 1
ATOM 2786 C C . CYS C 1 61 ? -59.515 -18.244 -6.793 1.00 63.68 61 CYS C C 1
ATOM 2787 O O . CYS C 1 61 ? -59.818 -19.440 -6.930 1.00 61.40 61 CYS C O 1
ATOM 2790 N N . TRP C 1 62 ? -58.557 -17.842 -5.945 1.00 68.08 62 TRP C N 1
ATOM 2791 C CA . TRP C 1 62 ? -57.776 -18.807 -5.173 1.00 67.56 62 TRP C CA 1
ATOM 2792 C C . TRP C 1 62 ? -58.643 -19.574 -4.182 1.00 80.31 62 TRP C C 1
ATOM 2793 O O . TRP C 1 62 ? -58.340 -20.733 -3.867 1.00 84.45 62 TRP C O 1
ATOM 2804 N N . ASP C 1 63 ? -59.712 -18.950 -3.673 1.00 83.64 63 ASP C N 1
ATOM 2805 C CA . ASP C 1 63 ? -60.613 -19.662 -2.776 1.00 75.33 63 ASP C CA 1
ATOM 2806 C C . ASP C 1 63 ? -61.470 -20.660 -3.538 1.00 74.85 63 ASP C C 1
ATOM 2807 O O . ASP C 1 63 ? -61.737 -21.765 -3.045 1.00 79.74 63 ASP C O 1
ATOM 2812 N N . GLU C 1 64 ? -61.929 -20.281 -4.733 1.00 52.73 64 GLU C N 1
ATOM 2813 C CA . GLU C 1 64 ? -62.567 -21.252 -5.608 1.00 62.25 64 GLU C CA 1
ATOM 2814 C C . GLU C 1 64 ? -61.652 -22.450 -5.851 1.00 75.07 64 GLU C C 1
ATOM 2815 O O . GLU C 1 64 ? -62.100 -23.608 -5.816 1.00 84.16 64 GLU C O 1
ATOM 2821 N N . LEU C 1 65 ? -60.359 -22.195 -6.065 1.00 61.57 65 LEU C N 1
ATOM 2822 C CA . LEU C 1 65 ? -59.441 -23.301 -6.306 1.00 67.41 65 LEU C CA 1
ATOM 2823 C C . LEU C 1 65 ? -59.249 -24.153 -5.053 1.00 64.32 65 LEU C C 1
ATOM 2824 O O . LEU C 1 65 ? -59.257 -25.388 -5.124 1.00 58.65 65 LEU C O 1
ATOM 2829 N N . THR C 1 66 ? -59.068 -23.511 -3.896 1.00 63.96 66 THR C N 1
ATOM 2830 C CA . THR C 1 66 ? -58.965 -24.238 -2.632 1.00 61.95 66 THR C CA 1
ATOM 2831 C C . THR C 1 66 ? -60.164 -25.156 -2.415 1.00 63.19 66 THR C C 1
ATOM 2832 O O . THR C 1 66 ? -60.008 -26.344 -2.093 1.00 58.12 66 THR C O 1
ATOM 2836 N N . LYS C 1 67 ? -61.375 -24.609 -2.587 1.00 64.64 67 LYS C N 1
ATOM 2837 C CA . LYS C 1 67 ? -62.594 -25.409 -2.513 1.00 61.82 67 LYS C CA 1
ATOM 2838 C C . LYS C 1 67 ? -62.526 -26.601 -3.455 1.00 68.23 67 LYS C C 1
ATOM 2839 O O . LYS C 1 67 ? -62.822 -27.737 -3.064 1.00 71.39 67 LYS C O 1
ATOM 2845 N N . LEU C 1 68 ? -62.135 -26.354 -4.707 1.00 60.38 68 LEU C N 1
ATOM 2846 C CA . LEU C 1 68 ? -62.047 -27.440 -5.675 1.00 47.88 68 LEU C CA 1
ATOM 2847 C C . LEU C 1 68 ? -61.109 -28.537 -5.192 1.00 63.32 68 LEU C C 1
ATOM 2848 O O . LEU C 1 68 ? -61.451 -29.721 -5.249 1.00 73.60 68 LEU C O 1
ATOM 2853 N N . ILE C 1 69 ? -59.912 -28.165 -4.725 1.00 60.22 69 ILE C N 1
ATOM 2854 C CA . ILE C 1 69 ? -58.949 -29.165 -4.263 1.00 56.01 69 ILE C CA 1
ATOM 2855 C C . ILE C 1 69 ? -59.527 -29.961 -3.100 1.00 67.59 69 ILE C C 1
ATOM 2856 O O . ILE C 1 69 ? -59.266 -31.162 -2.957 1.00 67.48 69 ILE C O 1
ATOM 2861 N N . ALA C 1 70 ? -60.328 -29.306 -2.257 1.00 67.01 70 ALA C N 1
ATOM 2862 C CA . ALA C 1 70 ? -60.976 -29.999 -1.147 1.00 59.43 70 ALA C CA 1
ATOM 2863 C C . ALA C 1 70 ? -61.968 -31.042 -1.657 1.00 71.83 70 ALA C C 1
ATOM 2864 O O . ALA C 1 70 ? -61.882 -32.243 -1.335 1.00 79.51 70 ALA C O 1
ATOM 2866 N N . TRP C 1 71 ? -62.920 -30.580 -2.464 1.00 62.32 71 TRP C N 1
ATOM 2867 C CA . TRP C 1 71 ? -63.946 -31.444 -3.023 1.00 55.10 71 TRP C CA 1
ATOM 2868 C C . TRP C 1 71 ? -63.331 -32.626 -3.778 1.00 59.08 71 TRP C C 1
ATOM 2869 O O . TRP C 1 71 ? -63.722 -33.790 -3.588 1.00 54.64 71 TRP C O 1
ATOM 2880 N N . MET C 1 72 ? -62.346 -32.346 -4.627 1.00 63.21 72 MET C N 1
ATOM 2881 C CA . MET C 1 72 ? -61.678 -33.414 -5.357 1.00 52.82 72 MET C CA 1
ATOM 2882 C C . MET C 1 72 ? -60.935 -34.341 -4.419 1.00 55.49 72 MET C C 1
ATOM 2883 O O . MET C 1 72 ? -60.815 -35.539 -4.694 1.00 68.76 72 MET C O 1
ATOM 2888 N N . SER C 1 73 ? -60.389 -33.797 -3.327 1.00 58.91 73 SER C N 1
ATOM 2889 C CA . SER C 1 73 ? -59.709 -34.644 -2.352 1.00 68.88 73 SER C CA 1
ATOM 2890 C C . SER C 1 73 ? -60.659 -35.691 -1.799 1.00 72.01 73 SER C C 1
ATOM 2891 O O . SER C 1 73 ? -60.290 -36.863 -1.655 1.00 69.86 73 SER C O 1
ATOM 2894 N N . SER C 1 74 ? -61.901 -35.299 -1.513 1.00 73.75 74 SER C N 1
ATOM 2895 C CA . SER C 1 74 ? -62.869 -36.319 -1.119 1.00 64.14 74 SER C CA 1
ATOM 2896 C C . SER C 1 74 ? -63.189 -37.272 -2.267 1.00 65.27 74 SER C C 1
ATOM 2897 O O . SER C 1 74 ? -63.432 -38.456 -2.028 1.00 80.35 74 SER C O 1
ATOM 2900 N N . ASN C 1 75 ? -63.190 -36.800 -3.513 1.00 66.42 75 ASN C N 1
ATOM 2901 C CA . ASN C 1 75 ? -63.676 -37.626 -4.615 1.00 65.84 75 ASN C CA 1
ATOM 2902 C C . ASN C 1 75 ? -62.586 -38.372 -5.375 1.00 75.61 75 ASN C C 1
ATOM 2903 O O . ASN C 1 75 ? -62.868 -38.971 -6.418 1.00 81.25 75 ASN C O 1
ATOM 2908 N N . ILE C 1 76 ? -61.357 -38.363 -4.894 1.00 76.64 76 ILE C N 1
ATOM 2909 C CA . ILE C 1 76 ? -60.273 -39.050 -5.575 1.00 74.52 76 ILE C CA 1
ATOM 2910 C C . ILE C 1 76 ? -59.625 -39.976 -4.561 1.00 81.44 76 ILE C C 1
ATOM 2911 O O . ILE C 1 76 ? -59.133 -39.520 -3.520 1.00 96.16 76 ILE C O 1
ATOM 2916 N N . THR C 1 77 ? -59.662 -41.278 -4.838 1.00 75.18 77 THR C N 1
ATOM 2917 C CA . THR C 1 77 ? -59.276 -42.232 -3.806 1.00 84.45 77 THR C CA 1
ATOM 2918 C C . THR C 1 77 ? -57.770 -42.446 -3.753 1.00 83.66 77 THR C C 1
ATOM 2919 O O . THR C 1 77 ? -57.242 -42.773 -2.682 1.00 75.15 77 THR C O 1
ATOM 2923 N N . SER C 1 78 ? -57.069 -42.254 -4.876 1.00 85.27 78 SER C N 1
ATOM 2924 C CA . SER C 1 78 ? -55.628 -42.507 -4.957 1.00 85.72 78 SER C CA 1
ATOM 2925 C C . SER C 1 78 ? -54.854 -41.374 -4.293 1.00 85.60 78 SER C C 1
ATOM 2926 O O . SER C 1 78 ? -54.781 -40.259 -4.826 1.00 85.75 78 SER C O 1
ATOM 2929 N N . GLU C 1 79 ? -54.242 -41.669 -3.146 1.00 84.46 79 GLU C N 1
ATOM 2930 C CA . GLU C 1 79 ? -53.448 -40.658 -2.463 1.00 79.16 79 GLU C CA 1
ATOM 2931 C C . GLU C 1 79 ? -52.279 -40.200 -3.318 1.00 81.12 79 GLU C C 1
ATOM 2932 O O . GLU C 1 79 ? -51.897 -39.021 -3.275 1.00 85.71 79 GLU C O 1
ATOM 2938 N N . GLN C 1 80 ? -51.712 -41.112 -4.108 1.00 82.64 80 GLN C N 1
ATOM 2939 C CA . GLN C 1 80 ? -50.658 -40.738 -5.044 1.00 88.39 80 GLN C CA 1
ATOM 2940 C C . GLN C 1 80 ? -51.098 -39.601 -5.954 1.00 90.68 80 GLN C C 1
ATOM 2941 O O . GLN C 1 80 ? -50.393 -38.596 -6.088 1.00 91.46 80 GLN C O 1
ATOM 2947 N N . VAL C 1 81 ? -52.267 -39.741 -6.588 1.00 83.91 81 VAL C N 1
ATOM 2948 C CA . VAL C 1 81 ? -52.691 -38.766 -7.596 1.00 83.34 81 VAL C CA 1
ATOM 2949 C C . VAL C 1 81 ? -53.241 -37.510 -6.939 1.00 81.33 81 VAL C C 1
ATOM 2950 O O . VAL C 1 81 ? -53.227 -36.428 -7.539 1.00 73.81 81 VAL C O 1
ATOM 2954 N N . ARG C 1 82 ? -53.780 -37.641 -5.726 1.00 73.26 82 ARG C N 1
ATOM 2955 C CA . ARG C 1 82 ? -54.090 -36.453 -4.944 1.00 58.38 82 ARG C CA 1
ATOM 2956 C C . ARG C 1 82 ? -52.832 -35.618 -4.728 1.00 63.82 82 ARG C C 1
ATOM 2957 O O . ARG C 1 82 ? -52.837 -34.393 -4.922 1.00 64.69 82 ARG C O 1
ATOM 2965 N N . THR C 1 83 ? -51.736 -36.270 -4.324 1.00 64.77 83 THR C N 1
ATOM 2966 C CA . THR C 1 83 ? -50.492 -35.538 -4.096 1.00 65.68 83 THR C CA 1
ATOM 2967 C C . THR C 1 83 ? -49.948 -34.965 -5.401 1.00 64.14 83 THR C C 1
ATOM 2968 O O . THR C 1 83 ? -49.441 -33.834 -5.424 1.00 69.00 83 THR C O 1
ATOM 2972 N N . ILE C 1 84 ? -50.083 -35.713 -6.504 1.00 71.31 84 ILE C N 1
ATOM 2973 C CA . ILE C 1 84 ? -49.700 -35.201 -7.823 1.00 68.90 84 ILE C CA 1
ATOM 2974 C C . ILE C 1 84 ? -50.449 -33.911 -8.130 1.00 69.91 84 ILE C C 1
ATOM 2975 O O . ILE C 1 84 ? -49.857 -32.910 -8.543 1.00 64.09 84 ILE C O 1
ATOM 2980 N N . ILE C 1 85 ? -51.767 -33.921 -7.942 1.00 69.70 85 ILE C N 1
ATOM 2981 C CA . ILE C 1 85 ? -52.563 -32.763 -8.325 1.00 69.19 85 ILE C CA 1
ATOM 2982 C C . ILE C 1 85 ? -52.249 -31.575 -7.427 1.00 73.02 85 ILE C C 1
ATOM 2983 O O . ILE C 1 85 ? -52.024 -30.463 -7.914 1.00 80.06 85 ILE C O 1
ATOM 2988 N N . VAL C 1 86 ? -52.239 -31.782 -6.108 1.00 67.26 86 VAL C N 1
ATOM 2989 C CA . VAL C 1 86 ? -51.949 -30.672 -5.199 1.00 65.69 86 VAL C CA 1
ATOM 2990 C C . VAL C 1 86 ? -50.594 -30.057 -5.532 1.00 74.96 86 VAL C C 1
ATOM 2991 O O . VAL C 1 86 ? -50.456 -28.831 -5.640 1.00 77.00 86 VAL C O 1
ATOM 2995 N N . ASN C 1 87 ? -49.581 -30.904 -5.731 1.00 64.25 87 ASN C N 1
ATOM 2996 C CA . ASN C 1 87 ? -48.269 -30.401 -6.132 1.00 66.05 87 ASN C CA 1
ATOM 2997 C C . ASN C 1 87 ? -48.346 -29.598 -7.431 1.00 68.00 87 ASN C C 1
ATOM 2998 O O . ASN C 1 87 ? -47.812 -28.488 -7.516 1.00 60.98 87 ASN C O 1
ATOM 3003 N N . HIS C 1 88 ? -48.999 -30.146 -8.458 1.00 73.00 88 HIS C N 1
ATOM 3004 C CA . HIS C 1 88 ? -49.095 -29.442 -9.736 1.00 70.21 88 HIS C CA 1
ATOM 3005 C C . HIS C 1 88 ? -49.743 -28.076 -9.564 1.00 71.17 88 HIS C C 1
ATOM 3006 O O . HIS C 1 88 ? -49.250 -27.066 -10.086 1.00 55.59 88 HIS C O 1
ATOM 3013 N N . VAL C 1 89 ? -50.861 -28.036 -8.842 1.00 61.28 89 VAL C N 1
ATOM 3014 C CA . VAL C 1 89 ? -51.564 -26.781 -8.601 1.00 60.12 89 VAL C CA 1
ATOM 3015 C C . VAL C 1 89 ? -50.643 -25.777 -7.917 1.00 59.98 89 VAL C C 1
ATOM 3016 O O . VAL C 1 89 ? -50.507 -24.631 -8.360 1.00 65.01 89 VAL C O 1
ATOM 3020 N N . ASN C 1 90 ? -49.993 -26.191 -6.828 1.00 62.82 90 ASN C N 1
ATOM 3021 C CA . ASN C 1 90 ? -49.110 -25.273 -6.114 1.00 61.52 90 ASN C CA 1
ATOM 3022 C C . ASN C 1 90 ? -47.970 -24.788 -7.002 1.00 65.10 90 ASN C C 1
ATOM 3023 O O . ASN C 1 90 ? -47.581 -23.617 -6.937 1.00 74.71 90 ASN C O 1
ATOM 3028 N N . ASP C 1 91 ? -47.443 -25.668 -7.859 1.00 64.35 91 ASP C N 1
ATOM 3029 C CA . ASP C 1 91 ? -46.308 -25.344 -8.722 1.00 57.95 91 ASP C CA 1
ATOM 3030 C C . ASP C 1 91 ? -46.677 -24.399 -9.850 1.00 59.21 91 ASP C C 1
ATOM 3031 O O . ASP C 1 91 ? -45.783 -23.806 -10.463 1.00 67.40 91 ASP C O 1
ATOM 3036 N N . THR C 1 92 ? -47.964 -24.259 -10.145 1.00 62.42 92 THR C N 1
ATOM 3037 C CA . THR C 1 92 ? -48.426 -23.531 -11.319 1.00 58.51 92 THR C CA 1
ATOM 3038 C C . THR C 1 92 ? -49.356 -22.408 -10.887 1.00 67.38 92 THR C C 1
ATOM 3039 O O . THR C 1 92 ? -48.962 -21.238 -10.846 1.00 73.30 92 THR C O 1
ATOM 3043 N N . TRP C 1 93 ? -50.595 -22.781 -10.556 1.00 64.14 93 TRP C N 1
ATOM 3044 C CA . TRP C 1 93 ? -51.595 -21.825 -10.116 1.00 65.45 93 TRP C CA 1
ATOM 3045 C C . TRP C 1 93 ? -51.135 -21.053 -8.878 1.00 72.25 93 TRP C C 1
ATOM 3046 O O . TRP C 1 93 ? -51.337 -19.836 -8.789 1.00 75.05 93 TRP C O 1
ATOM 3057 N N . GLY C 1 94 ? -50.519 -21.736 -7.911 1.00 71.46 94 GLY C N 1
ATOM 3058 C CA . GLY C 1 94 ? -50.095 -21.059 -6.694 1.00 65.15 94 GLY C CA 1
ATOM 3059 C C . GLY C 1 94 ? -48.966 -20.072 -6.926 1.00 76.08 94 GLY C C 1
ATOM 3060 O O . GLY C 1 94 ? -48.919 -19.009 -6.299 1.00 83.93 94 GLY C O 1
ATOM 3061 N N . LEU C 1 95 ? -48.029 -20.415 -7.815 1.00 77.48 95 LEU C N 1
ATOM 3062 C CA . LEU C 1 95 ? -47.027 -19.439 -8.232 1.00 59.52 95 LEU C CA 1
ATOM 3063 C C . LEU C 1 95 ? -47.673 -18.255 -8.942 1.00 66.56 95 LEU C C 1
ATOM 3064 O O . LEU C 1 95 ? -47.254 -17.109 -8.754 1.00 78.64 95 LEU C O 1
ATOM 3069 N N . LYS C 1 96 ? -48.697 -18.509 -9.759 1.00 65.08 96 LYS C N 1
ATOM 3070 C CA . LYS C 1 96 ? -49.382 -17.424 -10.453 1.00 61.58 96 LYS C CA 1
ATOM 3071 C C . LYS C 1 96 ? -50.050 -16.480 -9.460 1.00 68.66 96 LYS C C 1
ATOM 3072 O O . LYS C 1 96 ? -49.929 -15.254 -9.572 1.00 71.36 96 LYS C O 1
ATOM 3078 N N . VAL C 1 97 ? -50.776 -17.038 -8.485 1.00 73.63 97 VAL C N 1
ATOM 3079 C CA . VAL C 1 97 ? -51.439 -16.203 -7.488 1.00 71.66 97 VAL C CA 1
ATOM 3080 C C . VAL C 1 97 ? -50.402 -15.454 -6.672 1.00 71.99 97 VAL C C 1
ATOM 3081 O O . VAL C 1 97 ? -50.598 -14.274 -6.351 1.00 88.77 97 VAL C O 1
ATOM 3085 N N . ARG C 1 98 ? -49.264 -16.089 -6.367 1.00 71.39 98 ARG C N 1
ATOM 3086 C CA . ARG C 1 98 ? -48.221 -15.388 -5.626 1.00 75.52 98 ARG C CA 1
ATOM 3087 C C . ARG C 1 98 ? -47.631 -14.252 -6.456 1.00 78.58 98 ARG C C 1
ATOM 3088 O O . ARG C 1 98 ? -47.283 -13.194 -5.913 1.00 73.66 98 ARG C O 1
ATOM 3096 N N . GLN C 1 99 ? -47.539 -14.446 -7.777 1.00 75.18 99 GLN C N 1
ATOM 3097 C CA . GLN C 1 99 ? -47.054 -13.395 -8.664 1.00 84.48 99 GLN C CA 1
ATOM 3098 C C . GLN C 1 99 ? -48.031 -12.227 -8.715 1.00 91.98 99 GLN C C 1
ATOM 3099 O O . GLN C 1 99 ? -47.621 -11.061 -8.647 1.00 91.89 99 GLN C O 1
ATOM 3105 N N . SER C 1 100 ? -49.327 -12.519 -8.816 1.00 89.49 100 SER C N 1
ATOM 3106 C CA . SER C 1 100 ? -50.318 -11.452 -8.844 1.00 84.97 100 SER C CA 1
ATOM 3107 C C . SER C 1 100 ? -50.303 -10.668 -7.542 1.00 82.66 100 SER C C 1
ATOM 3108 O O . SER C 1 100 ? -50.264 -9.431 -7.548 1.00 85.42 100 SER C O 1
ATOM 3111 N N . LEU C 1 101 ? -50.326 -11.373 -6.409 1.00 74.10 101 LEU C N 1
ATOM 3112 C CA . LEU C 1 101 ? -50.345 -10.673 -5.129 1.00 73.78 101 LEU C CA 1
ATOM 3113 C C . LEU C 1 101 ? -49.092 -9.821 -4.964 1.00 74.15 101 LEU C C 1
ATOM 3114 O O . LEU C 1 101 ? -49.192 -8.601 -4.807 1.00 90.88 101 LEU C O 1
ATOM 3119 N N . TRP C 1 102 ? -47.901 -10.433 -5.062 1.00 70.48 102 TRP C N 1
ATOM 3120 C CA . TRP C 1 102 ? -46.657 -9.661 -5.013 1.00 77.27 102 TRP C CA 1
ATOM 3121 C C . TRP C 1 102 ? -46.714 -8.445 -5.932 1.00 84.09 102 TRP C C 1
ATOM 3122 O O . TRP C 1 102 ? -46.309 -7.342 -5.541 1.00 93.09 102 TRP C O 1
ATOM 3133 N N . PHE C 1 103 ? -47.214 -8.623 -7.157 1.00 78.75 103 PHE C N 1
ATOM 3134 C CA . PHE C 1 103 ? -47.258 -7.509 -8.098 1.00 83.41 103 PHE C CA 1
ATOM 3135 C C . PHE C 1 103 ? -48.108 -6.362 -7.564 1.00 90.67 103 PHE C C 1
ATOM 3136 O O . PHE C 1 103 ? -47.639 -5.222 -7.462 1.00 91.62 103 PHE C O 1
ATOM 3144 N N . HIS C 1 104 ? -49.364 -6.642 -7.212 1.00 92.82 104 HIS C N 1
ATOM 3145 C CA . HIS C 1 104 ? -50.277 -5.547 -6.887 1.00 85.91 104 HIS C CA 1
ATOM 3146 C C . HIS C 1 104 ? -50.015 -4.949 -5.508 1.00 87.12 104 HIS C C 1
ATOM 3147 O O . HIS C 1 104 ? -50.186 -3.735 -5.326 1.00 86.74 104 HIS C O 1
ATOM 3154 N N . LEU C 1 105 ? -49.595 -5.760 -4.535 1.00 79.58 105 LEU C N 1
ATOM 3155 C CA . LEU C 1 105 ? -49.158 -5.183 -3.269 1.00 78.91 105 LEU C CA 1
ATOM 3156 C C . LEU C 1 105 ? -47.913 -4.318 -3.461 1.00 82.96 105 LEU C C 1
ATOM 3157 O O . LEU C 1 105 ? -47.819 -3.211 -2.909 1.00 96.37 105 LEU C O 1
ATOM 3162 N N . SER C 1 106 ? -46.950 -4.804 -4.254 1.00 80.98 106 SER C N 1
ATOM 3163 C CA . SER C 1 106 ? -45.775 -3.997 -4.571 1.00 87.47 106 SER C CA 1
ATOM 3164 C C . SER C 1 106 ? -46.165 -2.693 -5.258 1.00 92.53 106 SER C C 1
ATOM 3165 O O . SER C 1 106 ? -45.519 -1.654 -5.059 1.00 90.17 106 SER C O 1
ATOM 3168 N N . CYS C 1 107 ? -47.228 -2.727 -6.066 1.00 87.62 107 CYS C N 1
ATOM 3169 C CA . CYS C 1 107 ? -47.705 -1.514 -6.716 1.00 77.00 107 CYS C CA 1
ATOM 3170 C C . CYS C 1 107 ? -48.362 -0.572 -5.718 1.00 78.53 107 CYS C C 1
ATOM 3171 O O . CYS C 1 107 ? -48.242 0.650 -5.841 1.00 85.97 107 CYS C O 1
ATOM 3174 N N . LEU C 1 108 ? -49.070 -1.115 -4.726 1.00 88.53 108 LEU C N 1
ATOM 3175 C CA . LEU C 1 108 ? -49.679 -0.255 -3.713 1.00 93.83 108 LEU C CA 1
ATOM 3176 C C . LEU C 1 108 ? -48.614 0.464 -2.899 1.00 93.36 108 LEU C C 1
ATOM 3177 O O . LEU C 1 108 ? -48.757 1.657 -2.597 1.00 100.85 108 LEU C O 1
ATOM 3182 N N . THR C 1 109 ? -47.526 -0.235 -2.558 1.00 93.18 109 THR C N 1
ATOM 3183 C CA . THR C 1 109 ? -46.482 0.387 -1.744 1.00 102.08 109 THR C CA 1
ATOM 3184 C C . THR C 1 109 ? -45.604 1.344 -2.549 1.00 98.78 109 THR C C 1
ATOM 318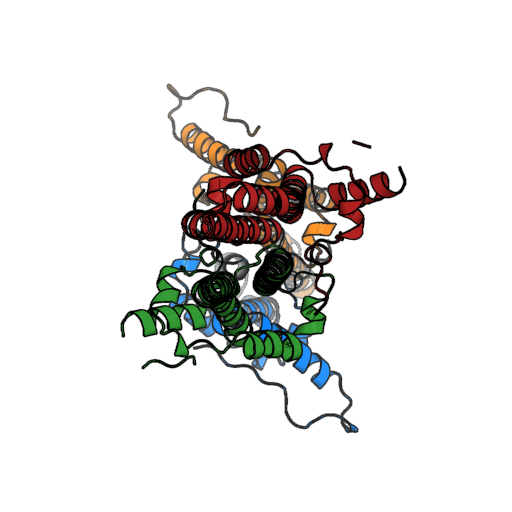5 O O . THR C 1 109 ? -45.243 2.418 -2.052 1.00 105.45 109 THR C O 1
ATOM 3189 N N . PHE C 1 110 ? -45.250 0.977 -3.787 1.00 93.94 110 PHE C N 1
ATOM 3190 C CA . PHE C 1 110 ? -44.234 1.693 -4.549 1.00 91.54 110 PHE C CA 1
ATOM 3191 C C . PHE C 1 110 ? -44.743 2.397 -5.802 1.00 87.20 110 PHE C C 1
ATOM 3192 O O . PHE C 1 110 ? -44.052 3.292 -6.301 1.00 86.95 110 PHE C O 1
ATOM 3200 N N . GLY C 1 111 ? -45.904 2.019 -6.332 1.00 89.27 111 GLY C N 1
ATOM 3201 C CA . GLY C 1 111 ? -46.363 2.564 -7.597 1.00 100.56 111 GLY C CA 1
ATOM 3202 C C . GLY C 1 111 ? -46.101 1.687 -8.809 1.00 107.93 111 GLY C C 1
ATOM 3203 O O . GLY C 1 111 ? -45.058 1.028 -8.892 1.00 104.80 111 GLY C O 1
ATOM 3204 N N . GLN C 1 112 ? -47.049 1.677 -9.754 1.00 112.48 112 GLN C N 1
ATOM 3205 C CA . GLN C 1 112 ? -46.883 0.926 -10.998 1.00 100.92 112 GLN C CA 1
ATOM 3206 C C . GLN C 1 112 ? -45.561 1.262 -11.674 1.00 104.75 112 GLN C C 1
ATOM 3207 O O . GLN C 1 112 ? -44.797 0.366 -12.043 1.00 72.59 112 GLN C O 1
ATOM 3213 N N . HIS C 1 113 ? -45.284 2.558 -11.847 1.00 101.78 113 HIS C N 1
ATOM 3214 C CA . HIS C 1 113 ? -44.105 2.991 -12.590 1.00 105.09 113 HIS C CA 1
ATOM 3215 C C . HIS C 1 113 ? -42.833 2.401 -11.986 1.00 105.80 113 HIS C C 1
ATOM 3216 O O . HIS C 1 113 ? -41.982 1.842 -12.699 1.00 105.26 113 HIS C O 1
ATOM 3223 N N . THR C 1 114 ? -42.728 2.451 -10.659 1.00 104.92 114 THR C N 1
ATOM 3224 C CA . THR C 1 114 ? -41.534 1.964 -9.978 1.00 96.02 114 THR C CA 1
ATOM 3225 C C . THR C 1 114 ? -41.350 0.467 -10.197 1.00 87.30 114 THR C C 1
ATOM 3226 O O . THR C 1 114 ? -40.272 0.012 -10.606 1.00 97.05 114 THR C O 1
ATOM 3230 N N . VAL C 1 115 ? -42.406 -0.317 -9.955 1.00 89.68 115 VAL C N 1
ATOM 3231 C CA . VAL C 1 115 ? -42.304 -1.767 -10.074 1.00 87.53 115 VAL C CA 1
ATOM 3232 C C . VAL C 1 115 ? -42.124 -2.228 -11.520 1.00 98.49 115 VAL C C 1
ATOM 3233 O O . VAL C 1 115 ? -41.390 -3.196 -11.764 1.00 97.71 115 VAL C O 1
ATOM 3237 N N . GLN C 1 116 ? -42.700 -1.519 -12.496 1.00 102.68 116 GLN C N 1
ATOM 3238 C CA . GLN C 1 116 ? -42.468 -1.864 -13.895 1.00 111.29 116 GLN C CA 1
ATOM 3239 C C . GLN C 1 116 ? -41.016 -1.616 -14.288 1.00 124.05 116 GLN C C 1
ATOM 3240 O O . GLN C 1 116 ? -40.368 -2.487 -14.888 1.00 133.10 116 GLN C O 1
ATOM 3246 N N . GLU C 1 117 ? -40.473 -0.442 -13.943 1.00 121.94 117 GLU C N 1
ATOM 3247 C CA . GLU C 1 117 ? -39.066 -0.198 -14.252 1.00 122.17 117 GLU C CA 1
ATOM 3248 C C . GLU C 1 117 ? -38.144 -1.161 -13.503 1.00 125.50 117 GLU C C 1
ATOM 3249 O O . GLU C 1 117 ? -37.059 -1.498 -14.000 1.00 140.92 117 GLU C O 1
ATOM 3255 N N . PHE C 1 118 ? -38.564 -1.635 -12.326 1.00 110.61 118 PHE C N 1
ATOM 3256 C CA . PHE C 1 118 ? -37.836 -2.716 -11.667 1.00 104.36 118 PHE C CA 1
ATOM 3257 C C . PHE C 1 118 ? -37.944 -4.026 -12.441 1.00 105.73 118 PHE C C 1
ATOM 3258 O O . PHE C 1 118 ? -37.003 -4.828 -12.435 1.00 95.93 118 PHE C O 1
ATOM 3266 N N . LEU C 1 119 ? -39.085 -4.275 -13.084 1.00 112.21 119 LEU C N 1
ATOM 3267 C CA . LEU C 1 119 ? -39.259 -5.520 -13.823 1.00 107.87 119 LEU C CA 1
ATOM 3268 C C . LEU C 1 119 ? -38.414 -5.529 -15.093 1.00 108.75 119 LEU C C 1
ATOM 3269 O O . LEU C 1 119 ? -37.913 -6.586 -15.498 1.00 120.15 119 LEU C O 1
ATOM 3274 N N . VAL C 1 120 ? -38.234 -4.367 -15.733 1.00 100.55 120 VAL C N 1
ATOM 3275 C CA . VAL C 1 120 ? -37.333 -4.351 -16.887 1.00 99.32 120 VAL C CA 1
ATOM 3276 C C . VAL C 1 120 ? -35.871 -4.337 -16.440 1.00 102.58 120 VAL C C 1
ATOM 3277 O O . VAL C 1 120 ? -35.012 -4.925 -17.113 1.00 102.73 120 VAL C O 1
ATOM 3281 N N . SER C 1 121 ? -35.568 -3.711 -15.292 1.00 108.66 121 SER C N 1
ATOM 3282 C CA . SER C 1 121 ? -34.196 -3.693 -14.787 1.00 115.54 121 SER C CA 1
ATOM 3283 C C . SER C 1 121 ? -33.740 -5.079 -14.319 1.00 114.43 121 SER C C 1
ATOM 3284 O O . SER C 1 121 ? -32.548 -5.401 -14.403 1.00 117.25 121 SER C O 1
ATOM 3287 N N . PHE C 1 122 ? -34.660 -5.905 -13.809 1.00 106.66 122 PHE C N 1
ATOM 3288 C CA . PHE C 1 122 ? -34.362 -7.325 -13.630 1.00 116.50 122 PHE C CA 1
ATOM 3289 C C . PHE C 1 122 ? -34.377 -8.063 -14.963 1.00 125.41 122 PHE C C 1
ATOM 3290 O O . PHE C 1 122 ? -33.626 -9.031 -15.140 1.00 124.99 122 PHE C O 1
ATOM 3298 N N . GLY C 1 123 ? -35.216 -7.608 -15.905 1.00 132.55 123 GLY C N 1
ATOM 3299 C CA . GLY C 1 123 ? -35.326 -8.268 -17.197 1.00 132.94 123 GLY C CA 1
ATOM 3300 C C . GLY C 1 123 ? -34.045 -8.247 -18.008 1.00 129.98 123 GLY C C 1
ATOM 3301 O O . GLY C 1 123 ? -33.763 -9.190 -18.753 1.00 125.91 123 GLY C O 1
ATOM 3302 N N . VAL C 1 124 ? -33.256 -7.178 -17.890 1.00 128.86 124 VAL C N 1
ATOM 3303 C CA . VAL C 1 124 ? -31.947 -7.175 -18.536 1.00 118.29 124 VAL C CA 1
ATOM 3304 C C . VAL C 1 124 ? -31.032 -8.200 -17.869 1.00 130.22 124 VAL C C 1
ATOM 3305 O O . VAL C 1 124 ? -30.551 -9.142 -18.513 1.00 140.87 124 VAL C O 1
ATOM 3309 N N . TRP C 1 125 ? -30.812 -8.063 -16.565 1.00 127.46 125 TRP C N 1
ATOM 3310 C CA . TRP C 1 125 ? -29.990 -9.028 -15.845 1.00 124.83 125 TRP C CA 1
ATOM 3311 C C . TRP C 1 125 ? -30.812 -10.251 -15.411 1.00 114.02 125 TRP C C 1
ATOM 3312 O O . TRP C 1 125 ? -30.959 -11.222 -16.162 1.00 102.41 125 TRP C O 1
ATOM 3323 N N . ALA C 1 137 ? -27.850 -7.923 -9.649 1.00 130.94 137 ALA C N 1
ATOM 3324 C CA . ALA C 1 137 ? -29.077 -8.249 -8.923 1.00 132.83 137 ALA C CA 1
ATOM 3325 C C . ALA C 1 137 ? -29.817 -6.980 -8.463 1.00 141.82 137 ALA C C 1
ATOM 3326 O O . ALA C 1 137 ? -29.650 -6.538 -7.322 1.00 138.38 137 ALA C O 1
ATOM 3328 N N . PRO C 1 138 ? -30.632 -6.403 -9.353 1.00 141.83 138 PRO C N 1
ATOM 3329 C CA . PRO C 1 138 ? -31.337 -5.156 -9.018 1.00 132.09 138 PRO C CA 1
ATOM 3330 C C . PRO C 1 138 ? -32.331 -5.324 -7.875 1.00 136.25 138 PRO C C 1
ATOM 3331 O O . PRO C 1 138 ? -32.879 -6.404 -7.644 1.00 136.79 138 PRO C O 1
ATOM 3335 N N . ILE C 1 139 ? -32.575 -4.218 -7.170 1.00 134.27 139 ILE C N 1
ATOM 3336 C CA . ILE C 1 139 ? -33.391 -4.200 -5.963 1.00 130.37 139 ILE C CA 1
ATOM 3337 C C . ILE C 1 139 ? -34.618 -3.326 -6.205 1.00 126.94 139 ILE C C 1
ATOM 3338 O O . ILE C 1 139 ? -34.640 -2.469 -7.092 1.00 128.25 139 ILE C O 1
ATOM 3343 N N . LEU C 1 140 ? -35.653 -3.557 -5.394 1.00 121.19 140 LEU C N 1
ATOM 3344 C CA . LEU C 1 140 ? -36.938 -2.869 -5.530 1.00 111.22 140 LEU C CA 1
ATOM 3345 C C . LEU C 1 140 ? -36.907 -1.617 -4.658 1.00 123.48 140 LEU C C 1
ATOM 3346 O O . LEU C 1 140 ? -37.333 -1.628 -3.502 1.00 121.99 140 LEU C O 1
ATOM 3351 N N . SER C 1 141 ? -36.398 -0.522 -5.231 1.00 133.20 141 SER C N 1
ATOM 3352 C CA . SER C 1 141 ? -36.258 0.776 -4.552 1.00 132.25 141 SER C CA 1
ATOM 3353 C C . SER C 1 141 ? -35.650 0.652 -3.158 1.00 139.19 141 SER C C 1
ATOM 3354 O O . SER C 1 141 ? -36.333 0.878 -2.157 1.00 143.08 141 SER C O 1
ATOM 3357 N N . MET D 1 1 ? -59.830 -13.516 5.153 1.00 98.82 1 MET D N 1
ATOM 3358 C CA . MET D 1 1 ? -60.684 -12.382 4.832 1.00 99.25 1 MET D CA 1
ATOM 3359 C C . MET D 1 1 ? -61.911 -12.841 4.065 1.00 105.10 1 MET D C 1
ATOM 3360 O O . MET D 1 1 ? -61.792 -13.473 3.014 1.00 119.28 1 MET D O 1
ATOM 3365 N N . ASP D 1 2 ? -63.091 -12.527 4.592 1.00 100.46 2 ASP D N 1
ATOM 3366 C CA . ASP D 1 2 ? -64.334 -12.737 3.854 1.00 99.65 2 ASP D CA 1
ATOM 3367 C C . ASP D 1 2 ? -64.444 -11.608 2.843 1.00 87.85 2 ASP D C 1
ATOM 3368 O O . ASP D 1 2 ? -64.819 -10.481 3.188 1.00 90.47 2 ASP D O 1
ATOM 3373 N N . ILE D 1 3 ? -64.098 -11.901 1.593 1.00 76.45 3 ILE D N 1
ATOM 3374 C CA . ILE D 1 3 ? -64.157 -10.928 0.509 1.00 74.97 3 ILE D CA 1
ATOM 3375 C C . ILE D 1 3 ? -65.307 -11.310 -0.403 1.00 72.94 3 ILE D C 1
ATOM 3376 O O . ILE D 1 3 ? -65.357 -12.434 -0.918 1.00 72.79 3 ILE D O 1
ATOM 3381 N N . ASP D 1 4 ? -66.235 -10.378 -0.588 1.00 82.42 4 ASP D N 1
ATOM 3382 C CA . ASP D 1 4 ? -67.305 -10.525 -1.558 1.00 82.64 4 ASP D CA 1
ATOM 3383 C C . ASP D 1 4 ? -66.892 -9.756 -2.799 1.00 86.95 4 ASP D C 1
ATOM 3384 O O . ASP D 1 4 ? -66.734 -8.525 -2.728 1.00 95.82 4 ASP D O 1
ATOM 3389 N N . PRO D 1 5 ? -66.682 -10.418 -3.938 1.00 81.36 5 PRO D N 1
ATOM 3390 C CA . PRO D 1 5 ? -66.238 -9.695 -5.139 1.00 73.25 5 PRO D CA 1
ATOM 3391 C C . PRO D 1 5 ? -67.246 -8.691 -5.666 1.00 82.93 5 PRO D C 1
ATOM 3392 O O . PRO D 1 5 ? -66.891 -7.913 -6.560 1.00 97.35 5 PRO D O 1
ATOM 3396 N N . TYR D 1 6 ? -68.475 -8.675 -5.143 1.00 71.55 6 TYR D N 1
ATOM 3397 C CA . TYR D 1 6 ? -69.502 -7.749 -5.601 1.00 73.97 6 TYR D CA 1
ATOM 3398 C C . TYR D 1 6 ? -69.714 -6.554 -4.677 1.00 83.40 6 TYR D C 1
ATOM 3399 O O . TYR D 1 6 ? -70.195 -5.514 -5.147 1.00 83.33 6 TYR D O 1
ATOM 3408 N N . LYS D 1 7 ? -69.388 -6.683 -3.382 1.00 76.38 7 LYS D N 1
ATOM 3409 C CA . LYS D 1 7 ? -69.533 -5.563 -2.453 1.00 67.68 7 LYS D CA 1
ATOM 3410 C C . LYS D 1 7 ? -68.768 -4.358 -2.953 1.00 67.37 7 LYS D C 1
ATOM 3411 O O . LYS D 1 7 ? -69.206 -3.214 -2.780 1.00 70.69 7 LYS D O 1
ATOM 3417 N N . GLU D 1 8 ? -67.622 -4.612 -3.586 1.00 89.41 8 GLU D N 1
ATOM 3418 C CA . GLU D 1 8 ? -66.877 -3.588 -4.307 1.00 95.23 8 GLU D CA 1
ATOM 3419 C C . GLU D 1 8 ? -67.727 -2.906 -5.381 1.00 91.43 8 GLU D C 1
ATOM 3420 O O . GLU D 1 8 ? -67.510 -1.727 -5.685 1.00 82.20 8 GLU D O 1
ATOM 3426 N N . PHE D 1 9 ? -68.695 -3.622 -5.960 1.00 82.06 9 PHE D N 1
ATOM 3427 C CA . PHE D 1 9 ? -69.549 -3.089 -7.011 1.00 79.28 9 PHE D CA 1
ATOM 3428 C C . PHE D 1 9 ? -70.978 -2.851 -6.541 1.00 82.29 9 PHE D C 1
ATOM 3429 O O . PHE D 1 9 ? -71.870 -2.687 -7.379 1.00 88.11 9 PHE D O 1
ATOM 3437 N N . GLY D 1 10 ? -71.222 -2.845 -5.227 1.00 76.44 10 GLY D N 1
ATOM 3438 C CA . GLY D 1 10 ? -72.515 -2.476 -4.678 1.00 90.49 10 GLY D CA 1
ATOM 3439 C C . GLY D 1 10 ? -73.582 -3.560 -4.618 1.00 102.88 10 GLY D C 1
ATOM 3440 O O . GLY D 1 10 ? -74.704 -3.265 -4.183 1.00 102.90 10 GLY D O 1
ATOM 3441 N N . SER D 1 11 ? -73.283 -4.792 -5.042 1.00 109.14 11 SER D N 1
ATOM 3442 C CA . SER D 1 11 ? -74.187 -5.942 -4.972 1.00 100.84 11 SER D CA 1
ATOM 3443 C C . SER D 1 11 ? -73.679 -6.934 -3.922 1.00 94.63 11 SER D C 1
ATOM 3444 O O . SER D 1 11 ? -73.016 -6.528 -2.949 1.00 89.47 11 SER D O 1
ATOM 3447 N N . SER D 1 12 ? -73.989 -8.213 -4.107 1.00 91.77 12 SER D N 1
ATOM 3448 C CA . SER D 1 12 ? -73.501 -9.238 -3.197 1.00 99.04 12 SER D CA 1
ATOM 3449 C C . SER D 1 12 ? -73.696 -10.600 -3.843 1.00 105.17 12 SER D C 1
ATOM 3450 O O . SER D 1 12 ? -74.472 -10.751 -4.791 1.00 110.42 12 SER D O 1
ATOM 3453 N N . TYR D 1 13 ? -72.960 -11.587 -3.323 1.00 108.23 13 TYR D N 1
ATOM 3454 C CA . TYR D 1 13 ? -73.265 -12.983 -3.618 1.00 109.75 13 TYR D CA 1
ATOM 3455 C C . TYR D 1 13 ? -74.729 -13.279 -3.328 1.00 112.84 13 TYR D C 1
ATOM 3456 O O . TYR D 1 13 ? -75.424 -13.909 -4.135 1.00 115.94 13 TYR D O 1
ATOM 3465 N N . GLN D 1 14 ? -75.206 -12.835 -2.159 1.00 107.85 14 GLN D N 1
ATOM 3466 C CA . GLN D 1 14 ? -76.580 -13.102 -1.752 1.00 106.36 14 GLN D CA 1
ATOM 3467 C C . GLN D 1 14 ? -77.560 -12.630 -2.820 1.00 105.05 14 GLN D C 1
ATOM 3468 O O . GLN D 1 14 ? -78.437 -13.389 -3.254 1.00 107.70 14 GLN D O 1
ATOM 3474 N N . LEU D 1 15 ? -77.388 -11.389 -3.299 1.00 100.29 15 LEU D N 1
ATOM 3475 C CA . LEU D 1 15 ? -78.354 -10.807 -4.226 1.00 100.54 15 LEU D CA 1
ATOM 3476 C C . LEU D 1 15 ? -78.291 -11.453 -5.603 1.00 101.87 15 LEU D C 1
ATOM 3477 O O . LEU D 1 15 ? -79.275 -11.393 -6.344 1.00 108.81 15 LEU D O 1
ATOM 3482 N N . LEU D 1 16 ? -77.161 -12.066 -5.963 1.00 104.61 16 LEU D N 1
ATOM 3483 C CA . LEU D 1 16 ? -77.030 -12.738 -7.251 1.00 105.46 16 LEU D CA 1
ATOM 3484 C C . LEU D 1 16 ? -77.551 -14.166 -7.224 1.00 109.43 16 LEU D C 1
ATOM 3485 O O . LEU D 1 16 ? -78.110 -14.639 -8.221 1.00 111.50 16 LEU D O 1
ATOM 3490 N N . ASN D 1 17 ? -77.380 -14.867 -6.106 1.00 114.65 17 ASN D N 1
ATOM 3491 C CA . ASN D 1 17 ? -77.817 -16.251 -6.027 1.00 105.99 17 ASN D CA 1
ATOM 3492 C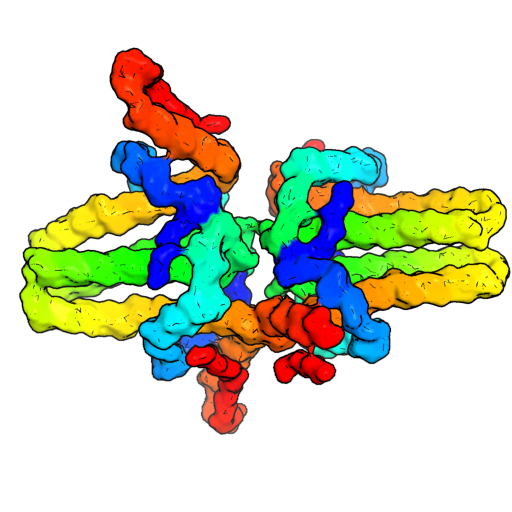 C . ASN D 1 17 ? -79.325 -16.389 -5.907 1.00 115.00 17 ASN D C 1
ATOM 3493 O O . ASN D 1 17 ? -79.828 -17.515 -5.987 1.00 118.03 17 ASN D O 1
ATOM 3498 N N . PHE D 1 18 ? -80.051 -15.280 -5.717 1.00 118.52 18 PHE D N 1
ATOM 3499 C CA . PHE D 1 18 ? -81.512 -15.331 -5.733 1.00 113.49 18 PHE D CA 1
ATOM 3500 C C . PHE D 1 18 ? -82.025 -15.813 -7.083 1.00 112.40 18 PHE D C 1
ATOM 3501 O O . PHE D 1 18 ? -82.983 -16.594 -7.155 1.00 123.45 18 PHE D O 1
ATOM 3509 N N . LEU D 1 19 ? -81.389 -15.375 -8.157 1.00 106.79 19 LEU D N 1
ATOM 3510 C CA . LEU D 1 19 ? -81.912 -15.571 -9.501 1.00 117.40 19 LEU D CA 1
ATOM 3511 C C . LEU D 1 19 ? -81.594 -16.979 -10.004 1.00 114.77 19 LEU D C 1
ATOM 3512 O O . LEU D 1 19 ? -80.489 -17.481 -9.782 1.00 123.77 19 LEU D O 1
ATOM 3517 N N . PRO D 1 20 ? -82.544 -17.628 -10.680 1.00 107.94 20 PRO D N 1
ATOM 3518 C CA . PRO D 1 20 ? -82.379 -19.046 -11.034 1.00 106.12 20 PRO D CA 1
ATOM 3519 C C . PRO D 1 20 ? -81.265 -19.271 -12.047 1.00 105.85 20 PRO D C 1
ATOM 3520 O O . PRO D 1 20 ? -80.789 -18.346 -12.708 1.00 114.49 20 PRO D O 1
ATOM 3524 N N . LEU D 1 21 ? -80.855 -20.539 -12.169 1.00 101.97 21 LEU D N 1
ATOM 3525 C CA . LEU D 1 21 ? -79.682 -20.855 -12.982 1.00 109.21 21 LEU D CA 1
ATOM 3526 C C . LEU D 1 21 ? -79.978 -20.710 -14.470 1.00 113.40 21 LEU D C 1
ATOM 3527 O O . LEU D 1 21 ? -79.116 -20.263 -15.237 1.00 111.95 21 LEU D O 1
ATOM 3532 N N . ASP D 1 22 ? -81.192 -21.072 -14.897 1.00 118.15 22 ASP D N 1
ATOM 3533 C CA . ASP D 1 22 ? -81.584 -20.918 -16.296 1.00 115.90 22 ASP D CA 1
ATOM 3534 C C . ASP D 1 22 ? -81.632 -19.461 -16.738 1.00 110.80 22 ASP D C 1
ATOM 3535 O O . ASP D 1 22 ? -81.834 -19.200 -17.931 1.00 104.72 22 ASP D O 1
ATOM 3540 N N . PHE D 1 23 ? -81.466 -18.515 -15.807 1.00 106.58 23 PHE D N 1
ATOM 3541 C CA . PHE D 1 23 ? -81.405 -17.099 -16.156 1.00 100.42 23 PHE D CA 1
ATOM 3542 C C . PHE D 1 23 ? -80.094 -16.767 -16.865 1.00 106.22 23 PHE D C 1
ATOM 3543 O O . PHE D 1 23 ? -80.098 -16.290 -18.006 1.00 119.30 23 PHE D O 1
ATOM 3551 N N . PHE D 1 24 ? -78.961 -17.014 -16.207 1.00 96.08 24 PHE D N 1
ATOM 3552 C CA . PHE D 1 24 ? -77.672 -16.673 -16.798 1.00 93.00 24 PHE D CA 1
ATOM 3553 C C . PHE D 1 24 ? -77.460 -17.468 -18.082 1.00 93.76 24 PHE D C 1
ATOM 3554 O O . PHE D 1 24 ? -77.751 -18.675 -18.118 1.00 89.40 24 PHE D O 1
ATOM 3562 N N . PRO D 1 25 ? -76.990 -16.838 -19.152 1.00 92.05 25 PRO D N 1
ATOM 3563 C CA . PRO D 1 25 ? -76.690 -17.595 -20.368 1.00 101.77 25 PRO D CA 1
ATOM 3564 C C . PRO D 1 25 ? -75.440 -18.431 -20.165 1.00 95.97 25 PRO D C 1
ATOM 3565 O O . PRO D 1 25 ? -74.630 -18.171 -19.272 1.00 95.18 25 PRO D O 1
ATOM 3569 N N . ASP D 1 26 ? -75.299 -19.465 -20.993 1.00 95.20 26 ASP D N 1
ATOM 3570 C CA . ASP D 1 26 ? -74.132 -20.322 -20.862 1.00 96.25 26 ASP D CA 1
ATOM 3571 C C . ASP D 1 26 ? -72.874 -19.499 -21.102 1.00 94.64 26 ASP D C 1
ATOM 3572 O O . ASP D 1 26 ? -72.916 -18.386 -21.635 1.00 91.98 26 ASP D O 1
ATOM 3577 N N . LEU D 1 27 ? -71.745 -20.037 -20.654 1.00 89.81 27 LEU D N 1
ATOM 3578 C CA . LEU D 1 27 ? -70.529 -19.237 -20.661 1.00 89.67 27 LEU D CA 1
ATOM 3579 C C . LEU D 1 27 ? -70.148 -18.826 -22.075 1.00 93.89 27 LEU D C 1
ATOM 3580 O O . LEU D 1 27 ? -69.763 -17.676 -22.305 1.00 96.49 27 LEU D O 1
ATOM 3585 N N . ASN D 1 28 ? -70.268 -19.742 -23.039 1.00 98.71 28 ASN D N 1
ATOM 3586 C CA . ASN D 1 28 ? -69.815 -19.440 -24.394 1.00 103.64 28 ASN D CA 1
ATOM 3587 C C . ASN D 1 28 ? -70.519 -18.212 -24.953 1.00 101.75 28 ASN D C 1
ATOM 3588 O O . ASN D 1 28 ? -69.889 -17.372 -25.604 1.00 106.72 28 ASN D O 1
ATOM 3593 N N . ALA D 1 29 ? -71.819 -18.073 -24.683 1.00 101.95 29 ALA D N 1
ATOM 3594 C CA . ALA D 1 29 ? -72.541 -16.875 -25.107 1.00 100.87 29 ALA D CA 1
ATOM 3595 C C . ALA D 1 29 ? -72.055 -15.629 -24.371 1.00 100.71 29 ALA D C 1
ATOM 3596 O O . ALA D 1 29 ? -72.052 -14.529 -24.936 1.00 101.77 29 ALA D O 1
ATOM 3598 N N . LEU D 1 30 ? -71.633 -15.776 -23.117 1.00 97.76 30 LEU D N 1
ATOM 3599 C CA . LEU D 1 30 ? -71.146 -14.624 -22.371 1.00 89.20 30 LEU D CA 1
ATOM 3600 C C . LEU D 1 30 ? -69.786 -14.165 -22.882 1.00 90.94 30 LEU D C 1
ATOM 3601 O O . LEU D 1 30 ? -69.535 -12.963 -22.989 1.00 100.52 30 LEU D O 1
ATOM 3606 N N . VAL D 1 31 ? -68.892 -15.105 -23.195 1.00 82.72 31 VAL D N 1
ATOM 3607 C CA . VAL D 1 31 ? -67.593 -14.743 -23.753 1.00 81.33 31 VAL D CA 1
ATOM 3608 C C . VAL D 1 31 ? -67.753 -14.219 -25.171 1.00 90.31 31 VAL D C 1
ATOM 3609 O O . VAL D 1 31 ? -66.992 -13.350 -25.607 1.00 103.39 31 VAL D O 1
ATOM 3613 N N . ASP D 1 32 ? -68.726 -14.741 -25.922 1.00 86.03 32 ASP D N 1
ATOM 3614 C CA . ASP D 1 32 ? -68.984 -14.198 -27.249 1.00 93.47 32 ASP D CA 1
ATOM 3615 C C . ASP D 1 32 ? -69.500 -12.766 -27.158 1.00 100.48 32 ASP D C 1
ATOM 3616 O O . ASP D 1 32 ? -69.081 -11.895 -27.929 1.00 95.71 32 ASP D O 1
ATOM 3621 N N . THR D 1 33 ? -70.414 -12.505 -26.224 1.00 107.36 33 THR D N 1
ATOM 3622 C CA . THR D 1 33 ? -70.922 -11.149 -26.057 1.00 112.07 33 THR D CA 1
ATOM 3623 C C . THR D 1 33 ? -69.814 -10.213 -25.595 1.00 118.12 33 THR D C 1
ATOM 3624 O O . THR D 1 33 ? -69.645 -9.115 -26.136 1.00 129.31 33 THR D O 1
ATOM 3628 N N . ALA D 1 34 ? -69.029 -10.647 -24.606 1.00 107.72 34 ALA D N 1
ATOM 3629 C CA . ALA D 1 34 ? -67.940 -9.819 -24.100 1.00 98.06 34 ALA D CA 1
ATOM 3630 C C . ALA D 1 34 ? -66.907 -9.540 -25.184 1.00 104.64 34 ALA D C 1
ATOM 3631 O O . ALA D 1 34 ? -66.384 -8.423 -25.283 1.00 108.10 34 ALA D O 1
ATOM 3633 N N . THR D 1 35 ? -66.601 -10.543 -26.008 1.00 98.78 35 THR D N 1
ATOM 3634 C CA . THR D 1 35 ? -65.623 -10.358 -27.073 1.00 102.28 35 THR D CA 1
ATOM 3635 C C . THR D 1 35 ? -66.169 -9.443 -28.164 1.00 112.23 35 THR D C 1
ATOM 3636 O O . THR D 1 35 ? -65.554 -8.422 -28.500 1.00 118.35 35 THR D O 1
ATOM 3640 N N . ALA D 1 36 ? -67.339 -9.787 -28.711 1.00 106.02 36 ALA D N 1
ATOM 3641 C CA . ALA D 1 36 ? -67.949 -8.991 -29.771 1.00 100.54 36 ALA D CA 1
ATOM 3642 C C . ALA D 1 36 ? -68.144 -7.537 -29.345 1.00 97.19 36 ALA D C 1
ATOM 3643 O O . ALA D 1 36 ? -67.950 -6.617 -30.147 1.00 95.30 36 ALA D O 1
ATOM 3645 N N . LEU D 1 37 ? -68.511 -7.308 -28.083 1.00 101.70 37 LEU D N 1
ATOM 3646 C CA . LEU D 1 37 ? -68.787 -5.957 -27.604 1.00 105.10 37 LEU D CA 1
ATOM 3647 C C . LEU D 1 37 ? -67.511 -5.215 -27.230 1.00 116.59 37 LEU D C 1
ATOM 3648 O O . LEU D 1 37 ? -67.233 -4.137 -27.763 1.00 134.22 37 LEU D O 1
ATOM 3653 N N . TYR D 1 38 ? -66.737 -5.756 -26.287 1.00 110.94 38 TYR D N 1
ATOM 3654 C CA . TYR D 1 38 ? -65.631 -5.014 -25.687 1.00 113.40 38 TYR D CA 1
ATOM 3655 C C . TYR D 1 38 ? -64.284 -5.707 -25.872 1.00 105.79 38 TYR D C 1
ATOM 3656 O O . TYR D 1 38 ? -63.416 -5.588 -25.008 1.00 100.15 38 TYR D O 1
ATOM 3665 N N . GLU D 1 39 ? -64.077 -6.418 -26.986 1.00 106.05 39 GLU D N 1
ATOM 3666 C CA . GLU D 1 39 ? -62.826 -7.160 -27.162 1.00 96.98 39 GLU D CA 1
ATOM 3667 C C . GLU D 1 39 ? -61.583 -6.275 -27.086 1.00 109.62 39 GLU D C 1
ATOM 3668 O O . GLU D 1 39 ? -60.763 -6.447 -26.178 1.00 112.13 39 GLU D O 1
ATOM 3674 N N . GLU D 1 40 ? -61.435 -5.327 -28.021 1.00 123.72 40 GLU D N 1
ATOM 3675 C CA . GLU D 1 40 ? -60.218 -4.520 -28.062 1.00 120.64 40 GLU D CA 1
ATOM 3676 C C . GLU D 1 40 ? -60.062 -3.682 -26.791 1.00 109.26 40 GLU D C 1
ATOM 3677 O O . GLU D 1 40 ? -58.944 -3.315 -26.412 1.00 100.74 40 GLU D O 1
ATOM 3683 N N . GLU D 1 41 ? -61.170 -3.385 -26.112 1.00 100.97 41 GLU D N 1
ATOM 3684 C CA . GLU D 1 41 ? -61.100 -2.693 -24.825 1.00 105.38 41 GLU D CA 1
ATOM 3685 C C . GLU D 1 41 ? -60.586 -3.608 -23.708 1.00 104.73 41 GLU D C 1
ATOM 3686 O O . GLU D 1 41 ? -59.887 -3.148 -22.798 1.00 99.82 41 GLU D O 1
ATOM 3692 N N . LEU D 1 42 ? -60.916 -4.900 -23.754 1.00 104.86 42 LEU D N 1
ATOM 3693 C CA . LEU D 1 42 ? -60.450 -5.813 -22.715 1.00 99.81 42 LEU D CA 1
ATOM 3694 C C . LEU D 1 42 ? -59.002 -6.231 -22.940 1.00 101.80 42 LEU D C 1
ATOM 3695 O O . LEU D 1 42 ? -58.243 -6.391 -21.977 1.00 92.43 42 LEU D O 1
ATOM 3700 N N . THR D 1 43 ? -58.604 -6.426 -24.195 1.00 109.02 43 THR D N 1
ATOM 3701 C CA . THR D 1 43 ? -57.228 -6.747 -24.537 1.00 103.70 43 THR D CA 1
ATOM 3702 C C . THR D 1 43 ? -56.348 -5.506 -24.652 1.00 116.28 43 THR D C 1
ATOM 3703 O O . THR D 1 43 ? -55.242 -5.594 -25.201 1.00 122.86 43 THR D O 1
ATOM 3707 N N . GLY D 1 44 ? -56.809 -4.357 -24.159 1.00 111.37 44 GLY D N 1
ATOM 3708 C CA . GLY D 1 44 ? -56.085 -3.108 -24.284 1.00 109.74 44 GLY D CA 1
ATOM 3709 C C . GLY D 1 44 ? -55.059 -2.908 -23.188 1.00 109.82 44 GLY D C 1
ATOM 3710 O O . GLY D 1 44 ? -54.617 -3.853 -22.530 1.00 113.12 44 GLY D O 1
ATOM 3711 N N . ARG D 1 45 ? -54.672 -1.644 -22.993 1.00 112.44 45 ARG D N 1
ATOM 3712 C CA . ARG D 1 45 ? -53.695 -1.280 -21.979 1.00 107.11 45 ARG D CA 1
ATOM 3713 C C . ARG D 1 45 ? -54.281 -0.423 -20.861 1.00 105.14 45 ARG D C 1
ATOM 3714 O O . ARG D 1 45 ? -53.640 -0.285 -19.8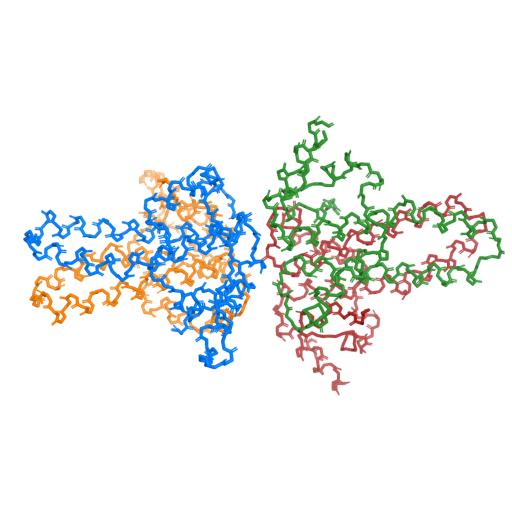14 1.00 108.91 45 ARG D O 1
ATOM 3722 N N . GLU D 1 46 ? -55.493 0.114 -21.027 1.00 97.52 46 GLU D N 1
ATOM 3723 C CA . GLU D 1 46 ? -56.111 0.968 -20.019 1.00 97.19 46 GLU D CA 1
ATOM 3724 C C . GLU D 1 46 ? -57.055 0.177 -19.117 1.00 99.81 46 GLU D C 1
ATOM 3725 O O . GLU D 1 46 ? -57.643 -0.832 -19.519 1.00 90.88 46 GLU D O 1
ATOM 3731 N N . HIS D 1 47 ? -57.201 0.666 -17.880 1.00 105.81 47 HIS D N 1
ATOM 3732 C CA . HIS D 1 47 ? -58.131 0.056 -16.934 1.00 101.33 47 HIS D CA 1
ATOM 3733 C C . HIS D 1 47 ? -59.562 0.108 -17.454 1.00 107.17 47 HIS D C 1
ATOM 3734 O O . HIS D 1 47 ? -60.341 -0.824 -17.232 1.00 120.25 47 HIS D O 1
ATOM 3741 N N . CYS D 1 48 ? -59.926 1.201 -18.130 1.00 100.75 48 CYS D N 1
ATOM 3742 C CA . CYS D 1 48 ? -61.274 1.457 -18.638 1.00 93.98 48 CYS D CA 1
ATOM 3743 C C . CYS D 1 48 ? -62.299 1.589 -17.518 1.00 92.52 48 CYS D C 1
ATOM 3744 O O . CYS D 1 48 ? -62.912 2.651 -17.351 1.00 93.86 48 CYS D O 1
ATOM 3747 N N . SER D 1 49 ? -62.492 0.522 -16.751 1.00 91.34 49 SER D N 1
ATOM 3748 C CA . SER D 1 49 ? -63.439 0.511 -15.646 1.00 94.29 49 SER D CA 1
ATOM 3749 C C . SER D 1 49 ? -63.032 -0.588 -14.686 1.00 102.63 49 SER D C 1
ATOM 3750 O O . SER D 1 49 ? -62.298 -1.508 -15.067 1.00 102.72 49 SER D O 1
ATOM 3753 N N . PRO D 1 50 ? -63.488 -0.526 -13.437 1.00 93.31 50 PRO D N 1
ATOM 3754 C CA . PRO D 1 50 ? -63.313 -1.687 -12.551 1.00 92.16 50 PRO D CA 1
ATOM 3755 C C . PRO D 1 50 ? -64.055 -2.922 -13.041 1.00 103.41 50 PRO D C 1
ATOM 3756 O O . PRO D 1 50 ? -63.634 -4.049 -12.739 1.00 114.11 50 PRO D O 1
ATOM 3760 N N . HIS D 1 51 ? -65.144 -2.747 -13.799 1.00 96.21 51 HIS D N 1
ATOM 3761 C CA . HIS D 1 51 ? -65.823 -3.903 -14.379 1.00 96.27 51 HIS D CA 1
ATOM 3762 C C . HIS D 1 51 ? -64.960 -4.576 -15.437 1.00 92.45 51 HIS D C 1
ATOM 3763 O O . HIS D 1 51 ? -64.971 -5.804 -15.565 1.00 89.26 51 HIS D O 1
ATOM 3770 N N . HIS D 1 52 ? -64.227 -3.789 -16.224 1.00 94.29 52 HIS D N 1
ATOM 3771 C CA . HIS D 1 52 ? -63.279 -4.376 -17.163 1.00 91.20 52 HIS D CA 1
ATOM 3772 C C . HIS D 1 52 ? -62.237 -5.207 -16.424 1.00 86.56 52 HIS D C 1
ATOM 3773 O O . HIS D 1 52 ? -62.019 -6.380 -16.743 1.00 89.15 52 HIS D O 1
ATOM 3780 N N . THR D 1 53 ? -61.582 -4.604 -15.428 1.00 84.15 53 THR D N 1
ATOM 3781 C CA . THR D 1 53 ? -60.641 -5.329 -14.580 1.00 78.95 53 THR D CA 1
ATOM 3782 C C . THR D 1 53 ? -61.238 -6.646 -14.092 1.00 74.65 53 THR D C 1
ATOM 3783 O O . THR D 1 53 ? -60.601 -7.703 -14.185 1.00 68.19 53 THR D O 1
ATOM 3787 N N . ALA D 1 54 ? -62.482 -6.607 -13.600 1.00 76.63 54 ALA D N 1
ATOM 3788 C CA . ALA D 1 54 ? -63.106 -7.830 -13.097 1.00 73.34 54 ALA D CA 1
ATOM 3789 C C . ALA D 1 54 ? -63.304 -8.860 -14.206 1.00 74.11 54 ALA D C 1
ATOM 3790 O O . ALA D 1 54 ? -62.991 -10.042 -14.025 1.00 79.31 54 ALA D O 1
ATOM 3792 N N . ILE D 1 55 ? -63.808 -8.432 -15.365 1.00 76.16 55 ILE D N 1
ATOM 3793 C CA . ILE D 1 55 ? -64.014 -9.354 -16.482 1.00 80.69 55 ILE D CA 1
ATOM 3794 C C . ILE D 1 55 ? -62.704 -10.036 -16.860 1.00 86.82 55 ILE D C 1
ATOM 3795 O O . ILE D 1 55 ? -62.636 -11.266 -16.993 1.00 86.84 55 ILE D O 1
ATOM 3800 N N . ARG D 1 56 ? -61.644 -9.245 -17.042 1.00 86.59 56 ARG D N 1
ATOM 3801 C CA . ARG D 1 56 ? -60.339 -9.812 -17.367 1.00 83.53 56 ARG D CA 1
ATOM 3802 C C . ARG D 1 56 ? -59.906 -10.830 -16.320 1.00 83.76 56 ARG D C 1
ATOM 3803 O O . ARG D 1 56 ? -59.534 -11.963 -16.654 1.00 82.14 56 ARG D O 1
ATOM 3811 N N . GLN D 1 57 ? -59.970 -10.451 -15.042 1.00 76.55 57 GLN D N 1
ATOM 3812 C CA . GLN D 1 57 ? -59.531 -11.367 -13.995 1.00 76.16 57 GLN D CA 1
ATOM 3813 C C . GLN D 1 57 ? -60.345 -12.657 -14.015 1.00 80.51 57 GLN D C 1
ATOM 3814 O O . GLN D 1 57 ? -59.797 -13.750 -13.807 1.00 81.17 57 GLN D O 1
ATOM 3820 N N . ALA D 1 58 ? -61.650 -12.553 -14.290 1.00 70.88 58 ALA D N 1
ATOM 3821 C CA . ALA D 1 58 ? -62.504 -13.738 -14.316 1.00 72.69 58 ALA D CA 1
ATOM 3822 C C . ALA D 1 58 ? -62.178 -14.639 -15.504 1.00 75.42 58 ALA D C 1
ATOM 3823 O O . ALA D 1 58 ? -62.208 -15.871 -15.386 1.00 77.61 58 ALA D O 1
ATOM 3825 N N . LEU D 1 59 ? -61.859 -14.050 -16.656 1.00 73.71 59 LEU D N 1
ATOM 3826 C CA . LEU D 1 59 ? -61.511 -14.878 -17.805 1.00 67.89 59 LEU D CA 1
ATOM 3827 C C . LEU D 1 59 ? -60.154 -15.541 -17.606 1.00 63.72 59 LEU D C 1
ATOM 3828 O O . LEU D 1 59 ? -59.956 -16.696 -17.998 1.00 69.55 59 LEU D O 1
ATOM 3833 N N . VAL D 1 60 ? -59.207 -14.833 -16.995 1.00 56.79 60 VAL D N 1
ATOM 3834 C CA . VAL D 1 60 ? -57.907 -15.442 -16.745 1.00 54.71 60 VAL D CA 1
ATOM 3835 C C . VAL D 1 60 ? -58.043 -16.573 -15.736 1.00 57.87 60 VAL D C 1
ATOM 3836 O O . VAL D 1 60 ? -57.493 -17.670 -15.925 1.00 57.71 60 VAL D O 1
ATOM 3840 N N . CYS D 1 61 ? -58.805 -16.334 -14.664 1.00 59.24 61 CYS D N 1
ATOM 3841 C CA . CYS D 1 61 ? -59.058 -17.376 -13.671 1.00 61.36 61 CYS D CA 1
ATOM 3842 C C . CYS D 1 61 ? -59.736 -18.597 -14.299 1.00 65.86 61 CYS D C 1
ATOM 3843 O O . CYS D 1 61 ? -59.327 -19.744 -14.052 1.00 66.84 61 CYS D O 1
ATOM 3846 N N . TRP D 1 62 ? -60.750 -18.369 -15.146 1.00 70.33 62 TRP D N 1
ATOM 3847 C CA . TRP D 1 62 ? -61.382 -19.478 -15.858 1.00 76.24 62 TRP D CA 1
ATOM 3848 C C . TRP D 1 62 ? -60.410 -20.174 -16.803 1.00 78.34 62 TRP D C 1
ATOM 3849 O O . TRP D 1 62 ? -60.541 -21.377 -17.056 1.00 78.58 62 TRP D O 1
ATOM 3860 N N . ASP D 1 63 ? -59.442 -19.440 -17.348 1.00 74.68 63 ASP D N 1
ATOM 3861 C CA . ASP D 1 63 ? -58.485 -20.078 -18.235 1.00 69.23 63 ASP D CA 1
ATOM 3862 C C . ASP D 1 63 ? -57.561 -21.008 -17.459 1.00 68.14 63 ASP D C 1
ATOM 3863 O O . ASP D 1 63 ? -57.279 -22.132 -17.904 1.00 76.62 63 ASP D O 1
ATOM 3868 N N . GLU D 1 64 ? -57.095 -20.566 -16.285 1.00 64.01 64 GLU D N 1
ATOM 3869 C CA . GLU D 1 64 ? -56.306 -21.458 -15.441 1.00 69.21 64 GLU D CA 1
ATOM 3870 C C . GLU D 1 64 ? -57.108 -22.693 -15.053 1.00 75.38 64 GLU D C 1
ATOM 3871 O O . GLU D 1 64 ? -56.565 -23.805 -15.039 1.00 74.10 64 GLU D O 1
ATOM 3877 N N . LEU D 1 65 ? -58.404 -22.519 -14.742 1.00 68.48 65 LEU D N 1
ATOM 3878 C CA . LEU D 1 65 ? -59.260 -23.671 -14.449 1.00 62.27 65 LEU D CA 1
ATOM 3879 C C . LEU D 1 65 ? -59.338 -24.627 -15.638 1.00 66.73 65 LEU D C 1
ATOM 3880 O O . LEU D 1 65 ? -59.231 -25.848 -15.476 1.00 72.76 65 LEU D O 1
ATOM 3885 N N . THR D 1 66 ? -59.568 -24.090 -16.837 1.00 66.51 66 THR D N 1
ATOM 3886 C CA . THR D 1 66 ? -59.641 -24.915 -18.040 1.00 66.98 66 THR D CA 1
ATOM 3887 C C . THR D 1 66 ? -58.372 -25.733 -18.235 1.00 73.87 66 THR D C 1
ATOM 3888 O O . THR D 1 66 ? -58.428 -26.946 -18.516 1.00 81.09 66 THR D O 1
ATOM 3892 N N . LYS D 1 67 ? -57.210 -25.076 -18.101 1.00 69.39 67 LYS D N 1
ATOM 3893 C CA . LYS D 1 67 ? -55.950 -25.795 -18.267 1.00 69.47 67 LYS D CA 1
ATOM 3894 C C . LYS D 1 67 ? -55.738 -26.816 -17.152 1.00 63.28 67 LYS D C 1
ATOM 3895 O O . LYS D 1 67 ? -55.147 -27.876 -17.381 1.00 63.71 67 LYS D O 1
ATOM 3901 N N . LEU D 1 68 ? -56.221 -26.527 -15.944 1.00 66.76 68 LEU D N 1
ATOM 3902 C CA . LEU D 1 68 ? -56.173 -27.526 -14.883 1.00 56.53 68 LEU D CA 1
ATOM 3903 C C . LEU D 1 68 ? -56.989 -28.759 -15.257 1.00 65.51 68 LEU D C 1
ATOM 3904 O O . LEU D 1 68 ? -56.524 -29.899 -15.109 1.00 64.93 68 LEU D O 1
ATOM 3909 N N . ILE D 1 69 ? -58.219 -28.549 -15.735 1.00 60.04 69 ILE D N 1
ATOM 3910 C CA . ILE D 1 69 ? -59.030 -29.680 -16.170 1.00 55.20 69 ILE D CA 1
ATOM 3911 C C . ILE D 1 69 ? -58.286 -30.478 -17.232 1.00 56.89 69 ILE D C 1
ATOM 3912 O O . ILE D 1 69 ? -58.280 -31.715 -17.212 1.00 65.54 69 ILE D O 1
ATOM 3917 N N . ALA D 1 70 ? -57.630 -29.788 -18.165 1.00 43.37 70 ALA D N 1
ATOM 3918 C CA . ALA D 1 70 ? -56.924 -30.498 -19.227 1.00 51.45 70 ALA D CA 1
ATOM 3919 C C . ALA D 1 70 ? -55.822 -31.388 -18.655 1.00 60.23 70 ALA D C 1
ATOM 3920 O O . ALA D 1 70 ? -55.725 -32.590 -18.970 1.00 69.07 70 ALA D O 1
ATOM 3922 N N . TRP D 1 71 ? -54.993 -30.800 -17.791 1.00 49.10 71 TRP D N 1
ATOM 3923 C CA . TRP D 1 71 ? -53.883 -31.511 -17.175 1.00 52.35 71 TRP D CA 1
ATOM 3924 C C . TRP D 1 71 ? -54.369 -32.717 -16.371 1.00 63.85 71 TRP D C 1
ATOM 3925 O O . TRP D 1 71 ? -53.849 -33.841 -16.514 1.00 63.92 71 TRP D O 1
ATOM 3936 N N . MET D 1 72 ? -55.390 -32.508 -15.531 1.00 63.20 72 MET D N 1
ATOM 3937 C CA . MET D 1 72 ? -55.914 -33.614 -14.740 1.00 63.80 72 MET D CA 1
ATOM 3938 C C . MET D 1 72 ? -56.508 -34.694 -15.627 1.00 65.71 72 MET D C 1
ATOM 3939 O O . MET D 1 72 ? -56.357 -35.889 -15.350 1.00 73.87 72 MET D O 1
ATOM 3944 N N . SER D 1 73 ? -57.203 -34.293 -16.692 1.00 67.17 73 SER D N 1
ATOM 3945 C CA . SER D 1 73 ? -57.751 -35.273 -17.617 1.00 61.97 73 SER D CA 1
ATOM 3946 C C . SER D 1 73 ? -56.653 -36.183 -18.128 1.00 63.49 73 SER D C 1
ATOM 3947 O O . SER D 1 73 ? -56.827 -37.404 -18.193 1.00 71.73 73 SER D O 1
ATOM 3950 N N . SER D 1 74 ? -55.487 -35.611 -18.434 1.00 67.68 74 SER D N 1
ATOM 3951 C CA . SER D 1 74 ? -54.353 -36.465 -18.765 1.00 58.09 74 SER D CA 1
ATOM 3952 C C . SER D 1 74 ? -53.883 -37.316 -17.588 1.00 62.21 74 SER D C 1
ATOM 3953 O O . SER D 1 74 ? -53.281 -38.365 -17.815 1.00 76.50 74 SER D O 1
ATOM 3956 N N . ASN D 1 75 ? -54.140 -36.909 -16.339 1.00 66.72 75 ASN D N 1
ATOM 3957 C CA . ASN D 1 75 ? -53.614 -37.655 -15.192 1.00 60.21 75 ASN D CA 1
ATOM 3958 C C . ASN D 1 75 ? -54.635 -38.485 -14.410 1.00 68.13 75 ASN D C 1
ATOM 3959 O O . ASN D 1 75 ? -54.227 -39.244 -13.524 1.00 76.71 75 ASN D O 1
ATOM 3964 N N . ILE D 1 76 ? -55.934 -38.362 -14.674 1.00 68.18 76 ILE D N 1
ATOM 3965 C CA . ILE D 1 76 ? -56.949 -39.163 -13.993 1.00 66.46 76 ILE D CA 1
ATOM 3966 C C . ILE D 1 76 ? -57.381 -40.266 -14.953 1.00 79.30 76 ILE D C 1
ATOM 3967 O O . ILE D 1 76 ? -57.999 -39.988 -15.986 1.00 93.22 76 ILE D O 1
ATOM 3972 N N . THR D 1 77 ? -57.071 -41.525 -14.628 1.00 81.76 77 THR D N 1
ATOM 3973 C CA . THR D 1 77 ? -57.334 -42.593 -15.594 1.00 92.39 77 THR D CA 1
ATOM 3974 C C . THR D 1 77 ? -58.807 -42.992 -15.648 1.00 92.02 77 THR D C 1
ATOM 3975 O O . THR D 1 77 ? -59.287 -43.408 -16.711 1.00 86.62 77 THR D O 1
ATOM 3979 N N . SER D 1 78 ? -59.536 -42.869 -14.536 1.00 84.73 78 SER D N 1
ATOM 3980 C CA . SER D 1 78 ? -60.949 -43.235 -14.514 1.00 83.85 78 SER D CA 1
ATOM 3981 C C . SER D 1 78 ? -61.785 -42.199 -15.252 1.00 88.29 78 SER D C 1
ATOM 3982 O O . SER D 1 78 ? -61.879 -41.045 -14.819 1.00 94.11 78 SER D O 1
ATOM 3985 N N . GLU D 1 79 ? -62.437 -42.624 -16.337 1.00 89.43 79 GLU D N 1
ATOM 3986 C CA . GLU D 1 79 ? -63.206 -41.689 -17.152 1.00 79.57 79 GLU D CA 1
ATOM 3987 C C . GLU D 1 79 ? -64.367 -41.083 -16.374 1.00 81.86 79 GLU D C 1
ATOM 3988 O O . GLU D 1 79 ? -64.593 -39.867 -16.446 1.00 81.47 79 GLU D O 1
ATOM 3994 N N . GLN D 1 80 ? -65.123 -41.900 -15.631 1.00 82.01 80 GLN D N 1
ATOM 3995 C CA . GLN D 1 80 ? -66.255 -41.321 -14.918 1.00 77.40 80 GLN D CA 1
ATOM 3996 C C . GLN D 1 80 ? -65.814 -40.430 -13.770 1.00 73.49 80 GLN D C 1
ATOM 3997 O O . GLN D 1 80 ? -66.572 -39.540 -13.374 1.00 77.89 80 GLN D O 1
ATOM 4003 N N . VAL D 1 81 ? -64.617 -40.637 -13.223 1.00 70.73 81 VAL D N 1
ATOM 4004 C CA . VAL D 1 81 ? -64.098 -39.647 -12.287 1.00 74.47 81 VAL D CA 1
ATOM 4005 C C . VAL D 1 81 ? -63.881 -38.321 -13.007 1.00 73.17 81 VAL D C 1
ATOM 4006 O O . VAL D 1 81 ? -64.258 -37.256 -12.501 1.00 57.56 81 VAL D O 1
ATOM 4010 N N . ARG D 1 82 ? -63.299 -38.369 -14.212 1.00 69.39 82 ARG D N 1
ATOM 4011 C CA . ARG D 1 82 ? -63.144 -37.156 -15.009 1.00 65.71 82 ARG D CA 1
ATOM 4012 C C . ARG D 1 82 ? -64.487 -36.478 -15.232 1.00 64.87 82 ARG D C 1
ATOM 4013 O O . ARG D 1 82 ? -64.599 -35.250 -15.105 1.00 57.61 82 ARG D O 1
ATOM 4021 N N . THR D 1 83 ? -65.517 -37.271 -15.558 1.00 62.67 83 THR D N 1
ATOM 4022 C CA . THR D 1 83 ? -66.849 -36.724 -15.803 1.00 64.72 83 THR D CA 1
ATOM 4023 C C . THR D 1 83 ? -67.405 -36.065 -14.555 1.00 68.37 83 THR D C 1
ATOM 4024 O O . THR D 1 83 ? -67.980 -34.976 -14.625 1.00 81.84 83 THR D O 1
ATOM 4028 N N . ILE D 1 84 ? -67.233 -36.714 -13.403 1.00 68.58 84 ILE D N 1
ATOM 4029 C CA . ILE D 1 84 ? -67.715 -36.170 -12.136 1.00 61.12 84 ILE D CA 1
ATOM 4030 C C . ILE D 1 84 ? -67.029 -34.846 -11.822 1.00 66.93 84 ILE D C 1
ATOM 4031 O O . ILE D 1 84 ? -67.673 -33.877 -11.407 1.00 72.65 84 ILE D O 1
ATOM 4036 N N . ILE D 1 85 ? -65.710 -34.783 -12.012 1.00 66.01 85 ILE D N 1
ATOM 4037 C CA . ILE D 1 85 ? -64.980 -33.554 -11.714 1.00 61.41 85 ILE D CA 1
ATOM 4038 C C . ILE D 1 85 ? -65.427 -32.435 -12.645 1.00 65.24 85 ILE D C 1
ATOM 4039 O O . ILE D 1 85 ? -65.675 -31.301 -12.213 1.00 64.63 85 ILE D O 1
ATOM 4044 N N . VAL D 1 86 ? -65.552 -32.742 -13.937 1.00 61.08 86 VAL D N 1
ATOM 4045 C CA . VAL D 1 86 ? -65.909 -31.711 -14.907 1.00 56.69 86 VAL D CA 1
ATOM 4046 C C . VAL D 1 86 ? -67.318 -31.198 -14.640 1.00 63.74 86 VAL D C 1
ATOM 4047 O O . VAL D 1 86 ? -67.559 -29.983 -14.600 1.00 71.12 86 VAL D O 1
ATOM 4051 N N . ASN D 1 87 ? -68.267 -32.115 -14.435 1.00 55.71 87 ASN D N 1
ATOM 4052 C CA . ASN D 1 87 ? -69.622 -31.706 -14.065 1.00 66.79 87 ASN D CA 1
ATOM 4053 C C . ASN D 1 87 ? -69.624 -30.880 -12.785 1.00 70.02 87 ASN D C 1
ATOM 4054 O O . ASN D 1 87 ? -70.347 -29.885 -12.683 1.00 57.40 87 ASN D O 1
ATOM 4059 N N . HIS D 1 88 ? -68.834 -31.284 -11.791 1.00 67.39 88 HIS D N 1
ATOM 4060 C CA . HIS D 1 88 ? -68.748 -30.502 -10.564 1.00 59.98 88 HIS D CA 1
ATOM 4061 C C . HIS D 1 88 ? -68.318 -29.069 -10.849 1.00 68.59 88 HIS D C 1
ATOM 4062 O O . HIS D 1 88 ? -68.978 -28.118 -10.404 1.00 65.39 88 HIS D O 1
ATOM 4069 N N . VAL D 1 89 ? -67.205 -28.887 -11.579 1.00 66.38 89 VAL D N 1
ATOM 4070 C CA . VAL D 1 89 ? -66.721 -27.518 -11.765 1.00 68.36 89 VAL D CA 1
ATOM 4071 C C . VAL D 1 89 ? -67.707 -26.721 -12.608 1.00 71.38 89 VAL D C 1
ATOM 4072 O O . VAL D 1 89 ? -67.919 -25.530 -12.354 1.00 82.17 89 VAL D O 1
ATOM 4076 N N . ASN D 1 90 ? -68.357 -27.353 -13.588 1.00 64.40 90 ASN D N 1
ATOM 4077 C CA . ASN D 1 90 ? -69.328 -26.605 -14.378 1.00 66.94 90 ASN D CA 1
ATOM 4078 C C . ASN D 1 90 ? -70.521 -26.199 -13.526 1.00 70.56 90 ASN D C 1
ATOM 4079 O O . ASN D 1 90 ? -71.010 -25.070 -13.636 1.00 83.99 90 ASN D O 1
ATOM 4084 N N . ASP D 1 91 ? -70.973 -27.095 -12.644 1.00 66.04 91 ASP D N 1
ATOM 4085 C CA . ASP D 1 91 ? -72.128 -26.818 -11.793 1.00 59.57 91 ASP D CA 1
ATOM 4086 C C . ASP D 1 91 ? -71.849 -25.701 -10.796 1.00 61.76 91 ASP D C 1
ATOM 4087 O O . ASP D 1 91 ? -72.779 -25.006 -10.374 1.00 57.52 91 ASP D O 1
ATOM 4092 N N . THR D 1 92 ? -70.591 -25.524 -10.395 1.00 69.53 92 THR D N 1
ATOM 4093 C CA . THR D 1 92 ? -70.235 -24.607 -9.317 1.00 67.03 92 THR D CA 1
ATOM 4094 C C . THR D 1 92 ? -69.402 -23.443 -9.839 1.00 70.85 92 THR D C 1
ATOM 4095 O O . THR D 1 92 ? -69.906 -22.322 -9.952 1.00 72.22 92 THR D O 1
ATOM 4099 N N . TRP D 1 93 ? -68.126 -23.687 -10.139 1.00 68.53 93 TRP D N 1
ATOM 4100 C CA . TRP D 1 93 ? -67.249 -22.652 -10.681 1.00 71.52 93 TRP D CA 1
ATOM 4101 C C . TRP D 1 93 ? -67.832 -22.032 -11.947 1.00 69.87 93 TRP D C 1
ATOM 4102 O O . TRP D 1 93 ? -67.878 -20.804 -12.087 1.00 75.10 93 TRP D O 1
ATOM 4113 N N . GLY D 1 94 ? -68.296 -22.868 -12.878 1.00 64.71 94 GLY D N 1
ATOM 4114 C CA . GLY D 1 94 ? -68.750 -22.349 -14.161 1.00 59.34 94 GLY D CA 1
ATOM 4115 C C . GLY D 1 94 ? -69.926 -21.406 -14.022 1.00 69.80 94 GLY D C 1
ATOM 4116 O O . GLY D 1 94 ? -70.011 -20.392 -14.724 1.00 81.12 94 GLY D O 1
ATOM 4117 N N . LEU D 1 95 ? -70.841 -21.711 -13.100 1.00 67.73 95 LEU D N 1
ATOM 4118 C CA . LEU D 1 95 ? -71.940 -20.787 -12.869 1.00 66.61 95 LEU D CA 1
ATOM 4119 C C . LEU D 1 95 ? -71.444 -19.515 -12.190 1.00 76.23 95 LEU D C 1
ATOM 4120 O O . LEU D 1 95 ? -71.907 -18.421 -12.511 1.00 80.71 95 LEU D O 1
ATOM 4125 N N . LYS D 1 96 ? -70.492 -19.630 -11.266 1.00 73.60 96 LYS D N 1
ATOM 4126 C CA . LYS D 1 96 ? -69.954 -18.433 -10.627 1.00 70.79 96 LYS D CA 1
ATOM 4127 C C . LYS D 1 96 ? -69.354 -17.487 -11.662 1.00 75.86 96 LYS D C 1
ATOM 4128 O O . LYS D 1 96 ? -69.636 -16.279 -11.661 1.00 81.31 96 LYS D O 1
ATOM 4134 N N . VAL D 1 97 ? -68.524 -18.024 -12.562 1.00 64.53 97 VAL D N 1
ATOM 4135 C CA . VAL D 1 97 ? -67.920 -17.191 -13.598 1.00 68.92 97 VAL D CA 1
ATOM 4136 C C . VAL D 1 97 ? -68.994 -16.641 -14.530 1.00 72.21 97 VAL D C 1
ATOM 4137 O O . VAL D 1 97 ? -68.881 -15.506 -15.015 1.00 78.49 97 VAL D O 1
ATOM 4141 N N . ARG D 1 98 ? -70.070 -17.407 -14.762 1.00 67.14 98 ARG D N 1
ATOM 4142 C CA . ARG D 1 98 ? -71.163 -16.900 -15.593 1.00 74.89 98 ARG D CA 1
ATOM 4143 C C . ARG D 1 98 ? -71.895 -15.744 -14.918 1.00 80.75 98 ARG D C 1
ATOM 4144 O O . ARG D 1 98 ? -72.240 -14.756 -15.574 1.00 83.49 98 ARG D O 1
ATOM 4152 N N . GLN D 1 99 ? -72.150 -15.858 -13.613 1.00 80.25 99 GLN D N 1
ATOM 4153 C CA . GLN D 1 99 ? -72.751 -14.764 -12.861 1.00 76.72 99 GLN D CA 1
ATOM 4154 C C . GLN D 1 99 ? -71.868 -13.523 -12.906 1.00 78.34 99 GLN D C 1
ATOM 4155 O O . GLN D 1 99 ? -72.366 -12.397 -13.028 1.00 83.13 99 GLN D O 1
ATOM 4161 N N . SER D 1 100 ? -70.551 -13.710 -12.818 1.00 72.97 100 SER D N 1
ATOM 4162 C CA . SER D 1 100 ? -69.646 -12.569 -12.883 1.00 72.18 100 SER D CA 1
ATOM 4163 C C . SER D 1 100 ? -69.705 -11.904 -14.251 1.00 83.56 100 SER D C 1
ATOM 4164 O O . SER D 1 100 ? -69.916 -10.687 -14.359 1.00 94.40 100 SER D O 1
ATOM 4167 N N . LEU D 1 101 ? -69.528 -12.694 -15.312 1.00 84.04 101 LEU D N 1
ATOM 4168 C CA . LEU D 1 101 ? -69.544 -12.142 -16.662 1.00 78.05 101 LEU D CA 1
ATOM 4169 C C . LEU D 1 101 ? -70.867 -11.446 -16.952 1.00 83.95 101 LEU D C 1
ATOM 4170 O O . LEU D 1 101 ? -70.890 -10.309 -17.440 1.00 92.39 101 LEU D O 1
ATOM 4175 N N . TRP D 1 102 ? -71.984 -12.111 -16.644 1.00 77.63 102 TRP D N 1
ATOM 4176 C CA . TRP D 1 102 ? -73.284 -11.493 -16.872 1.00 85.60 102 TRP D CA 1
ATOM 4177 C C . TRP D 1 102 ? -73.420 -10.201 -16.077 1.00 98.32 102 TRP D C 1
ATOM 4178 O O . TRP D 1 102 ? -73.957 -9.204 -16.577 1.00 107.72 102 TRP D O 1
ATOM 4189 N N . PHE D 1 103 ? -72.922 -10.196 -14.839 1.00 96.50 103 PHE D N 1
ATOM 4190 C CA . PHE D 1 103 ? -73.087 -9.028 -13.982 1.00 98.32 103 PHE D CA 1
ATOM 4191 C C . PHE D 1 103 ? -72.331 -7.827 -14.534 1.00 103.77 103 PHE D C 1
ATOM 4192 O O . PHE D 1 103 ? -72.880 -6.722 -14.610 1.00 109.22 103 PHE D O 1
ATOM 4200 N N . HIS D 1 104 ? -71.068 -8.020 -14.931 1.00 102.24 104 HIS D N 1
ATOM 4201 C CA . HIS D 1 104 ? -70.269 -6.874 -15.365 1.00 92.13 104 HIS D CA 1
ATOM 4202 C C . HIS D 1 104 ? -70.603 -6.452 -16.793 1.00 94.39 104 HIS D C 1
ATOM 4203 O O . HIS D 1 104 ? -70.623 -5.251 -17.101 1.00 99.27 104 HIS D O 1
ATOM 4210 N N . LEU D 1 105 ? -70.869 -7.415 -17.677 1.00 88.97 105 LEU D N 1
ATOM 4211 C CA . LEU D 1 105 ? -71.360 -7.072 -19.006 1.00 86.93 105 LEU D CA 1
ATOM 4212 C C . LEU D 1 105 ? -72.654 -6.274 -18.908 1.00 91.82 105 LEU D C 1
ATOM 4213 O O . LEU D 1 105 ? -72.808 -5.234 -19.564 1.00 102.27 105 LEU D O 1
ATOM 4218 N N . SER D 1 106 ? -73.585 -6.735 -18.061 1.00 83.12 106 SER D N 1
ATOM 4219 C CA . SER D 1 106 ? -74.865 -6.049 -17.909 1.00 99.27 106 SER D CA 1
ATOM 4220 C C . SER D 1 106 ? -74.698 -4.685 -17.256 1.00 111.35 106 SER D C 1
ATOM 4221 O O . SER D 1 106 ? -75.464 -3.759 -17.545 1.00 124.60 106 SER D O 1
ATOM 4224 N N . CYS D 1 107 ? -73.731 -4.557 -16.345 1.00 102.73 107 CYS D N 1
ATOM 4225 C CA . CYS D 1 107 ? -73.388 -3.252 -15.786 1.00 98.61 107 CYS D CA 1
ATOM 4226 C C . CYS D 1 107 ? -72.860 -2.303 -16.854 1.00 103.08 107 CYS D C 1
ATOM 4227 O O . CYS D 1 107 ? -73.080 -1.088 -16.777 1.00 113.40 107 CYS D O 1
ATOM 4230 N N . LEU D 1 108 ? -72.152 -2.833 -17.846 1.00 102.25 108 LEU D N 1
ATOM 4231 C CA . LEU D 1 108 ? -71.521 -1.994 -18.854 1.00 105.37 108 LEU D CA 1
ATOM 4232 C C . LEU D 1 108 ? -72.394 -1.769 -20.081 1.00 123.33 108 LEU D C 1
ATOM 4233 O O . LEU D 1 108 ? -72.050 -0.927 -20.915 1.00 135.91 108 LEU D O 1
ATOM 4238 N N . THR D 1 109 ? -73.506 -2.496 -20.218 1.00 125.03 109 THR D N 1
ATOM 4239 C CA . THR D 1 109 ? -74.447 -2.271 -21.305 1.00 122.57 109 THR D CA 1
ATOM 4240 C C . THR D 1 109 ? -75.733 -1.610 -20.841 1.00 131.39 109 THR D C 1
ATOM 4241 O O . THR D 1 109 ? -76.415 -0.974 -21.653 1.00 148.74 109 THR D O 1
ATOM 4245 N N . PHE D 1 110 ? -76.059 -1.714 -19.554 1.00 126.72 110 PHE D N 1
ATOM 4246 C CA . PHE D 1 110 ? -77.304 -1.187 -19.021 1.00 136.29 110 PHE D CA 1
ATOM 4247 C C . PHE D 1 110 ? -77.116 -0.251 -17.842 1.00 134.16 110 PHE D C 1
ATOM 4248 O O . PHE D 1 110 ? -78.109 0.304 -17.362 1.00 141.11 110 PHE D O 1
ATOM 4256 N N . GLY D 1 111 ? -75.896 -0.066 -17.354 1.00 105.71 111 GLY D N 1
ATOM 4257 C CA . GLY D 1 111 ? -75.657 0.792 -16.213 1.00 108.08 111 GLY D CA 1
ATOM 4258 C C . GLY D 1 111 ? -75.569 0.010 -14.916 1.00 111.42 111 GLY D C 1
ATOM 4259 O O . GLY D 1 111 ? -76.120 -1.081 -14.769 1.00 127.53 111 GLY D O 1
ATOM 4260 N N . GLN D 1 112 ? -74.861 0.586 -13.948 1.00 98.30 112 GLN D N 1
ATOM 4261 C CA . GLN D 1 112 ? -74.681 -0.166 -12.712 1.00 104.33 112 GLN D CA 1
ATOM 4262 C C . GLN D 1 112 ? -75.922 -0.104 -11.809 1.00 130.23 112 GLN D C 1
ATOM 4263 O O . GLN D 1 112 ? -76.534 -1.149 -11.541 1.00 132.30 112 GLN D O 1
ATOM 4269 N N . HIS D 1 113 ? -76.307 1.097 -11.334 1.00 146.25 113 HIS D N 1
ATOM 4270 C CA . HIS D 1 113 ? -77.475 1.235 -10.454 1.00 142.24 113 HIS D CA 1
ATOM 4271 C C . HIS D 1 113 ? -78.671 0.443 -10.976 1.00 135.19 113 HIS D C 1
ATOM 4272 O O . HIS D 1 113 ? -79.339 -0.279 -10.212 1.00 137.51 113 HIS D O 1
ATOM 4279 N N . THR D 1 114 ? -78.948 0.577 -12.277 1.00 121.86 114 THR D N 1
ATOM 4280 C CA . THR D 1 114 ? -79.901 -0.272 -12.986 1.00 117.41 114 THR D CA 1
ATOM 4281 C C . THR D 1 114 ? -79.809 -1.731 -12.548 1.00 116.02 114 THR D C 1
ATOM 4282 O O . THR D 1 114 ? -80.793 -2.314 -12.075 1.00 112.82 114 THR D O 1
ATOM 4286 N N . VAL D 1 115 ? -78.633 -2.350 -12.704 1.00 113.00 115 VAL D N 1
ATOM 4287 C CA . VAL D 1 115 ? -78.572 -3.789 -12.450 1.00 110.43 115 VAL D CA 1
ATOM 4288 C C . VAL D 1 115 ? -78.698 -4.079 -10.959 1.00 115.11 115 VAL D C 1
ATOM 4289 O O . VAL D 1 115 ? -79.163 -5.162 -10.578 1.00 129.35 115 VAL D O 1
ATOM 4293 N N . GLN D 1 116 ? -78.313 -3.136 -10.089 1.00 105.20 116 GLN D N 1
ATOM 4294 C CA . GLN D 1 116 ? -78.366 -3.448 -8.662 1.00 113.44 116 GLN D CA 1
ATOM 4295 C C . GLN D 1 116 ? -79.780 -3.446 -8.116 1.00 124.72 116 GLN D C 1
ATOM 4296 O O . GLN D 1 116 ? -80.210 -4.420 -7.493 1.00 135.12 116 GLN D O 1
ATOM 4302 N N . GLU D 1 117 ? -80.509 -2.367 -8.291 1.00 121.49 117 GLU D N 1
ATOM 4303 C CA . GLU D 1 117 ? -81.860 -2.537 -7.787 1.00 126.66 117 GLU D CA 1
ATOM 4304 C C . GLU D 1 117 ? -82.751 -3.316 -8.750 1.00 122.10 117 GLU D C 1
ATOM 4305 O O . GLU D 1 117 ? -83.871 -3.691 -8.382 1.00 126.24 117 GLU D O 1
ATOM 4311 N N . PHE D 1 118 ? -82.275 -3.590 -9.960 1.00 114.52 118 PHE D N 1
ATOM 4312 C CA . PHE D 1 118 ? -82.748 -4.745 -10.715 1.00 116.21 118 PHE D CA 1
ATOM 4313 C C . PHE D 1 118 ? -82.710 -5.981 -9.829 1.00 111.49 118 PHE D C 1
ATOM 4314 O O . PHE D 1 118 ? -83.719 -6.667 -9.638 1.00 107.93 118 PHE D O 1
ATOM 4322 N N . LEU D 1 119 ? -81.534 -6.270 -9.268 1.00 110.37 119 LEU D N 1
ATOM 4323 C CA . LEU D 1 119 ? -81.372 -7.479 -8.472 1.00 105.45 119 LEU D CA 1
ATOM 4324 C C . LEU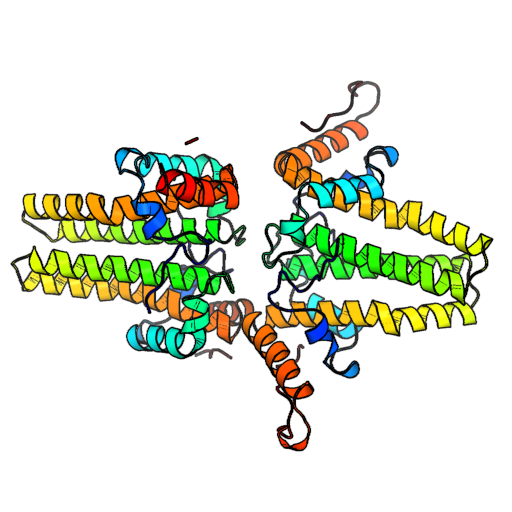 D 1 119 ? -82.243 -7.449 -7.221 1.00 111.94 119 LEU D C 1
ATOM 4325 O O . LEU D 1 119 ? -82.820 -8.474 -6.845 1.00 122.94 119 LEU D O 1
ATOM 4330 N N . VAL D 1 120 ? -82.366 -6.286 -6.570 1.00 117.89 120 VAL D N 1
ATOM 4331 C CA . VAL D 1 120 ? -83.207 -6.207 -5.369 1.00 122.28 120 VAL D CA 1
ATOM 4332 C C . VAL D 1 120 ? -84.684 -6.374 -5.733 1.00 128.17 120 VAL D C 1
ATOM 4333 O O . VAL D 1 120 ? -85.428 -7.105 -5.064 1.00 128.17 120 VAL D O 1
ATOM 4337 N N . SER D 1 121 ? -85.133 -5.685 -6.792 1.00 124.20 121 SER D N 1
ATOM 4338 C CA . SER D 1 121 ? -86.495 -5.852 -7.289 1.00 122.24 121 SER D CA 1
ATOM 4339 C C . SER D 1 121 ? -86.787 -7.297 -7.669 1.00 122.05 121 SER D C 1
ATOM 4340 O O . SER D 1 121 ? -87.954 -7.706 -7.708 1.00 130.60 121 SER D O 1
ATOM 4343 N N . PHE D 1 122 ? -85.744 -8.077 -7.982 1.00 116.17 122 PHE D N 1
ATOM 4344 C CA . PHE D 1 122 ? -85.909 -9.517 -8.155 1.00 115.47 122 PHE D CA 1
ATOM 4345 C C . PHE D 1 122 ? -85.882 -10.264 -6.822 1.00 119.13 122 PHE D C 1
ATOM 4346 O O . PHE D 1 122 ? -86.461 -11.352 -6.716 1.00 120.41 122 PHE D O 1
ATOM 4354 N N . GLY D 1 123 ? -85.223 -9.703 -5.802 1.00 123.23 123 GLY D N 1
ATOM 4355 C CA . GLY D 1 123 ? -85.230 -10.300 -4.477 1.00 123.28 123 GLY D CA 1
ATOM 4356 C C . GLY D 1 123 ? -86.532 -10.111 -3.727 1.00 125.00 123 GLY D C 1
ATOM 4357 O O . GLY D 1 123 ? -86.823 -10.871 -2.797 1.00 119.44 123 GLY D O 1
ATOM 4358 N N . VAL D 1 124 ? -87.314 -9.101 -4.098 1.00 129.06 124 VAL D N 1
ATOM 4359 C CA . VAL D 1 124 ? -88.655 -8.968 -3.547 1.00 129.64 124 VAL D CA 1
ATOM 4360 C C . VAL D 1 124 ? -89.660 -9.811 -4.338 1.00 134.07 124 VAL D C 1
ATOM 4361 O O . VAL D 1 124 ? -90.657 -10.280 -3.776 1.00 134.62 124 VAL D O 1
ATOM 4365 N N . TRP D 1 125 ? -89.379 -10.070 -5.612 1.00 137.36 125 TRP D N 1
ATOM 4366 C CA . TRP D 1 125 ? -90.306 -10.704 -6.529 1.00 141.58 125 TRP D CA 1
ATOM 4367 C C . TRP D 1 125 ? -90.370 -12.228 -6.367 1.00 135.92 125 TRP D C 1
ATOM 4368 O O . TRP D 1 125 ? -89.530 -12.848 -5.704 1.00 127.57 125 TRP D O 1
ATOM 4379 N N . PRO D 1 138 ? -89.537 -8.966 -13.522 1.00 127.48 138 PRO D N 1
ATOM 4380 C CA . PRO D 1 138 ? -88.867 -7.660 -13.588 1.00 126.85 138 PRO D CA 1
ATOM 4381 C C . PRO D 1 138 ? -87.826 -7.592 -14.714 1.00 132.80 138 PRO D C 1
ATOM 4382 O O . PRO D 1 138 ? -86.947 -8.457 -14.783 1.00 133.17 138 PRO D O 1
ATOM 4386 N N . ILE D 1 139 ? -87.957 -6.576 -15.579 1.00 133.48 139 ILE D N 1
ATOM 4387 C CA . ILE D 1 139 ? -87.165 -6.395 -16.809 1.00 130.57 139 ILE D CA 1
ATOM 4388 C C . ILE D 1 139 ? -87.353 -7.559 -17.784 1.00 128.09 139 ILE D C 1
ATOM 4389 O O . ILE D 1 139 ? -87.911 -8.601 -17.441 1.00 128.13 139 ILE D O 1
#

CATH classification: 1.10.4090.10

Solvent-accessible surface area: 26262 Å² total; per-residue (Å²): 71,137,26,38,13,6,67,6,0,47,14,34,51,99,17,0,80,54,5,77,114,142,69,4,32,89,24,112,38,1,35,93,12,0,41,85,60,8,77,152,79,2,32,21,169,94,32,12,19,37,12,8,1,0,0,1,16,10,22,26,13,38,71,18,0,47,100,4,30,56,58,2,30,108,97,62,20,76,117,139,40,81,58,69,3,27,79,41,2,71,107,52,7,2,20,51,10,44,2,14,0,5,0,2,0,0,4,23,19,36,5,49,30,30,0,31,106,11,0,77,41,11,0,90,40,68,132,36,91,84,132,78,82,77,122,116,40,35,157,30,65,111,22,123,78,129,24,37,10,6,84,6,0,26,15,34,52,95,25,0,92,59,4,76,107,140,71,3,54,105,30,114,43,10,35,96,54,0,39,87,97,32,82,125,79,3,32,16,144,65,58,50,21,37,14,8,0,0,0,2,17,12,24,37,16,41,71,23,1,57,108,7,20,58,62,4,28,99,99,46,25,71,126,139,38,70,56,85,4,32,88,40,4,72,105,50,8,5,24,55,9,42,2,15,0,20,0,1,9,10,5,47,58,108,32,53,118,44,0,41,106,11,1,78,47,13,0,85,40,74,139,45,92,83,129,86,70,76,120,115,39,39,133,38,120,73,141,25,42,24,6,87,1,1,23,10,26,53,115,36,0,65,115,7,60,100,124,65,6,55,88,27,109,40,9,37,91,58,2,44,87,101,13,78,151,58,4,41,19,192,87,21,55,23,48,14,0,0,0,1,1,13,11,30,28,13,47,80,21,2,70,103,5,27,60,76,4,44,101,58,11,137,46,119,133,38,75,71,74,4,54,80,36,3,72,103,50,12,4,37,68,8,33,3,14,0,22,2,2,11,12,3,4,65,63,2,50,53,35,0,45,92,13,0,70,43,38,28,131,206,105,41,144,40,101,85,144,24,38,12,7,86,5,1,54,10,21,63,115,32,1,92,113,4,64,110,132,70,5,56,86,29,106,42,8,32,95,59,0,34,88,91,34,79,139,85,2,37,21,69,33,34,41,18,42,13,13,0,0,0,3,17,10,21,36,16,40,76,30,3,59,130,6,27,56,77,4,45,104,57,12,131,51,121,131,38,74,64,74,5,48,80,35,4,73,97,58,9,4,25,58,10,45,7,16,0,28,0,2,9,18,7,48,75,135,32,56,117,61,4,24,98,32,0,73,47,45,34,122,206,63,174

Radius of gyration: 26.95 Å; Cα contacts (8 Å, |Δi|>4): 553; chains: 4; bounding box: 61×93×81 Å

Secondary structure (DSSP, 8-state):
----TTGGGT--HHHHHHS-GGGSPPHHHHHHHHHHHHHHHHTSSS---HHHHHHHHHHHHHHHHHHHHHHHHHHT--HHHHHHHHHHHIIIIIHHHHHHHHHHHHHHHH-HHHHHHHHHHHHHHHHS-TTT--SS--------/----TTGGGT--HHHHTTS-GGGSPPHHHHHHHHHHHHHHHHTSSS---HHHHHHHHHHHHHHHHHHHHHHHHHHT--HHHHHHHHHHHIIIIIHHHHHHHHHHHHHHHH-HHHHHHHHHHHHHHHHS-TTTS-SS-----/----TTTTTT--HHHHHTS-GGGSPPHHHHHHHHHHHHHHHHTSSS---HHHHHHHHHHHHHHHHHHHHHHHHHH---HHHHHHHHHHHIIIIIHHHHHHHHHHHHHHHH-HHHHHHHHHHHHH------/----TTGGGT--HHHHHTS-TTTSPPHHHHHHHHHHHHHHHHTSSS---HHHHHHHHHHHHHHHHHHHHHHHHHH---HHHHHHHHHHHIIIIIHHHHHHHHHHHHHHHH-HHHHHHHHHHHHH---

B-factor: mean 84.23, std 23.83, range [39.64, 165.22]

Sequence (542 aa):
MDIDPYKEFGSSYQLLNFLPLDFFPDLNALVDTATALYEEELTGREHCSPHHTAIRQALVCWDELTKLIAWMSSNITSEQVRTIIVNHVNDTWGLKVRQSLWFHLSCLTFGQHTVQEFLVSFGVWIRTPAPARPPNAPILSTLPMDIDPYKEFGSSYQLLNFLPLDFFPDLNALVDTATALYEEELTGREHCSPHHTAIRQALVCWDELTKLIAWMSSNITSEQVRTIIVNHVNDTWGLKVRQSLWFHLSCLTFGQHTVQEFLVSFGVWIRTPAPARPPNAPILSMDIDPYKEFGSSYQLLNFLPLDFFPDLNALVDTATALYEEELTGREHCSPHHTAIRQALVCWDELTKLIAWMSSNITSEQVRTIIVNHVNDTWGLKVRQSLWFHLSCLTFGQHTVQEFLVSFGVWAPILSMDIDPYKEFGSSYQLLNFLPLDFFPDLNALVDTATALYEEELTGREHCSPHHTAIRQALVCWDELTKLIAWMSSNITSEQVRTIIVNHVNDTWGLKVRQSLWFHLSCLTFGQHTVQEFLVSFGVWPI

InterPro domains:
  IPR002006 Hepatitis core antigen [MF_04076] (31-218)
  IPR002006 Hepatitis core antigen [PF00906] (32-105)
  IPR002006 Hepatitis core antigen [PF00906] (117-175)
  IPR002006 Hepatitis core antigen [PF00906] (184-218)
  IPR013195 Hepatitis B virus, capsid N-terminal [PF08290] (1-28)
  IPR036459 Viral capsid core domain supefamily, Hepatitis B virus [G3DSA:1.10.4090.10] (21-179)
  IPR036459 Viral capsid core domain supefamily, Hepatitis B virus [SSF47852] (31-172)

Foldseek 3Di:
DDDFPCVVLLAGDVLLVLDDLPVFDAPVVLVVLCCVPQVCPLPDDDPNDVLSVLLNVLVVVVVVVVVVLVCCDVPPDDDVVSVVVVVVCCVPVSSVSSSSSQLSSLCVPVNSVVSRVLSVQQVVQSPDDPVPHDPDHRDDDDTD/DDDAPCVVLVAGPVLLVLDDLPVQDQPVVLVVVCCVVPVDPLPDDDCNDVLSVLLNVLVVVVVVVVVVLVCCVVPPDDPVVSVVVVVVCCVPVVSVSSSSSCLSVCCVVQNSVLSNVLSVQQVVQSPDDDVPHDDDHDDRD/DDDAPCVVLVAGVVLLVLDDLVVFDQPVVLVVVCCVVCVDVLPDDDQNDVLSVLLNVLVVVVVVVVVVLVVVVVVPDDPVVNVVVVVVCCVPVVSVSSSSSCQSVLCVVPNSVQVRVVSVVVVVPPDDRD/DPDFPCVVLVAGPVLLVLDDLVPQDAVVVLVVLCCVPQVCVLVDDDPNDVLSVQLNVLVVVVVVVVVVLVVVVVVPPDVVVSVVVVVVCCVPVRSVSSSSSCQSSCCVPPNRVVVHVVSVVSVVPHD

Organism: Woodchuck hepatitis B virus (isolate 1) (NCBI:txid10430)

Nearest PDB structures (foldseek):
  6ecs-assembly1_B  TM=9.991E-01  e=5.235E-20  Woodchuck hepatitis virus
  8px3-assembly1_B  TM=9.024E-01  e=5.824E-16  Hepatitis B virus
  8uyt-assembly1_B-3  TM=9.059E-01  e=4.816E-15  Hepatitis B virus
  8uyt-assembly1_B-5  TM=9.059E-01  e=4.816E-15  Hepatitis B virus
  8g6v-assembly1_I  TM=9.138E-01  e=8.279E-15  Hepatitis B virus